Protein AF-A0ABC8AVD1-F1 (afdb_monomer_lite)

Sequence (602 aa):
MSATLRPGEYFAGYQILRKLGAGGMGAVYQARDRDLPRFVALKLLSLPDDGALDSRARFRREADTVARLQHPNIVTVYARGEEADQLWIAMTFVDGSDVARALREGAMHPARAVRIISETAAALDHAHETGILHRDVKPANILLTEGRPERALLTDFGIAKAFDESRQLTQGGEILASFQYAAPERLTRPGEVDPRADVYSLGCTLFHMLTGQPPYPGQNVGQIIYGHAYEPIPLPSHRNPALPRGFDEVITRALAKEPDHRFANCAELARSAAQVTRQGPPPPRTGPQPKPGPQPRTGPPPHPKPPPQTGPARTSDHLSGPRFATTRTAPGVPTGPPPTIPAPPQRQAAPSGPPPEPPERTGRGDTGPGIGTGPPPPPKRDTTFRIMIGLAVVTALALVSYFVFKFGDGHPSLSSATTTGVVPVTTTAVVSPTTLTTTETPYTTTTWTSPTTTTAAPPKAIVVPDVVGSPIATAKTQLEKEGFVVKEVQREDKHTKGTVVALDPAAGTSHPVGSTVTVYVSSGPATTITMPTLVGLSVADATGALQKLGWKGTITPTYVKTTDTAKSGKITDQNPAAGTTIARDAPVTVSVGQVSYSSYPS

Structure (mmCIF, N/CA/C/O backbone):
data_AF-A0ABC8AVD1-F1
#
_entry.id   AF-A0ABC8AVD1-F1
#
loop_
_atom_site.group_PDB
_atom_site.id
_atom_site.type_symbol
_atom_site.label_atom_id
_atom_site.label_alt_id
_atom_site.label_comp_id
_atom_site.label_asym_id
_atom_site.label_entity_id
_atom_site.label_seq_id
_atom_site.pdbx_PDB_ins_code
_atom_site.Cartn_x
_atom_site.Cartn_y
_atom_site.Cartn_z
_atom_site.occupancy
_atom_site.B_iso_or_equiv
_atom_site.auth_seq_id
_atom_site.auth_comp_id
_atom_site.auth_asym_id
_atom_site.auth_atom_id
_atom_site.pdbx_PDB_model_num
ATOM 1 N N . MET A 1 1 ? -23.380 -10.599 -12.511 1.00 37.72 1 MET A N 1
ATOM 2 C CA . MET A 1 1 ? -23.699 -9.652 -11.404 1.00 37.72 1 MET A CA 1
ATOM 3 C C . MET A 1 1 ? -23.540 -10.386 -10.081 1.00 37.72 1 MET A C 1
ATOM 5 O O . MET A 1 1 ? -24.115 -11.459 -9.967 1.00 37.72 1 MET A O 1
ATOM 9 N N . SER A 1 2 ? -22.803 -9.857 -9.096 1.00 52.78 2 SER A N 1
ATOM 10 C CA . SER A 1 2 ? -22.674 -10.542 -7.793 1.00 52.78 2 SER A CA 1
ATOM 11 C C . SER A 1 2 ? -23.964 -10.421 -6.972 1.00 52.78 2 SER A C 1
ATOM 13 O O . SER A 1 2 ? -24.540 -9.333 -6.856 1.00 52.78 2 SER A O 1
ATOM 15 N N . ALA A 1 3 ? -24.432 -11.543 -6.425 1.00 61.84 3 ALA A N 1
ATOM 16 C CA . ALA A 1 3 ? -25.674 -11.606 -5.664 1.00 61.84 3 ALA A CA 1
ATOM 17 C C . ALA A 1 3 ? -25.545 -10.850 -4.330 1.00 61.84 3 ALA A C 1
ATOM 19 O O . ALA A 1 3 ? -24.653 -11.112 -3.526 1.00 61.84 3 ALA A O 1
ATOM 20 N N . THR A 1 4 ? -26.456 -9.905 -4.071 1.00 82.81 4 THR A N 1
ATOM 21 C CA . THR A 1 4 ? -26.500 -9.206 -2.778 1.00 82.81 4 THR A CA 1
ATOM 22 C C . THR A 1 4 ? -27.373 -9.981 -1.798 1.00 82.81 4 THR A C 1
ATOM 24 O O . THR A 1 4 ? -28.598 -9.881 -1.855 1.00 82.81 4 THR A O 1
ATOM 27 N N . LEU A 1 5 ? -26.728 -10.711 -0.886 1.00 89.56 5 LEU A N 1
ATOM 28 C CA . LEU A 1 5 ? -27.405 -11.454 0.181 1.00 89.56 5 LEU A CA 1
ATOM 29 C C . LEU A 1 5 ? -28.059 -10.524 1.216 1.00 89.56 5 LEU A C 1
ATOM 31 O O . LEU A 1 5 ? -27.557 -9.425 1.493 1.00 89.56 5 LEU A O 1
ATOM 35 N N . ARG A 1 6 ? -29.163 -10.980 1.809 1.00 92.44 6 ARG A N 1
ATOM 36 C CA . ARG A 1 6 ? -29.986 -10.249 2.785 1.00 92.44 6 ARG A CA 1
ATOM 37 C C . ARG A 1 6 ? -29.749 -10.746 4.221 1.00 92.44 6 ARG A C 1
ATOM 39 O O . ARG A 1 6 ? -29.444 -11.918 4.419 1.00 92.44 6 ARG A O 1
ATOM 46 N N . PRO A 1 7 ? -29.933 -9.900 5.252 1.00 94.62 7 PRO A N 1
ATOM 47 C CA . PRO A 1 7 ? -29.984 -10.358 6.641 1.00 94.62 7 PRO A CA 1
ATOM 48 C C . PRO A 1 7 ? -30.999 -11.495 6.844 1.00 94.62 7 PRO A C 1
ATOM 50 O O . PRO A 1 7 ? -32.124 -11.418 6.353 1.00 94.62 7 PRO A O 1
ATOM 53 N N . GLY A 1 8 ? -30.599 -12.536 7.572 1.00 92.94 8 GLY A N 1
ATOM 54 C CA . GLY A 1 8 ? -31.379 -13.750 7.829 1.00 92.94 8 GLY A CA 1
ATOM 55 C C . GLY A 1 8 ? -31.236 -14.851 6.770 1.00 92.94 8 GLY A C 1
ATOM 56 O O . GLY A 1 8 ? -31.558 -15.999 7.070 1.00 92.94 8 GLY A O 1
ATOM 57 N N . GLU A 1 9 ? -30.730 -14.533 5.575 1.00 94.94 9 GLU A N 1
ATOM 58 C CA . GLU A 1 9 ? -30.462 -15.498 4.501 1.00 94.94 9 GLU A CA 1
ATOM 59 C C . GLU A 1 9 ? -29.327 -16.461 4.884 1.00 94.94 9 GLU A C 1
ATOM 61 O O . GLU A 1 9 ? -28.423 -16.097 5.640 1.00 94.94 9 GLU A O 1
ATOM 66 N N . TYR A 1 10 ? -29.359 -17.688 4.360 1.00 94.06 10 TYR A N 1
ATOM 67 C CA . TYR A 1 10 ? -28.285 -18.668 4.528 1.00 94.06 10 TYR A CA 1
ATOM 68 C C . TYR A 1 10 ? -27.520 -18.848 3.220 1.00 94.06 10 TYR A C 1
ATOM 70 O O . TYR A 1 10 ? -28.124 -19.077 2.177 1.00 94.06 10 TYR A O 1
ATOM 78 N N . PHE A 1 11 ? -26.192 -18.796 3.298 1.00 94.69 11 PHE A N 1
ATOM 79 C CA . PHE A 1 11 ? -25.283 -19.061 2.186 1.00 94.69 11 PHE A CA 1
ATOM 80 C C . PHE A 1 11 ? -24.032 -19.765 2.721 1.00 94.69 11 PHE A C 1
ATOM 82 O O . PHE A 1 11 ? -23.483 -19.356 3.743 1.00 94.69 11 PHE A O 1
ATOM 89 N N . ALA A 1 12 ? -23.583 -20.834 2.068 1.00 92.94 12 ALA A N 1
ATOM 90 C CA . ALA A 1 12 ? -22.421 -21.647 2.431 1.00 92.94 12 ALA A CA 1
ATOM 91 C C . ALA A 1 12 ? -22.440 -22.215 3.865 1.00 92.94 12 ALA A C 1
ATOM 93 O O . ALA A 1 12 ? -21.395 -22.443 4.470 1.00 92.94 12 ALA A O 1
ATOM 94 N N . GLY A 1 13 ? -23.632 -22.434 4.432 1.00 93.06 13 GLY A N 1
ATOM 95 C CA . GLY A 1 13 ? -23.792 -22.831 5.836 1.00 93.06 13 GLY A CA 1
ATOM 96 C C . GLY A 1 13 ? -23.632 -21.682 6.843 1.00 93.06 13 GLY A C 1
ATOM 97 O O . GLY A 1 13 ? -23.613 -21.931 8.045 1.00 93.06 13 GLY A O 1
ATOM 98 N N . TYR A 1 14 ? -23.569 -20.430 6.385 1.00 96.44 14 TYR A N 1
ATOM 99 C CA . TYR A 1 14 ? -23.501 -19.237 7.226 1.00 96.44 14 TYR A CA 1
ATOM 100 C C . TYR A 1 14 ? -24.800 -18.431 7.142 1.00 96.44 14 TYR A C 1
ATOM 102 O O . TYR A 1 14 ? -25.308 -18.170 6.053 1.00 96.44 14 TYR A O 1
ATOM 110 N N . GLN A 1 15 ? -25.324 -17.998 8.289 1.00 96.69 15 GLN A N 1
ATOM 111 C CA . GLN A 1 15 ? -26.466 -17.085 8.347 1.00 96.69 15 GLN A CA 1
ATOM 112 C C . GLN A 1 15 ? -25.978 -15.640 8.231 1.00 96.69 15 GLN A C 1
ATOM 114 O O . GLN A 1 15 ? -25.244 -15.159 9.096 1.00 96.69 15 GLN A O 1
ATOM 119 N N . ILE A 1 16 ? -26.392 -14.923 7.193 1.00 96.94 16 ILE A N 1
ATOM 120 C CA . ILE A 1 16 ? -26.011 -13.529 6.967 1.00 96.94 16 ILE A CA 1
ATOM 121 C C . ILE A 1 16 ? -26.666 -12.634 8.022 1.00 96.94 16 ILE A C 1
ATOM 123 O O . ILE A 1 16 ? -27.878 -12.669 8.214 1.00 96.94 16 ILE A O 1
ATOM 127 N N . LEU A 1 17 ? -25.876 -11.796 8.696 1.00 96.12 17 LEU A N 1
ATOM 128 C CA . LEU A 1 17 ? -26.377 -10.844 9.695 1.00 96.12 17 LEU A CA 1
ATOM 129 C C . LEU A 1 17 ? -26.445 -9.430 9.123 1.00 96.12 17 LEU A C 1
ATOM 131 O O . LEU A 1 17 ? -27.470 -8.762 9.220 1.00 96.12 17 LEU A O 1
ATOM 135 N N . ARG A 1 18 ? -25.354 -8.970 8.501 1.00 95.12 18 ARG A N 1
ATOM 136 C CA . ARG A 1 18 ? -25.275 -7.661 7.836 1.00 95.12 18 ARG A CA 1
ATOM 137 C C . ARG A 1 18 ? -24.144 -7.623 6.819 1.00 95.12 18 ARG A C 1
ATOM 139 O O . ARG A 1 18 ? -23.156 -8.342 6.947 1.00 95.12 18 ARG A O 1
ATOM 146 N N . LYS A 1 19 ? -24.248 -6.721 5.847 1.00 94.06 19 LYS A N 1
ATOM 147 C CA . LYS A 1 19 ? -23.129 -6.357 4.970 1.00 94.06 19 LYS A CA 1
ATOM 148 C C . LYS A 1 19 ? -22.134 -5.485 5.748 1.00 94.06 19 LYS A C 1
ATOM 150 O O . LYS A 1 19 ? -22.547 -4.554 6.435 1.00 94.06 19 LYS A O 1
ATOM 155 N N . LEU A 1 20 ? -20.845 -5.798 5.648 1.00 89.25 20 LEU A N 1
ATOM 156 C CA . LEU A 1 20 ? -19.738 -5.012 6.210 1.00 89.25 20 LEU A CA 1
ATOM 157 C C . LEU A 1 20 ? -19.189 -4.019 5.181 1.00 89.25 20 LEU A C 1
ATOM 159 O O . LEU A 1 20 ? -18.884 -2.882 5.522 1.00 89.25 20 LEU A O 1
ATOM 163 N N . G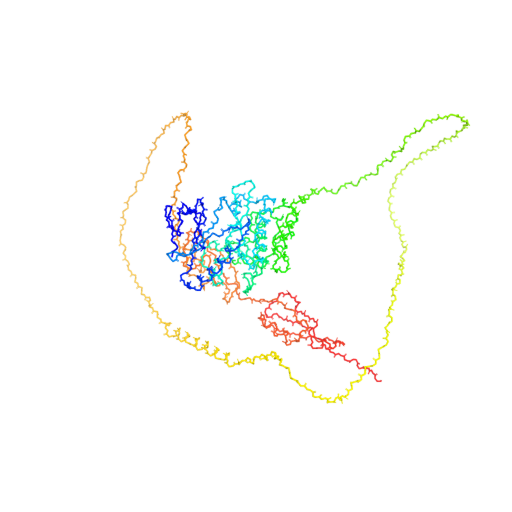LY A 1 21 ? -19.119 -4.432 3.914 1.00 84.38 21 GLY A N 1
ATOM 164 C CA . GLY A 1 21 ? -18.660 -3.587 2.817 1.00 84.38 21 GLY A CA 1
ATOM 165 C C . GLY A 1 21 ? -18.835 -4.248 1.453 1.00 84.38 21 GLY A C 1
ATOM 166 O O . GLY A 1 21 ? -19.281 -5.392 1.341 1.00 84.38 21 GLY A O 1
ATOM 167 N N . ALA A 1 22 ? -18.500 -3.511 0.401 1.00 79.50 22 ALA A N 1
ATOM 168 C CA . ALA A 1 22 ? -18.272 -4.049 -0.934 1.00 79.50 22 ALA A CA 1
ATOM 169 C C . ALA A 1 22 ? -17.277 -3.168 -1.684 1.00 79.50 22 ALA A C 1
ATOM 171 O O . ALA A 1 22 ? -17.160 -1.981 -1.384 1.00 79.50 22 ALA A O 1
ATOM 172 N N . GLY A 1 23 ? -16.614 -3.773 -2.660 1.00 68.00 23 GLY A N 1
ATOM 173 C CA . GLY A 1 23 ? -15.669 -3.130 -3.555 1.00 68.00 23 GLY A CA 1
ATOM 174 C C . GLY A 1 23 ? -15.460 -3.949 -4.828 1.00 68.00 23 GLY A C 1
ATOM 175 O O . GLY A 1 23 ? -16.163 -4.936 -5.059 1.00 68.00 23 GLY A O 1
ATOM 176 N N . GLY A 1 24 ? -14.481 -3.573 -5.646 1.00 61.06 24 GLY A N 1
ATOM 177 C CA . GLY A 1 24 ? -14.205 -4.191 -6.950 1.00 61.06 24 GLY A CA 1
ATOM 178 C C . GLY A 1 24 ? -13.937 -5.701 -6.892 1.00 61.06 24 GLY A C 1
ATOM 179 O O . GLY A 1 24 ? -14.263 -6.423 -7.827 1.00 61.06 24 GLY A O 1
ATOM 180 N N . MET A 1 25 ? -13.423 -6.202 -5.763 1.00 67.81 25 MET A N 1
ATOM 181 C CA . MET A 1 25 ? -13.168 -7.634 -5.535 1.00 67.81 25 MET A CA 1
ATOM 182 C C . MET A 1 25 ? -14.375 -8.404 -4.957 1.00 67.81 25 MET A C 1
ATOM 184 O O . MET A 1 25 ? -14.261 -9.601 -4.704 1.00 67.81 25 MET A O 1
ATOM 188 N N . GLY A 1 26 ? -15.523 -7.752 -4.732 1.00 77.94 26 GLY A N 1
ATOM 189 C CA . GLY A 1 26 ? -16.753 -8.373 -4.229 1.00 77.94 26 GLY A CA 1
ATOM 190 C C . GLY A 1 26 ? -17.283 -7.773 -2.921 1.00 77.94 26 GLY A C 1
ATOM 191 O O . GLY A 1 26 ? -17.014 -6.619 -2.589 1.00 77.94 26 GLY A O 1
ATOM 192 N N . ALA A 1 27 ? -18.082 -8.540 -2.178 1.00 88.00 27 ALA A N 1
ATOM 193 C CA . ALA A 1 27 ? -18.815 -8.073 -0.998 1.00 88.00 27 ALA A CA 1
ATOM 194 C C . ALA A 1 27 ? -18.451 -8.867 0.262 1.00 88.00 27 ALA A C 1
ATOM 196 O O . ALA A 1 27 ? -18.307 -10.085 0.214 1.00 88.00 27 ALA A O 1
ATOM 197 N N . VAL A 1 28 ? -18.341 -8.181 1.403 1.00 91.56 28 VAL A N 1
ATOM 198 C CA . VAL A 1 28 ? -18.031 -8.798 2.702 1.00 91.56 28 VAL A CA 1
ATOM 199 C C . VAL A 1 28 ? -19.222 -8.642 3.639 1.00 91.56 28 VAL A C 1
ATOM 201 O O . VAL A 1 28 ? -19.788 -7.553 3.764 1.00 91.56 28 VAL A O 1
ATOM 204 N N . TYR A 1 29 ? -19.582 -9.722 4.322 1.00 95.06 29 TYR A N 1
ATOM 205 C CA . TYR A 1 29 ? -20.705 -9.813 5.248 1.00 95.06 29 TYR A CA 1
ATOM 206 C C . TYR A 1 29 ? -20.230 -10.294 6.618 1.00 95.06 29 TYR A C 1
ATOM 208 O O . TYR A 1 29 ? -19.341 -11.135 6.709 1.00 95.06 29 TYR A O 1
ATOM 216 N N . GLN A 1 30 ? -20.852 -9.801 7.687 1.00 96.56 30 GLN A N 1
ATOM 217 C CA . GLN A 1 30 ? -20.809 -10.473 8.979 1.00 96.56 30 GLN A CA 1
ATOM 218 C C . GLN A 1 30 ? -21.865 -11.571 8.931 1.00 96.56 30 GLN A C 1
ATOM 220 O O . GLN A 1 30 ? -23.038 -11.293 8.658 1.00 96.56 30 GLN A O 1
ATOM 225 N N . ALA A 1 31 ? -21.451 -12.800 9.202 1.00 97.25 31 ALA A N 1
ATOM 226 C CA . ALA A 1 31 ? -22.333 -13.951 9.229 1.00 97.25 31 ALA A CA 1
ATOM 227 C C . ALA A 1 31 ? -22.114 -14.771 10.506 1.00 97.25 31 ALA A C 1
ATOM 229 O O . ALA A 1 31 ? -21.061 -14.692 11.142 1.00 97.25 31 ALA A O 1
ATOM 230 N N . ARG A 1 32 ? -23.120 -15.547 10.898 1.00 97.00 32 ARG A N 1
ATOM 231 C CA . ARG A 1 32 ? -23.038 -16.528 11.979 1.00 97.00 32 ARG A CA 1
ATOM 232 C C . ARG A 1 32 ? -22.770 -17.902 11.378 1.00 97.00 32 ARG A C 1
ATOM 234 O O . ARG A 1 32 ? -23.456 -18.306 10.442 1.00 97.00 32 ARG A O 1
ATOM 241 N N . ASP A 1 33 ? -21.786 -18.606 11.917 1.00 95.62 33 ASP A N 1
ATOM 242 C CA . ASP A 1 33 ? -21.544 -20.014 11.602 1.00 95.62 33 ASP A CA 1
ATOM 243 C C . ASP A 1 33 ? -22.727 -20.858 12.123 1.00 95.62 33 ASP A C 1
ATOM 245 O O . ASP A 1 33 ? -23.182 -20.655 13.252 1.00 95.62 33 ASP A O 1
ATOM 249 N N . ARG A 1 34 ? -23.301 -21.731 11.282 1.00 92.12 34 ARG A N 1
ATOM 250 C CA . ARG A 1 34 ? -24.455 -22.565 11.670 1.00 92.12 34 ARG A CA 1
ATOM 251 C C . ARG A 1 34 ? -24.067 -23.597 12.724 1.00 92.12 34 ARG A C 1
ATOM 253 O O . ARG A 1 34 ? -24.859 -23.858 13.626 1.00 92.12 34 ARG A O 1
ATOM 260 N N . ASP A 1 35 ? -22.873 -24.167 12.596 1.00 91.06 35 ASP A N 1
ATOM 261 C CA . ASP A 1 35 ? -22.458 -25.355 13.343 1.00 91.06 35 ASP A CA 1
ATOM 262 C C . ASP A 1 35 ? -21.583 -24.992 14.557 1.00 91.06 35 ASP A C 1
ATOM 264 O O . ASP A 1 35 ? -21.444 -25.787 15.487 1.00 91.06 35 ASP A O 1
ATOM 268 N N . LEU A 1 36 ? -21.025 -23.774 14.586 1.00 91.69 36 LEU A N 1
ATOM 269 C CA . LEU A 1 36 ? -20.176 -23.270 15.669 1.00 91.69 36 LEU A CA 1
ATOM 270 C C . LEU A 1 36 ? -20.693 -21.936 16.241 1.00 91.69 36 LEU A C 1
ATOM 272 O O . LEU A 1 36 ? -21.152 -21.075 15.494 1.00 91.69 36 LEU A O 1
ATOM 276 N N . PRO A 1 37 ? -20.568 -21.682 17.559 1.00 92.38 37 PRO A N 1
ATOM 277 C CA . PRO A 1 37 ? -21.044 -20.453 18.200 1.00 92.38 37 PRO A CA 1
ATOM 278 C C . PRO A 1 37 ? -20.090 -19.263 17.960 1.00 92.38 37 PRO A C 1
ATOM 280 O O . PRO A 1 37 ? -19.559 -18.677 18.900 1.00 92.38 37 PRO A O 1
ATOM 283 N N . ARG A 1 38 ? -19.849 -18.908 16.691 1.00 93.00 38 ARG A N 1
ATOM 284 C CA . ARG A 1 38 ? -18.936 -17.831 16.276 1.00 93.00 38 ARG A CA 1
ATOM 285 C C . ARG A 1 38 ? -19.507 -16.971 15.150 1.00 93.00 38 ARG A C 1
ATOM 287 O O . ARG A 1 38 ? -20.325 -17.421 14.346 1.00 93.00 38 ARG A O 1
ATOM 294 N N . PHE A 1 39 ? -19.010 -15.741 15.065 1.00 96.00 39 PHE A N 1
ATOM 295 C CA . PHE A 1 39 ? -19.182 -14.885 13.895 1.00 96.00 39 PHE A CA 1
ATOM 296 C C . PHE A 1 39 ? -18.001 -15.051 12.937 1.00 96.00 39 PHE A C 1
ATOM 298 O O . PHE A 1 39 ? -16.865 -15.264 13.363 1.00 96.00 39 PHE A O 1
ATOM 305 N N . VAL A 1 40 ? -18.271 -14.926 11.642 1.00 96.50 40 VAL A N 1
ATOM 306 C CA . VAL A 1 40 ? -17.273 -14.942 10.569 1.00 96.50 40 VAL A CA 1
ATOM 307 C C . VAL A 1 40 ? -17.438 -13.709 9.685 1.00 96.50 40 VAL A C 1
ATOM 309 O O . VAL A 1 40 ? -18.542 -13.175 9.537 1.00 96.50 40 VAL A O 1
ATOM 312 N N . ALA A 1 41 ? -16.339 -13.268 9.081 1.00 95.56 41 ALA A N 1
ATOM 313 C CA . ALA A 1 41 ? -16.396 -12.416 7.907 1.00 95.56 41 ALA A CA 1
ATOM 314 C C . ALA A 1 41 ? -16.506 -13.332 6.679 1.00 95.56 41 ALA A C 1
ATOM 316 O O . ALA A 1 41 ? -15.614 -14.136 6.411 1.00 95.56 41 ALA A O 1
ATOM 317 N N . LEU A 1 42 ? -17.620 -13.246 5.956 1.00 94.69 42 LEU A N 1
ATOM 318 C CA . LEU A 1 42 ? -17.869 -14.000 4.731 1.00 94.69 42 LEU A CA 1
ATOM 319 C C . LEU A 1 42 ? -17.677 -13.067 3.533 1.00 94.69 42 LEU A C 1
ATOM 321 O O . LEU A 1 42 ? -18.460 -12.137 3.335 1.00 94.69 42 LEU A O 1
ATOM 325 N N . LYS A 1 43 ? -16.629 -13.303 2.746 1.00 91.25 43 LYS A N 1
ATOM 326 C CA . LYS A 1 43 ? -16.315 -12.549 1.531 1.00 91.25 43 LYS A CA 1
ATOM 327 C C . LYS A 1 43 ? -16.780 -13.328 0.305 1.00 91.25 43 LYS A C 1
ATOM 329 O O . LYS A 1 43 ? -16.268 -14.411 0.039 1.00 91.25 43 LYS A O 1
ATOM 334 N N . LEU A 1 44 ? -17.734 -12.765 -0.429 1.00 89.81 44 LEU A N 1
ATOM 335 C CA . LEU A 1 44 ? -18.153 -13.216 -1.755 1.00 89.81 44 LEU A CA 1
ATOM 336 C C . LEU A 1 44 ? -17.315 -12.487 -2.802 1.00 89.81 44 LEU A C 1
ATOM 338 O O . LEU A 1 44 ? -17.114 -11.277 -2.684 1.00 89.81 44 LEU A O 1
ATOM 342 N N . LEU A 1 45 ? -16.829 -13.205 -3.810 1.00 82.62 45 LEU A N 1
ATOM 343 C CA . LEU A 1 45 ? -15.860 -12.685 -4.775 1.00 82.62 45 LEU A CA 1
ATOM 344 C C . LEU A 1 45 ? -16.482 -12.474 -6.154 1.00 82.62 45 LEU A C 1
ATOM 346 O O . LEU A 1 45 ? -17.036 -13.403 -6.741 1.00 82.62 45 LEU A O 1
ATOM 350 N N . SER A 1 46 ? -16.354 -11.267 -6.694 1.00 73.69 46 SER A N 1
ATOM 351 C CA . SER A 1 46 ? -16.768 -10.972 -8.068 1.00 73.69 46 SER A CA 1
ATOM 352 C C . SER A 1 46 ? -15.671 -11.414 -9.039 1.00 73.69 46 SER A C 1
ATOM 354 O O . SER A 1 46 ? -14.609 -10.798 -9.067 1.00 73.69 46 SER A O 1
ATOM 356 N N . LEU A 1 47 ? -15.917 -12.455 -9.839 1.00 65.38 47 LEU A N 1
ATOM 357 C CA . LEU A 1 47 ? -15.082 -12.767 -11.005 1.00 65.38 47 LEU A CA 1
ATOM 358 C C . LEU A 1 47 ? -15.675 -12.137 -12.281 1.00 65.38 47 LEU A C 1
ATOM 360 O O . LEU A 1 47 ? -16.899 -12.032 -12.375 1.00 65.38 47 LEU A O 1
ATOM 364 N N . PRO A 1 48 ? -14.843 -11.750 -13.267 1.00 56.03 48 PRO A N 1
ATOM 365 C CA . PRO A 1 48 ? -15.301 -11.460 -14.625 1.00 56.03 48 PRO A CA 1
ATOM 366 C C . PRO A 1 48 ? -15.870 -12.713 -15.306 1.00 56.03 48 PRO A C 1
ATOM 368 O O . PRO A 1 48 ? -15.359 -13.818 -15.104 1.00 56.03 48 PRO A O 1
ATOM 371 N N . ASP A 1 49 ? -16.895 -12.533 -16.142 1.00 55.12 49 ASP A N 1
ATOM 372 C CA . ASP A 1 49 ? -17.598 -13.633 -16.818 1.00 55.12 49 ASP A CA 1
ATOM 373 C C . ASP A 1 49 ? -16.736 -14.309 -17.917 1.00 55.12 49 ASP A C 1
ATOM 375 O O . ASP A 1 49 ? -16.938 -15.475 -18.265 1.00 55.12 49 ASP A O 1
ATOM 379 N N . ASP A 1 50 ? -15.737 -13.607 -18.464 1.00 47.69 50 ASP A N 1
ATOM 380 C CA . ASP A 1 50 ? -14.978 -14.002 -19.652 1.00 47.69 50 ASP A CA 1
ATOM 381 C C . ASP A 1 50 ? -13.585 -14.596 -19.343 1.00 47.69 50 ASP A C 1
ATOM 383 O O . ASP A 1 50 ? -12.549 -13.937 -19.420 1.00 47.69 50 ASP A O 1
ATOM 387 N N . GLY A 1 51 ? -13.569 -15.901 -19.036 1.00 51.34 51 GLY A N 1
ATOM 388 C CA . GLY A 1 51 ? -12.343 -16.703 -18.831 1.00 51.34 51 GLY A CA 1
ATOM 389 C C . GLY A 1 51 ? -12.416 -17.756 -17.713 1.00 51.34 51 GLY A C 1
ATOM 390 O O . GLY A 1 51 ? -11.391 -18.284 -17.285 1.00 51.34 51 GLY A O 1
ATOM 391 N N . ALA A 1 52 ? -13.620 -18.048 -17.214 1.00 55.88 52 ALA A N 1
ATOM 392 C CA . ALA A 1 52 ? -13.882 -18.556 -15.866 1.00 55.88 52 ALA A CA 1
ATOM 393 C C . ALA A 1 52 ? -13.081 -19.784 -15.364 1.00 55.88 52 ALA A C 1
ATOM 395 O O . ALA A 1 52 ? -12.840 -19.873 -14.161 1.00 55.88 52 ALA A O 1
ATOM 396 N N . LEU A 1 53 ? -12.674 -20.739 -16.211 1.00 54.50 53 LEU A N 1
ATOM 397 C CA . LEU A 1 53 ? -12.111 -22.016 -15.733 1.00 54.50 53 LEU A CA 1
ATOM 398 C C . LEU A 1 53 ? -10.684 -21.907 -15.165 1.00 54.50 53 LEU A C 1
ATOM 400 O O . LEU A 1 53 ? -10.456 -22.361 -14.041 1.00 54.50 53 LEU A O 1
ATOM 404 N N . ASP A 1 54 ? -9.736 -21.296 -15.886 1.00 65.06 54 ASP A N 1
ATOM 405 C CA . ASP A 1 54 ? -8.359 -21.144 -15.372 1.00 65.06 54 ASP A CA 1
ATOM 406 C C . ASP A 1 54 ? -8.319 -20.176 -14.180 1.00 65.06 54 ASP A C 1
ATOM 408 O O . ASP A 1 54 ? -7.669 -20.448 -13.168 1.00 65.06 54 ASP A O 1
ATOM 412 N N . SER A 1 55 ? -9.116 -19.103 -14.243 1.00 62.88 55 SER A N 1
ATOM 413 C CA . SER A 1 55 ? -9.244 -18.138 -13.151 1.00 62.88 55 SER A CA 1
ATOM 414 C C . SER A 1 55 ? -9.740 -18.800 -11.858 1.00 62.88 55 SER A C 1
ATOM 416 O O . SER A 1 55 ? -9.116 -18.658 -10.806 1.00 62.88 55 SER A O 1
ATOM 418 N N . ARG A 1 56 ? -10.802 -19.618 -11.918 1.00 71.38 56 ARG A N 1
ATOM 419 C CA . ARG A 1 56 ? -11.307 -20.359 -10.744 1.00 71.38 56 ARG A CA 1
ATOM 420 C C . ARG A 1 56 ? -10.303 -21.392 -10.233 1.00 71.38 56 ARG A C 1
ATOM 422 O O . ARG A 1 56 ? -10.152 -21.544 -9.020 1.00 71.38 56 ARG A O 1
ATOM 429 N N . ALA A 1 57 ? -9.596 -22.093 -11.121 1.00 71.56 57 ALA A N 1
ATOM 430 C CA . ALA A 1 57 ? -8.593 -23.083 -10.728 1.00 71.56 57 ALA A CA 1
ATOM 431 C C . ALA A 1 57 ? -7.405 -22.440 -9.989 1.00 71.56 57 ALA A C 1
ATOM 433 O O . ALA A 1 57 ? -7.003 -22.920 -8.927 1.00 71.56 57 ALA A O 1
ATOM 434 N N . ARG A 1 58 ? -6.885 -21.325 -10.512 1.00 68.00 58 ARG A N 1
ATOM 435 C CA . ARG A 1 58 ? -5.818 -20.530 -9.891 1.00 68.00 58 ARG A CA 1
ATOM 436 C C . ARG A 1 58 ? -6.279 -19.895 -8.575 1.00 68.00 58 ARG A C 1
ATOM 438 O O . ARG A 1 58 ? -5.555 -19.995 -7.590 1.00 68.00 58 ARG A O 1
ATOM 445 N N . PHE A 1 59 ? -7.509 -19.374 -8.510 1.00 71.44 59 PHE A N 1
ATOM 446 C CA . PHE A 1 59 ? -8.094 -18.831 -7.275 1.00 71.44 59 PHE A CA 1
ATOM 447 C C . PHE A 1 59 ? -8.090 -19.865 -6.147 1.00 71.44 59 PHE A C 1
ATOM 449 O O . PHE A 1 59 ? -7.624 -19.587 -5.044 1.00 71.44 59 PHE A O 1
ATOM 456 N N . ARG A 1 60 ? -8.579 -21.082 -6.430 1.00 74.19 60 ARG A N 1
ATOM 457 C CA . ARG A 1 60 ? -8.627 -22.168 -5.441 1.00 74.19 60 ARG A CA 1
ATOM 458 C C . ARG A 1 60 ? -7.226 -22.487 -4.905 1.00 74.19 60 ARG A C 1
ATOM 460 O O . ARG A 1 60 ? -7.080 -22.622 -3.695 1.00 74.19 60 ARG A O 1
ATOM 467 N N . ARG A 1 61 ? -6.205 -22.521 -5.776 1.00 73.00 61 ARG A N 1
ATOM 468 C CA . ARG A 1 61 ? -4.797 -22.747 -5.394 1.00 73.00 61 ARG A CA 1
ATOM 469 C C . ARG A 1 61 ? -4.227 -21.629 -4.519 1.00 73.00 61 ARG A C 1
ATOM 471 O O . ARG A 1 61 ? -3.603 -21.924 -3.508 1.00 73.00 61 ARG A O 1
ATOM 478 N N . GLU A 1 62 ? -4.436 -20.362 -4.870 1.00 72.44 62 GLU A N 1
ATOM 479 C CA . GLU A 1 62 ? -3.920 -19.244 -4.062 1.00 72.44 62 GLU A CA 1
ATOM 480 C C . GLU A 1 62 ? -4.625 -19.144 -2.706 1.00 72.44 62 GLU A C 1
ATOM 482 O O . GLU A 1 62 ? -3.973 -18.951 -1.679 1.00 72.44 62 GLU A O 1
ATOM 487 N N . ALA A 1 63 ? -5.939 -19.372 -2.677 1.00 74.44 63 ALA A N 1
ATOM 488 C CA . ALA A 1 63 ? -6.706 -19.425 -1.441 1.00 74.44 63 ALA A CA 1
ATOM 489 C C . ALA A 1 63 ? -6.301 -20.618 -0.546 1.00 74.44 63 ALA A C 1
ATOM 491 O O . ALA A 1 63 ? -6.244 -20.454 0.670 1.00 74.44 63 ALA A O 1
ATOM 492 N N . ASP A 1 64 ? -5.965 -21.787 -1.112 1.00 79.75 64 ASP A N 1
ATOM 493 C CA . ASP A 1 64 ? -5.403 -22.931 -0.364 1.00 79.75 64 ASP A CA 1
ATOM 494 C C . ASP A 1 64 ? -4.034 -22.634 0.247 1.00 79.75 64 ASP A C 1
ATOM 496 O O . ASP A 1 64 ? -3.711 -23.124 1.330 1.00 79.75 64 ASP A O 1
ATOM 500 N N . THR A 1 65 ? -3.216 -21.860 -0.459 1.00 79.31 65 THR A N 1
ATOM 501 C CA . THR A 1 65 ? -1.886 -21.456 -0.005 1.00 79.31 65 THR A CA 1
ATOM 502 C C . THR A 1 65 ? -1.995 -20.450 1.144 1.00 79.31 65 THR A C 1
ATOM 504 O O . THR A 1 65 ? -1.395 -20.665 2.196 1.00 79.31 65 THR A O 1
ATOM 507 N N . VAL A 1 66 ? -2.845 -19.422 1.023 1.00 80.56 66 VAL A N 1
ATOM 508 C CA . VAL A 1 66 ? -3.088 -18.449 2.108 1.00 80.56 66 VAL A CA 1
ATOM 509 C C . VAL A 1 66 ? -3.798 -19.080 3.311 1.00 80.56 66 VAL A C 1
ATOM 511 O O . VAL A 1 66 ? -3.473 -18.740 4.445 1.00 80.56 66 VAL A O 1
ATOM 514 N N . ALA A 1 67 ? -4.706 -20.042 3.117 1.00 83.94 67 ALA A N 1
ATOM 515 C CA . ALA A 1 67 ? -5.406 -20.713 4.221 1.00 83.94 67 ALA A CA 1
ATOM 516 C C . ALA A 1 67 ? -4.490 -21.538 5.151 1.00 83.94 67 ALA A C 1
ATOM 518 O O . ALA A 1 67 ? -4.921 -21.958 6.224 1.00 83.94 67 ALA A O 1
ATOM 519 N N . ARG A 1 68 ? -3.226 -21.762 4.767 1.00 86.06 68 ARG A N 1
ATOM 520 C CA . ARG A 1 68 ? -2.208 -22.410 5.612 1.00 86.06 68 ARG A CA 1
ATOM 521 C C . ARG A 1 68 ? -1.493 -21.436 6.550 1.00 86.06 68 ARG A C 1
ATOM 523 O O . ARG A 1 68 ? -0.857 -21.896 7.493 1.00 86.06 68 ARG A O 1
ATOM 530 N N . LEU A 1 69 ? -1.596 -20.124 6.320 1.00 89.19 69 LEU A N 1
ATOM 531 C CA . LEU A 1 69 ? -0.965 -19.112 7.166 1.00 89.19 69 LEU A CA 1
ATOM 532 C C . LEU A 1 69 ? -1.653 -19.036 8.533 1.00 89.19 69 LEU A C 1
ATOM 534 O O . LEU A 1 69 ? -2.856 -18.788 8.635 1.00 89.19 69 LEU A O 1
ATOM 538 N N . GLN A 1 70 ? -0.868 -19.211 9.595 1.00 91.62 70 GLN A N 1
ATOM 539 C CA . GLN A 1 70 ? -1.325 -19.117 10.980 1.00 91.62 70 GLN A CA 1
ATOM 540 C C . GLN A 1 70 ? -0.391 -18.199 11.766 1.00 91.62 70 GLN A C 1
ATOM 542 O O . GLN A 1 70 ? 0.668 -18.609 12.229 1.00 91.62 70 GLN A O 1
ATOM 547 N N . HIS A 1 71 ? -0.802 -16.944 11.935 1.00 95.94 71 HIS A N 1
ATOM 548 C CA . HIS A 1 71 ? -0.020 -15.930 12.636 1.00 95.94 71 HIS A CA 1
ATOM 549 C C . HIS A 1 71 ? -0.950 -15.006 13.442 1.00 95.94 71 HIS A C 1
ATOM 551 O O . HIS A 1 71 ? -2.016 -14.648 12.937 1.00 95.94 71 HIS A O 1
ATOM 557 N N . PRO A 1 72 ? -0.581 -14.556 14.660 1.00 95.69 72 PRO A N 1
ATOM 558 C CA . PRO A 1 72 ? -1.413 -13.669 15.485 1.00 95.69 72 PRO A CA 1
ATOM 559 C C . PRO A 1 72 ? -1.787 -12.330 14.828 1.00 95.69 72 PRO A C 1
ATOM 561 O O . PRO A 1 72 ? -2.714 -11.672 15.299 1.00 95.69 72 PRO A O 1
ATOM 564 N N . ASN A 1 73 ? -1.088 -11.917 13.771 1.00 97.19 73 ASN A N 1
ATOM 565 C CA . ASN A 1 73 ? -1.367 -10.693 13.016 1.00 97.19 73 ASN A CA 1
ATOM 566 C C . ASN A 1 73 ? -1.830 -10.962 11.568 1.00 97.19 73 ASN A C 1
ATOM 568 O O . ASN A 1 73 ? -1.778 -10.058 10.743 1.00 97.19 73 ASN A O 1
ATOM 572 N N . ILE A 1 74 ? -2.284 -12.180 11.247 1.00 95.81 74 ILE A N 1
ATOM 573 C CA . ILE A 1 74 ? -2.936 -12.522 9.970 1.00 95.81 74 ILE A CA 1
ATOM 574 C C . ILE A 1 74 ? -4.389 -12.921 10.247 1.00 95.81 74 ILE A C 1
ATOM 576 O O . ILE A 1 74 ? -4.668 -13.680 11.175 1.00 95.81 74 ILE A O 1
ATOM 580 N N . VAL A 1 75 ? -5.326 -12.431 9.434 1.00 94.44 75 VAL A N 1
ATOM 581 C CA . VAL A 1 75 ? -6.721 -12.888 9.466 1.00 94.44 75 VAL A CA 1
ATOM 582 C C . VAL A 1 75 ? -6.796 -14.337 8.978 1.00 94.44 75 VAL A C 1
ATOM 584 O O . VAL A 1 75 ? -6.558 -14.632 7.810 1.00 94.44 75 VAL A O 1
ATOM 587 N N . THR A 1 76 ? -7.134 -15.254 9.885 1.00 92.88 76 THR A N 1
ATOM 588 C CA . THR A 1 76 ? -7.252 -16.686 9.583 1.00 92.88 76 THR A CA 1
ATOM 589 C C . THR A 1 76 ? -8.418 -16.960 8.635 1.00 92.88 76 THR A C 1
ATOM 591 O O . THR A 1 76 ? -9.552 -16.564 8.906 1.00 92.88 76 THR A O 1
ATOM 594 N N . VAL A 1 77 ? -8.162 -17.701 7.557 1.00 91.75 77 VAL A N 1
ATOM 595 C CA . VAL A 1 77 ? -9.209 -18.282 6.708 1.00 91.75 77 VAL A CA 1
ATOM 596 C C . VAL A 1 77 ? -9.681 -19.590 7.343 1.00 91.75 77 VAL A C 1
ATOM 598 O O . VAL A 1 77 ? -8.878 -20.485 7.585 1.00 91.75 77 VAL A O 1
ATOM 601 N N . TYR A 1 78 ? -10.979 -19.709 7.623 1.00 90.88 78 TYR A N 1
ATOM 602 C CA . TYR A 1 78 ? -11.572 -20.926 8.186 1.00 90.88 78 TYR A CA 1
ATOM 603 C C . TYR A 1 78 ? -12.032 -21.902 7.107 1.00 90.88 78 TYR A C 1
ATOM 605 O O . TYR A 1 78 ? -11.901 -23.111 7.274 1.00 90.88 78 TYR A O 1
ATOM 613 N N . ALA A 1 79 ? -12.608 -21.378 6.026 1.00 89.50 79 ALA A N 1
ATOM 614 C CA . ALA A 1 79 ? -13.119 -22.167 4.919 1.00 89.50 79 ALA A CA 1
ATOM 615 C C . ALA A 1 79 ? -13.167 -21.326 3.640 1.00 89.50 79 ALA A C 1
ATOM 617 O O . ALA A 1 79 ? -13.212 -20.096 3.673 1.00 89.50 79 ALA A O 1
ATOM 618 N N . ARG A 1 80 ? -13.197 -22.008 2.500 1.00 88.88 80 ARG A N 1
ATOM 619 C CA . ARG A 1 80 ? -13.441 -21.419 1.183 1.00 88.88 80 ARG A CA 1
ATOM 620 C C . ARG A 1 80 ? -14.275 -22.385 0.360 1.00 88.88 80 ARG A C 1
ATOM 622 O O . ARG A 1 80 ? -14.194 -23.596 0.566 1.00 88.88 80 ARG A O 1
ATOM 629 N N . GLY A 1 81 ? -14.991 -21.876 -0.628 1.00 88.62 81 GLY A N 1
ATOM 630 C CA . GLY A 1 81 ? -15.779 -22.730 -1.499 1.00 88.62 81 GLY A CA 1
ATOM 631 C C . GLY A 1 81 ? -16.415 -21.989 -2.656 1.00 88.62 81 GLY A C 1
ATOM 632 O O . GLY A 1 81 ? -16.014 -20.886 -3.030 1.00 88.62 81 GLY A O 1
ATOM 633 N N . GLU A 1 82 ? -17.399 -22.658 -3.234 1.00 87.81 82 GLU A N 1
ATOM 634 C CA . GLU A 1 82 ? -18.185 -22.194 -4.360 1.00 87.81 82 GLU A CA 1
ATOM 635 C C . GLU A 1 82 ? -19.606 -22.713 -4.160 1.00 87.81 82 GLU A C 1
ATOM 637 O O . GLU A 1 82 ? -19.791 -23.906 -3.928 1.00 87.81 82 GLU A O 1
ATOM 642 N N . GLU A 1 83 ? -20.597 -21.831 -4.206 1.00 88.25 83 GLU A N 1
ATOM 643 C CA . GLU A 1 83 ? -22.011 -22.199 -4.130 1.00 88.25 83 GLU A CA 1
ATOM 644 C C . GLU A 1 83 ? -22.810 -21.273 -5.045 1.00 88.25 83 GLU A C 1
ATOM 646 O O . GLU A 1 83 ? -22.517 -20.083 -5.112 1.00 88.25 83 GLU A O 1
ATOM 651 N N . ALA A 1 84 ? -23.786 -21.817 -5.780 1.00 84.38 84 ALA A N 1
ATOM 652 C CA . ALA A 1 84 ? -24.583 -21.070 -6.760 1.00 84.38 84 ALA A CA 1
ATOM 653 C C . ALA A 1 84 ? -23.727 -20.212 -7.725 1.00 84.38 84 ALA A C 1
ATOM 655 O O . ALA A 1 84 ? -24.018 -19.042 -7.956 1.00 84.38 84 ALA A O 1
ATOM 656 N N . ASP A 1 85 ? -22.641 -20.796 -8.252 1.00 80.06 85 ASP A N 1
ATOM 657 C CA . ASP A 1 85 ? -21.640 -20.148 -9.126 1.00 80.06 85 ASP A CA 1
ATOM 658 C C . ASP A 1 85 ? -20.822 -19.006 -8.468 1.00 80.06 85 ASP A C 1
ATOM 660 O O . ASP A 1 85 ? -19.908 -18.451 -9.074 1.00 80.06 85 ASP A O 1
ATOM 664 N N . GLN A 1 86 ? -21.081 -18.698 -7.193 1.00 85.25 86 GLN A N 1
ATOM 665 C CA . GLN A 1 86 ? -20.455 -17.626 -6.424 1.00 85.25 86 GLN A CA 1
ATOM 666 C C . GLN A 1 86 ? -19.328 -18.185 -5.534 1.00 85.25 86 GLN A C 1
ATOM 668 O O . GLN A 1 86 ? -19.554 -18.945 -4.589 1.00 85.25 86 GLN A O 1
ATOM 673 N N . LEU A 1 87 ? -18.085 -17.777 -5.816 1.00 86.06 87 LEU A N 1
ATOM 674 C CA . LEU A 1 87 ? -16.927 -18.070 -4.963 1.00 86.06 87 LEU A CA 1
ATOM 675 C C . LEU A 1 87 ? -17.014 -17.322 -3.631 1.00 86.06 87 LEU A C 1
ATOM 677 O O . LEU A 1 87 ? -17.411 -16.151 -3.598 1.00 86.06 87 LEU A O 1
ATOM 681 N N . TRP A 1 88 ? -16.579 -17.975 -2.552 1.00 90.00 88 TRP A N 1
ATOM 682 C CA . TRP A 1 88 ? -16.608 -17.408 -1.206 1.00 90.00 88 TRP A CA 1
ATOM 683 C C . TRP A 1 88 ? -15.422 -17.836 -0.331 1.00 90.00 88 TRP A C 1
ATOM 685 O O . TRP A 1 88 ? -14.839 -18.909 -0.506 1.00 90.00 88 TRP A O 1
ATOM 695 N N . ILE A 1 89 ? -15.092 -16.987 0.646 1.00 90.62 89 ILE A N 1
ATOM 696 C CA . ILE A 1 89 ? -14.117 -17.242 1.714 1.00 90.62 89 ILE A CA 1
ATOM 697 C C . ILE A 1 89 ? -14.744 -16.841 3.054 1.00 90.62 89 ILE A C 1
ATOM 699 O O . ILE A 1 89 ? -15.194 -15.706 3.211 1.00 90.62 89 ILE A O 1
ATOM 703 N N . ALA A 1 90 ? -14.747 -17.752 4.025 1.00 92.94 90 ALA A N 1
ATOM 704 C CA . ALA A 1 90 ? -15.109 -17.485 5.413 1.00 92.94 90 ALA A CA 1
ATOM 705 C C . ALA A 1 90 ? -13.834 -17.354 6.257 1.00 92.94 90 ALA A C 1
ATOM 707 O O . ALA A 1 90 ? -12.993 -18.256 6.280 1.00 92.94 90 ALA A O 1
ATOM 708 N N . MET A 1 91 ? -13.687 -16.232 6.954 1.00 93.88 91 MET A N 1
ATOM 709 C CA . MET A 1 91 ? -12.487 -15.875 7.716 1.00 93.88 91 MET A CA 1
ATOM 710 C C . MET A 1 91 ? -12.842 -15.306 9.097 1.00 93.88 91 MET A C 1
ATOM 712 O O . MET A 1 91 ? -14.011 -15.016 9.375 1.00 93.88 91 MET A O 1
ATOM 716 N N . THR A 1 92 ? -11.842 -15.141 9.966 1.00 94.56 92 THR A N 1
ATOM 717 C CA . THR A 1 92 ? -12.003 -14.521 11.290 1.00 94.56 92 THR A CA 1
ATOM 718 C C . THR A 1 92 ? -12.737 -13.184 11.177 1.00 94.56 92 THR A C 1
ATOM 720 O O . THR A 1 92 ? -12.269 -12.267 10.503 1.00 94.56 92 THR A O 1
ATOM 723 N N . PHE A 1 93 ? -13.878 -13.051 11.862 1.00 94.94 93 PHE A N 1
ATOM 724 C CA . PHE A 1 93 ? -14.500 -11.745 12.059 1.00 94.94 93 PHE A CA 1
ATOM 725 C C . PHE A 1 93 ? -13.653 -10.942 13.052 1.00 94.94 93 PHE A C 1
ATOM 727 O O . PHE A 1 93 ? -13.528 -11.326 14.214 1.00 94.94 93 PHE A O 1
ATOM 734 N N . VAL A 1 94 ? -13.055 -9.846 12.586 1.00 93.94 94 VAL A N 1
ATOM 735 C CA . VAL A 1 94 ? -12.346 -8.890 13.443 1.00 93.94 94 VAL A CA 1
ATOM 736 C C . VAL A 1 94 ? -13.338 -7.810 13.850 1.00 93.94 94 VAL A C 1
ATOM 738 O O . VAL A 1 94 ? -13.777 -7.032 13.006 1.00 93.94 94 VAL A O 1
ATOM 741 N N . ASP A 1 95 ? -13.698 -7.782 15.131 1.00 89.44 95 ASP A N 1
ATOM 742 C CA . ASP A 1 95 ? -14.563 -6.736 15.672 1.00 89.44 95 ASP A CA 1
ATOM 743 C C . ASP A 1 95 ? -13.745 -5.451 15.859 1.00 89.44 95 ASP A C 1
ATOM 745 O O . ASP A 1 95 ? -12.721 -5.453 16.553 1.00 89.44 95 ASP A O 1
ATOM 749 N N . GLY A 1 96 ? -14.147 -4.384 15.169 1.00 90.19 96 GLY A N 1
ATOM 750 C CA . GLY A 1 96 ? -13.435 -3.110 15.135 1.00 90.19 96 GLY A CA 1
ATOM 751 C C . GLY A 1 96 ? -13.416 -2.432 13.766 1.00 90.19 96 GLY A C 1
ATOM 752 O O . GLY A 1 96 ? -14.421 -2.386 13.054 1.00 90.19 96 GLY A O 1
ATOM 753 N N . SER A 1 97 ? -12.270 -1.844 13.413 1.00 92.06 97 SER A N 1
ATOM 754 C CA . SER A 1 97 ? -12.119 -0.971 12.239 1.00 92.06 97 SER A CA 1
ATOM 755 C C . SER A 1 97 ? -10.881 -1.320 11.405 1.00 92.06 97 SER A C 1
ATOM 757 O O . SER A 1 97 ? -10.326 -2.408 11.529 1.00 92.06 97 SER A O 1
ATOM 759 N N . ASP A 1 98 ? -10.449 -0.412 10.536 1.00 94.81 98 ASP A N 1
ATOM 760 C CA . ASP A 1 98 ? -9.264 -0.543 9.693 1.00 94.81 98 ASP A CA 1
ATOM 761 C C . ASP A 1 98 ? -8.416 0.742 9.748 1.00 94.81 98 ASP A C 1
ATOM 763 O O . ASP A 1 98 ? -8.893 1.816 10.144 1.00 94.81 98 ASP A O 1
ATOM 767 N N . VAL A 1 99 ? -7.142 0.653 9.355 1.00 96.75 99 VAL A N 1
ATOM 768 C CA . VAL A 1 99 ? -6.225 1.805 9.383 1.00 96.75 99 VAL A CA 1
ATOM 769 C C . VAL A 1 99 ? -6.706 2.920 8.441 1.00 96.75 99 VAL A C 1
ATOM 771 O O . VAL A 1 99 ? -6.555 4.088 8.790 1.00 96.75 99 VAL A O 1
ATOM 774 N N . ALA A 1 100 ? -7.351 2.625 7.303 1.00 94.75 100 ALA A N 1
ATOM 775 C CA . ALA A 1 100 ? -7.902 3.667 6.423 1.00 94.75 100 ALA A CA 1
ATOM 776 C C . ALA A 1 100 ? -9.068 4.434 7.072 1.00 94.75 100 ALA A C 1
ATOM 778 O O . ALA A 1 100 ? -9.229 5.633 6.827 1.00 94.75 100 ALA A O 1
ATOM 779 N N . ARG A 1 101 ? -9.872 3.788 7.924 1.00 93.94 101 ARG A N 1
ATOM 780 C CA . ARG A 1 101 ? -10.892 4.463 8.730 1.00 93.94 101 ARG A CA 1
ATOM 781 C C . ARG A 1 101 ? -10.277 5.325 9.818 1.00 93.94 101 ARG A C 1
ATOM 783 O O . ARG A 1 101 ? -10.723 6.461 9.967 1.00 93.94 101 ARG A O 1
ATOM 790 N N . ALA A 1 102 ? -9.272 4.823 10.526 1.00 94.12 102 ALA A N 1
ATOM 791 C CA . ALA A 1 102 ? -8.574 5.594 11.550 1.00 94.12 102 ALA A CA 1
ATOM 792 C C . ALA A 1 102 ? -7.853 6.828 10.962 1.00 94.12 102 ALA A C 1
ATOM 794 O O . ALA A 1 102 ? -7.815 7.875 11.598 1.00 94.12 102 ALA A O 1
ATOM 795 N N . LEU A 1 103 ? -7.368 6.765 9.714 1.00 95.38 103 LEU A N 1
ATOM 796 C CA . LEU A 1 103 ? -6.764 7.918 9.023 1.00 95.38 103 LEU A CA 1
ATOM 797 C C . LEU A 1 103 ? -7.758 9.022 8.632 1.00 95.38 103 LEU A C 1
ATOM 799 O O . LEU A 1 103 ? -7.330 10.127 8.303 1.00 95.38 103 LEU A O 1
ATOM 803 N N . ARG A 1 104 ? -9.077 8.790 8.719 1.00 93.81 104 ARG A N 1
ATOM 804 C CA . ARG A 1 104 ? -10.074 9.864 8.534 1.00 93.81 104 ARG A CA 1
ATOM 805 C C . ARG A 1 104 ? -10.077 10.884 9.677 1.00 93.81 104 ARG A C 1
ATOM 807 O O . ARG A 1 104 ? -10.627 11.965 9.509 1.00 93.81 104 ARG A O 1
ATOM 814 N N . GLU A 1 105 ? -9.444 10.557 10.803 1.00 90.56 105 GLU A N 1
ATOM 815 C CA . GLU A 1 105 ? -9.189 11.474 11.923 1.00 90.56 105 GLU A CA 1
ATOM 816 C C . GLU A 1 105 ? -7.884 12.279 11.732 1.00 90.56 105 GLU A C 1
ATOM 818 O O . GLU A 1 105 ? -7.592 13.180 12.515 1.00 90.56 105 GLU A O 1
ATOM 823 N N . GLY A 1 106 ? -7.114 11.990 10.673 1.00 92.12 106 GLY A N 1
ATOM 824 C CA . GLY A 1 106 ? -5.844 12.634 10.345 1.00 92.12 106 GLY A CA 1
ATOM 825 C C . GLY A 1 106 ? -4.625 11.737 10.586 1.00 92.12 106 GLY A C 1
ATOM 826 O O . GLY A 1 106 ? -4.712 10.509 10.608 1.00 92.12 106 GLY A O 1
ATOM 827 N N . ALA A 1 107 ? -3.456 12.364 10.736 1.00 95.00 107 ALA A N 1
ATOM 828 C CA . ALA A 1 107 ? -2.203 11.663 11.006 1.00 95.00 107 ALA A CA 1
ATOM 829 C C . ALA A 1 107 ? -2.212 10.994 12.394 1.00 95.00 107 ALA A C 1
ATOM 831 O O . ALA A 1 107 ? -2.653 11.574 13.386 1.00 95.00 107 ALA A O 1
ATOM 832 N N . MET A 1 108 ? -1.667 9.782 12.480 1.00 95.69 108 MET A N 1
ATOM 833 C CA . MET A 1 108 ? -1.564 9.032 13.729 1.00 95.69 108 MET A CA 1
ATOM 834 C C . MET A 1 108 ? -0.345 9.450 14.552 1.00 95.69 108 MET A C 1
ATOM 836 O O . MET A 1 108 ? 0.723 9.755 14.022 1.00 95.69 108 MET A O 1
ATOM 840 N N . HIS A 1 109 ? -0.466 9.349 15.878 1.00 95.44 109 HIS A N 1
ATOM 841 C CA . HIS A 1 109 ? 0.679 9.499 16.773 1.00 95.44 109 HIS A CA 1
ATOM 842 C C . HIS A 1 109 ? 1.780 8.467 16.428 1.00 95.44 109 HIS A C 1
ATOM 844 O O . HIS A 1 109 ? 1.462 7.271 16.351 1.00 95.44 109 HIS A O 1
ATOM 850 N N . PRO A 1 110 ? 3.065 8.861 16.284 1.00 96.62 110 PRO A N 1
ATOM 851 C CA . PRO A 1 110 ? 4.117 7.979 15.769 1.00 96.62 110 PRO A CA 1
ATOM 852 C C . PRO A 1 110 ? 4.243 6.640 16.501 1.00 96.62 110 PRO A C 1
ATOM 854 O O . PRO A 1 110 ? 4.384 5.604 15.860 1.00 96.62 110 PRO A O 1
ATOM 857 N N . ALA A 1 111 ? 4.102 6.625 17.831 1.00 95.38 111 ALA A N 1
ATOM 858 C CA . ALA A 1 111 ? 4.155 5.385 18.610 1.00 95.38 111 ALA A CA 1
ATOM 859 C C . ALA A 1 111 ? 3.028 4.385 18.263 1.00 95.38 111 ALA A C 1
ATOM 861 O O . ALA A 1 111 ? 3.268 3.180 18.264 1.00 95.38 111 ALA A O 1
ATOM 862 N N . ARG A 1 112 ? 1.814 4.857 17.924 1.00 96.06 112 ARG A N 1
ATOM 863 C CA . ARG A 1 112 ? 0.711 3.983 17.477 1.00 96.06 112 ARG A CA 1
ATOM 864 C C . ARG A 1 112 ? 0.977 3.474 16.062 1.00 96.06 112 ARG A C 1
ATOM 866 O O . ARG A 1 112 ? 0.841 2.277 15.823 1.00 96.06 112 ARG A O 1
ATOM 873 N N . ALA A 1 113 ? 1.417 4.357 15.163 1.00 97.69 113 ALA A N 1
ATOM 874 C CA . ALA A 1 113 ? 1.732 4.000 13.781 1.00 97.69 113 ALA A CA 1
ATOM 875 C C . ALA A 1 113 ? 2.832 2.932 13.694 1.00 97.69 113 ALA A C 1
ATOM 877 O O . ALA A 1 113 ? 2.646 1.895 13.065 1.00 97.69 113 ALA A O 1
ATOM 878 N N . VAL A 1 114 ? 3.948 3.138 14.397 1.00 98.12 114 VAL A N 1
ATOM 879 C CA . VAL A 1 114 ? 5.075 2.197 14.428 1.00 98.12 114 VAL A CA 1
ATOM 880 C C . VAL A 1 114 ? 4.685 0.837 15.010 1.00 98.12 114 VAL A C 1
ATOM 882 O O . VAL A 1 114 ? 5.153 -0.190 14.523 1.00 98.12 114 VAL A O 1
ATOM 885 N N . ARG A 1 115 ? 3.808 0.802 16.020 1.00 97.56 115 ARG A N 1
ATOM 886 C CA . ARG A 1 115 ? 3.313 -0.446 16.620 1.00 97.56 115 ARG A CA 1
ATOM 887 C C . ARG A 1 115 ? 2.489 -1.272 15.630 1.00 97.56 115 ARG A C 1
ATOM 889 O O . ARG A 1 115 ? 2.797 -2.439 15.418 1.00 97.56 115 ARG A O 1
ATOM 896 N N . ILE A 1 116 ? 1.520 -0.640 14.967 1.00 98.19 116 ILE A N 1
ATOM 897 C CA . ILE A 1 116 ? 0.709 -1.256 13.904 1.00 98.19 116 ILE A CA 1
ATOM 898 C C . ILE A 1 116 ? 1.608 -1.762 12.763 1.00 98.19 116 ILE A C 1
ATOM 900 O O . ILE A 1 116 ? 1.442 -2.886 12.296 1.00 98.19 116 ILE A O 1
ATOM 904 N N . ILE A 1 117 ? 2.603 -0.969 12.351 1.00 98.44 117 ILE A N 1
ATOM 905 C CA . ILE A 1 117 ? 3.575 -1.356 11.317 1.00 98.44 117 ILE A CA 1
ATOM 906 C C . ILE A 1 117 ? 4.469 -2.519 11.771 1.00 98.44 117 ILE A C 1
ATOM 908 O O . ILE A 1 117 ? 4.780 -3.375 10.953 1.00 98.44 117 ILE A O 1
ATOM 912 N N . SER A 1 118 ? 4.829 -2.615 13.055 1.00 98.50 118 SER A N 1
ATOM 913 C CA . SER A 1 118 ? 5.595 -3.750 13.600 1.00 98.50 118 SER A CA 1
ATOM 914 C C . SER A 1 118 ? 4.782 -5.046 13.613 1.00 98.50 118 SER A C 1
ATOM 916 O O . SER A 1 118 ? 5.283 -6.094 13.216 1.00 98.50 118 SER A O 1
ATOM 918 N N . GLU A 1 119 ? 3.514 -4.972 14.018 1.00 98.25 119 GLU A N 1
ATOM 919 C CA . GLU A 1 119 ? 2.579 -6.102 13.994 1.00 98.25 119 GLU A CA 1
ATOM 920 C C . GLU A 1 119 ? 2.276 -6.559 12.550 1.00 98.25 119 GLU A C 1
ATOM 922 O O . GLU A 1 119 ? 2.252 -7.756 12.263 1.00 98.25 119 GLU A O 1
ATOM 927 N N . THR A 1 120 ? 2.140 -5.612 11.616 1.00 98.50 120 THR A N 1
ATOM 928 C CA . THR A 1 120 ? 1.962 -5.894 10.178 1.00 98.50 120 THR A CA 1
ATOM 929 C C . THR A 1 120 ? 3.237 -6.465 9.546 1.00 98.50 120 THR A C 1
ATOM 931 O O . THR A 1 120 ? 3.161 -7.366 8.717 1.00 98.50 120 THR A O 1
ATOM 934 N N . ALA A 1 121 ? 4.417 -5.987 9.950 1.00 98.56 121 ALA A N 1
ATOM 935 C CA . ALA A 1 121 ? 5.699 -6.499 9.474 1.00 98.56 121 ALA A CA 1
ATOM 936 C C . ALA A 1 121 ? 5.913 -7.971 9.847 1.00 98.56 121 ALA A C 1
ATOM 938 O O . ALA A 1 121 ? 6.322 -8.750 8.995 1.00 98.56 121 ALA A O 1
ATOM 939 N N . ALA A 1 122 ? 5.578 -8.361 11.082 1.00 98.25 122 ALA A N 1
ATOM 940 C CA . ALA A 1 122 ? 5.646 -9.757 11.513 1.00 98.25 122 ALA A CA 1
ATOM 941 C C . ALA A 1 122 ? 4.719 -10.669 10.685 1.00 98.25 122 ALA A C 1
ATOM 943 O O . ALA A 1 122 ? 5.102 -11.778 10.326 1.00 98.25 122 ALA A O 1
ATOM 944 N N . ALA A 1 123 ? 3.522 -10.185 10.326 1.00 97.44 123 ALA A N 1
ATOM 945 C CA . ALA A 1 123 ? 2.611 -10.901 9.432 1.00 97.44 123 ALA A CA 1
ATOM 946 C C . ALA A 1 123 ? 3.164 -11.065 8.005 1.00 97.44 123 ALA A C 1
ATOM 948 O O . ALA A 1 123 ? 3.002 -12.127 7.409 1.00 97.44 123 ALA A O 1
ATOM 949 N N . LEU A 1 124 ? 3.800 -10.024 7.458 1.00 97.56 124 LEU A N 1
ATOM 950 C CA . LEU A 1 124 ? 4.379 -10.055 6.114 1.00 97.56 124 LEU A CA 1
ATOM 951 C C . LEU A 1 124 ? 5.587 -10.986 6.038 1.00 97.56 124 LEU A C 1
ATOM 953 O O . LEU A 1 124 ? 5.594 -11.876 5.194 1.00 97.56 124 LEU A O 1
ATOM 957 N N . ASP A 1 125 ? 6.544 -10.847 6.955 1.00 97.75 125 ASP A N 1
ATOM 958 C CA . ASP A 1 125 ? 7.753 -11.674 6.957 1.00 97.75 125 ASP A CA 1
ATOM 959 C C . ASP A 1 125 ? 7.408 -13.164 7.139 1.00 97.75 125 ASP A C 1
ATOM 961 O O . ASP A 1 125 ? 7.933 -14.004 6.412 1.00 97.75 125 ASP A O 1
ATOM 965 N N . HIS A 1 126 ? 6.444 -13.501 8.008 1.00 96.75 126 HIS A N 1
ATOM 966 C CA . HIS A 1 126 ? 5.954 -14.878 8.154 1.00 96.75 126 HIS A CA 1
ATOM 967 C C . HIS A 1 126 ? 5.323 -15.436 6.864 1.00 96.75 126 HIS A C 1
ATOM 969 O O . HIS A 1 126 ? 5.480 -16.613 6.542 1.00 96.75 126 HIS A O 1
ATOM 975 N N . ALA A 1 127 ? 4.617 -14.605 6.092 1.00 94.25 127 ALA A N 1
ATOM 976 C CA . ALA A 1 127 ? 4.108 -15.021 4.789 1.00 94.25 127 ALA A CA 1
ATOM 977 C C . ALA A 1 127 ? 5.251 -15.211 3.775 1.00 94.25 127 ALA A C 1
ATOM 979 O O . ALA A 1 127 ? 5.278 -16.220 3.064 1.00 94.25 127 ALA A O 1
ATOM 980 N N . HIS A 1 128 ? 6.235 -14.304 3.763 1.00 94.88 128 HIS A N 1
ATOM 981 C CA . HIS A 1 128 ? 7.414 -14.371 2.893 1.00 94.88 128 HIS A CA 1
ATOM 982 C C . HIS A 1 128 ? 8.264 -15.625 3.153 1.00 94.88 128 HIS A C 1
ATOM 984 O O . HIS A 1 128 ? 8.706 -16.250 2.191 1.00 94.88 128 HIS A O 1
ATOM 990 N N . GLU A 1 129 ? 8.411 -16.059 4.410 1.00 93.81 129 GLU A N 1
ATOM 991 C CA . GLU A 1 129 ? 9.059 -17.331 4.796 1.00 93.81 129 GLU A CA 1
ATOM 992 C C . GLU A 1 129 ? 8.414 -18.563 4.133 1.00 93.81 129 GLU A C 1
ATOM 994 O O . GLU A 1 129 ? 9.088 -19.560 3.875 1.00 93.81 129 GLU A O 1
ATOM 999 N N . THR A 1 130 ? 7.118 -18.491 3.811 1.00 89.44 130 THR A N 1
ATOM 1000 C CA . THR A 1 130 ? 6.368 -19.551 3.110 1.00 89.44 130 THR A CA 1
ATOM 1001 C C . THR A 1 130 ? 6.253 -19.330 1.594 1.00 89.44 130 THR A C 1
ATOM 1003 O O . THR A 1 130 ? 5.558 -20.080 0.909 1.00 89.44 130 THR A O 1
ATOM 1006 N N . GLY A 1 131 ? 6.929 -18.309 1.051 1.00 88.31 131 GLY A N 1
ATOM 1007 C CA . GLY A 1 131 ? 6.880 -17.936 -0.367 1.00 88.31 131 GLY A CA 1
ATOM 1008 C C . GLY A 1 131 ? 5.624 -17.158 -0.783 1.00 88.31 131 GLY A C 1
ATOM 1009 O O . GLY A 1 131 ? 5.354 -17.026 -1.977 1.00 88.31 131 GLY A O 1
ATOM 1010 N N . ILE A 1 132 ? 4.840 -16.647 0.172 1.00 89.06 132 ILE A N 1
ATOM 1011 C CA . ILE A 1 132 ? 3.573 -15.951 -0.083 1.00 89.06 132 ILE A CA 1
ATOM 1012 C C . ILE A 1 132 ? 3.783 -14.440 -0.020 1.00 89.06 132 ILE A C 1
ATOM 1014 O O . ILE A 1 132 ? 4.150 -13.898 1.016 1.00 89.06 132 ILE A O 1
ATOM 1018 N N . LEU A 1 133 ? 3.472 -13.748 -1.115 1.00 89.31 133 LEU A N 1
ATOM 1019 C CA . LEU A 1 133 ? 3.490 -12.286 -1.195 1.00 89.31 133 LEU A CA 1
ATOM 1020 C C . LEU A 1 133 ? 2.098 -11.708 -0.957 1.00 89.31 133 LEU A C 1
ATOM 1022 O O . LEU A 1 133 ? 1.108 -12.227 -1.475 1.00 89.31 133 LEU A O 1
ATOM 1026 N N . HIS A 1 134 ? 2.017 -10.584 -0.249 1.00 91.81 134 HIS A N 1
ATOM 1027 C CA . HIS A 1 134 ? 0.744 -9.923 0.005 1.00 91.81 134 HIS A CA 1
ATOM 1028 C C . HIS A 1 134 ? 0.236 -9.174 -1.233 1.00 91.81 134 HIS A C 1
ATOM 1030 O O . HIS A 1 134 ? -0.940 -9.281 -1.581 1.00 91.81 134 HIS A O 1
ATOM 1036 N N . ARG A 1 135 ? 1.111 -8.431 -1.929 1.00 87.94 135 ARG A N 1
ATOM 1037 C CA . ARG A 1 135 ? 0.822 -7.690 -3.179 1.00 87.94 135 ARG A CA 1
ATOM 1038 C C . ARG A 1 135 ? -0.262 -6.601 -3.072 1.00 87.94 135 ARG A C 1
ATOM 1040 O O . ARG A 1 135 ? -0.595 -5.968 -4.077 1.00 87.94 135 ARG A O 1
ATOM 1047 N N . ASP A 1 136 ? -0.808 -6.318 -1.894 1.00 87.75 136 ASP A N 1
ATOM 1048 C CA . ASP A 1 136 ? -1.741 -5.196 -1.690 1.00 87.75 136 ASP A CA 1
ATOM 1049 C C . ASP A 1 136 ? -1.681 -4.601 -0.273 1.00 87.75 136 ASP A C 1
ATOM 1051 O O . ASP A 1 136 ? -2.707 -4.378 0.364 1.00 87.75 136 ASP A O 1
ATOM 1055 N N . VAL A 1 137 ? -0.477 -4.403 0.277 1.00 94.75 137 VAL A N 1
ATOM 1056 C CA . VAL A 1 137 ? -0.329 -3.793 1.613 1.00 94.75 137 VAL A CA 1
ATOM 1057 C C . VAL A 1 137 ? -0.752 -2.323 1.548 1.00 94.75 137 VAL A C 1
ATOM 1059 O O . VAL A 1 137 ? -0.112 -1.512 0.880 1.00 94.75 137 VAL A O 1
ATOM 1062 N N . LYS A 1 138 ? -1.848 -1.986 2.229 1.00 94.38 138 LYS A N 1
ATOM 1063 C CA . LYS A 1 138 ? -2.427 -0.638 2.286 1.00 94.38 138 LYS A CA 1
ATOM 1064 C C . LYS A 1 138 ? -3.261 -0.470 3.563 1.00 94.38 138 LYS A C 1
ATOM 1066 O O . LYS A 1 138 ? -3.725 -1.479 4.098 1.00 94.38 138 LYS A O 1
ATOM 1071 N N . PRO A 1 139 ? -3.547 0.764 4.021 1.00 96.19 139 PRO A N 1
ATOM 1072 C CA . PRO A 1 139 ? -4.339 1.019 5.228 1.00 96.19 139 PRO A CA 1
ATOM 1073 C C . PRO A 1 139 ? -5.682 0.269 5.323 1.00 96.19 139 PRO A C 1
ATOM 1075 O O . PRO A 1 139 ? -6.064 -0.158 6.406 1.00 96.19 139 PRO A O 1
ATOM 1078 N N . ALA A 1 140 ? -6.392 0.071 4.209 1.00 92.19 140 ALA A N 1
ATOM 1079 C CA . ALA A 1 140 ? -7.689 -0.619 4.209 1.00 92.19 140 ALA A CA 1
ATOM 1080 C C . ALA A 1 140 ? -7.589 -2.137 4.474 1.00 92.19 140 ALA A C 1
ATOM 1082 O O . ALA A 1 140 ? -8.577 -2.756 4.852 1.00 92.19 140 ALA A O 1
ATOM 1083 N N . ASN A 1 141 ? -6.400 -2.725 4.299 1.00 94.19 141 ASN A N 1
ATOM 1084 C CA . ASN A 1 141 ? -6.149 -4.159 4.466 1.00 94.19 141 ASN A CA 1
ATOM 1085 C C . ASN A 1 141 ? -5.513 -4.484 5.836 1.00 94.19 141 ASN A C 1
ATOM 1087 O O . ASN A 1 141 ? -5.160 -5.630 6.104 1.00 94.19 141 ASN A O 1
ATOM 1091 N N . ILE A 1 142 ? -5.364 -3.484 6.715 1.00 97.19 142 ILE A N 1
ATOM 1092 C CA . ILE A 1 142 ? -4.865 -3.643 8.085 1.00 97.19 142 ILE A CA 1
ATOM 1093 C C . ILE A 1 142 ? -6.025 -3.349 9.038 1.00 97.19 142 ILE A C 1
ATOM 1095 O O . ILE A 1 142 ? -6.401 -2.192 9.238 1.00 97.19 142 ILE A O 1
ATOM 1099 N N . LEU A 1 143 ? -6.601 -4.405 9.606 1.00 96.69 143 LEU A N 1
ATOM 1100 C CA . LEU A 1 143 ? -7.721 -4.335 10.542 1.00 96.69 143 LEU A CA 1
ATOM 1101 C C . LEU A 1 143 ? -7.218 -4.051 11.961 1.00 96.69 143 LEU A C 1
ATOM 1103 O O . LEU A 1 143 ? -6.143 -4.511 12.341 1.00 96.69 143 LEU A O 1
ATOM 1107 N N . LEU A 1 144 ? -8.001 -3.315 12.746 1.00 96.38 144 LEU A N 1
ATOM 1108 C CA . LEU A 1 144 ? -7.703 -2.898 14.116 1.00 96.38 144 LEU A CA 1
ATOM 1109 C C . LEU A 1 144 ? -8.807 -3.391 15.058 1.00 96.38 144 LEU A C 1
ATOM 1111 O O . LEU A 1 144 ? -9.965 -2.998 14.908 1.00 96.38 144 LEU A O 1
ATOM 1115 N N . THR A 1 145 ? -8.454 -4.226 16.038 1.00 94.88 145 THR A N 1
ATOM 1116 C CA . THR A 1 145 ? -9.420 -4.779 17.006 1.00 94.88 145 THR A CA 1
ATOM 1117 C C . THR A 1 145 ? -9.926 -3.726 17.993 1.00 94.88 145 THR A C 1
ATOM 1119 O O . THR A 1 145 ? -9.116 -3.019 18.603 1.00 94.88 145 THR A O 1
ATOM 1122 N N . GLU A 1 146 ? -11.223 -3.728 18.292 1.00 81.94 146 GLU A N 1
ATOM 1123 C CA . GLU A 1 146 ? -11.785 -3.020 19.446 1.00 81.94 146 GLU A CA 1
ATOM 1124 C C . GLU A 1 146 ? -11.365 -3.701 20.761 1.00 81.94 146 GLU A C 1
ATOM 1126 O O . GLU A 1 146 ? -11.958 -4.668 21.228 1.00 81.94 146 GLU A O 1
ATOM 1131 N N . GLY A 1 147 ? -10.281 -3.205 21.363 1.00 74.38 147 GLY A N 1
ATOM 1132 C CA . GLY A 1 147 ? -9.742 -3.743 22.610 1.00 74.38 147 GLY A CA 1
ATOM 1133 C C . GLY A 1 147 ? -8.548 -2.953 23.143 1.00 74.38 147 GLY A C 1
ATOM 1134 O O . GLY A 1 147 ? -8.025 -2.050 22.488 1.00 74.38 147 GLY A O 1
ATOM 1135 N N . ARG A 1 148 ? -8.099 -3.294 24.356 1.00 76.12 148 ARG A N 1
ATOM 1136 C CA . ARG A 1 148 ? -6.836 -2.805 24.931 1.00 76.12 148 ARG A CA 1
ATOM 1137 C C . ARG A 1 148 ? -6.003 -4.000 25.420 1.00 76.12 148 ARG A C 1
ATOM 1139 O O . ARG A 1 148 ? -6.434 -4.651 26.368 1.00 76.12 148 ARG A O 1
ATOM 1146 N N . PRO A 1 149 ? -4.829 -4.278 24.822 1.00 82.12 149 PRO A N 1
ATOM 1147 C CA . PRO A 1 149 ? -4.233 -3.577 23.679 1.00 82.12 149 PRO A CA 1
ATOM 1148 C C . PRO A 1 149 ? -5.010 -3.801 22.366 1.00 82.12 149 PRO A C 1
ATOM 1150 O O . PRO A 1 149 ? -5.398 -4.921 22.054 1.00 82.12 149 PRO A O 1
ATOM 1153 N N . GLU A 1 150 ? -5.193 -2.734 21.582 1.00 91.75 150 GLU A N 1
ATOM 1154 C CA . GLU A 1 150 ? -5.641 -2.793 20.175 1.00 91.75 150 GLU A CA 1
ATOM 1155 C C . GLU A 1 150 ? -4.625 -3.622 19.377 1.00 91.75 150 GLU A C 1
ATOM 1157 O O . GLU A 1 150 ? -3.436 -3.380 19.541 1.00 91.75 150 GLU A O 1
ATOM 1162 N N . ARG A 1 151 ? -5.033 -4.540 18.502 1.00 94.88 151 ARG A N 1
ATOM 1163 C CA . ARG A 1 151 ? -4.126 -5.337 17.658 1.00 94.88 151 ARG A CA 1
ATOM 1164 C C . ARG A 1 151 ? -4.364 -5.057 16.182 1.00 94.88 151 ARG A C 1
ATOM 1166 O O . ARG A 1 151 ? -5.511 -4.881 15.777 1.00 94.88 151 ARG A O 1
ATOM 1173 N N . ALA A 1 152 ? -3.292 -5.074 15.396 1.00 97.31 152 ALA A N 1
ATOM 1174 C CA . ALA A 1 152 ? -3.333 -5.027 13.943 1.00 97.31 152 ALA A CA 1
ATOM 1175 C C . ALA A 1 152 ? -3.373 -6.446 13.350 1.00 97.31 152 ALA A C 1
ATOM 1177 O O . ALA A 1 152 ? -2.573 -7.306 13.730 1.00 97.31 152 ALA A O 1
ATOM 1178 N N . LEU A 1 153 ? -4.291 -6.696 12.415 1.00 97.50 153 LEU A N 1
ATOM 1179 C CA . LEU A 1 153 ? -4.375 -7.942 11.653 1.00 97.50 153 LEU A CA 1
ATOM 1180 C C . LEU A 1 153 ? -4.400 -7.636 10.154 1.00 97.50 153 LEU A C 1
ATOM 1182 O O . LEU A 1 153 ? -5.249 -6.884 9.679 1.00 97.50 153 LEU A O 1
ATOM 1186 N N . LEU A 1 154 ? -3.481 -8.242 9.410 1.00 96.19 154 LEU A N 1
ATOM 1187 C CA . LEU A 1 154 ? -3.399 -8.152 7.959 1.00 96.19 154 LEU A CA 1
ATOM 1188 C C . LEU A 1 154 ? -4.429 -9.090 7.314 1.00 96.19 154 LEU A C 1
ATOM 1190 O O . LEU A 1 154 ? -4.521 -10.268 7.673 1.00 96.19 154 LEU A O 1
ATOM 1194 N N . THR A 1 155 ? -5.199 -8.562 6.366 1.00 92.12 155 THR A N 1
ATOM 1195 C CA . THR A 1 155 ? -6.213 -9.286 5.588 1.00 92.12 155 THR A CA 1
ATOM 1196 C C . THR A 1 155 ? -6.034 -9.026 4.095 1.00 92.12 155 THR A C 1
ATOM 1198 O O . THR A 1 155 ? -5.299 -8.125 3.709 1.00 92.12 155 THR A O 1
ATOM 1201 N N . ASP A 1 156 ? -6.748 -9.772 3.250 1.00 83.88 156 ASP A N 1
ATOM 1202 C CA . ASP A 1 156 ? -6.749 -9.579 1.795 1.00 83.88 156 ASP A CA 1
ATOM 1203 C C . ASP A 1 156 ? -5.357 -9.682 1.140 1.00 83.88 156 ASP A C 1
ATOM 1205 O O . ASP A 1 156 ? -4.998 -8.914 0.240 1.00 83.88 156 ASP A O 1
ATOM 1209 N N . PHE A 1 157 ? -4.619 -10.733 1.525 1.00 80.19 157 PHE A N 1
ATOM 1210 C CA . PHE A 1 157 ? -3.554 -11.303 0.696 1.00 80.19 157 PHE A CA 1
ATOM 1211 C C . PHE A 1 157 ? -4.066 -11.477 -0.741 1.00 80.19 157 PHE A C 1
ATOM 1213 O O . PHE A 1 157 ? -5.224 -11.848 -0.944 1.00 80.19 157 PHE A O 1
ATOM 1220 N N . GLY A 1 158 ? -3.209 -11.203 -1.729 1.00 64.38 158 GLY A N 1
ATOM 1221 C CA . GLY A 1 158 ? -3.554 -10.914 -3.129 1.00 64.38 158 GLY A CA 1
ATOM 1222 C C . GLY A 1 158 ? -4.227 -12.002 -3.984 1.00 64.38 158 GLY A C 1
ATOM 1223 O O . GLY A 1 158 ? -4.144 -11.902 -5.205 1.00 64.38 158 GLY A O 1
ATOM 1224 N N . ILE A 1 159 ? -4.928 -12.964 -3.377 1.00 59.06 159 ILE A N 1
ATOM 1225 C CA . ILE A 1 159 ? -5.703 -14.075 -3.962 1.00 59.06 159 ILE A CA 1
ATOM 1226 C C . ILE A 1 159 ? -6.615 -13.627 -5.125 1.00 59.06 159 ILE A C 1
ATOM 1228 O O . ILE A 1 159 ? -6.895 -14.396 -6.038 1.00 59.06 159 ILE A O 1
ATOM 1232 N N . ALA A 1 160 ? -7.115 -12.386 -5.098 1.00 49.88 160 ALA A N 1
ATOM 1233 C CA . ALA A 1 160 ? -7.980 -11.827 -6.144 1.00 49.88 160 ALA A CA 1
ATOM 1234 C C . ALA A 1 160 ? -7.227 -11.024 -7.228 1.00 49.88 160 ALA A C 1
ATOM 1236 O O . ALA A 1 160 ? -7.816 -10.681 -8.248 1.00 49.88 160 ALA A O 1
ATOM 1237 N N . LYS A 1 161 ? -5.936 -10.713 -7.038 1.00 52.75 161 LYS A N 1
ATOM 1238 C CA . LYS A 1 161 ? -5.138 -9.891 -7.968 1.00 52.75 161 LYS A CA 1
ATOM 1239 C C . LYS A 1 161 ? -4.338 -10.693 -8.992 1.00 52.75 161 LYS A C 1
ATOM 1241 O O . LYS A 1 161 ? -3.917 -10.122 -9.991 1.00 52.75 161 LYS A O 1
ATOM 1246 N N . ALA A 1 162 ? -4.186 -12.004 -8.809 1.00 46.16 162 ALA A N 1
ATOM 1247 C CA . ALA A 1 162 ? -3.532 -12.894 -9.776 1.00 46.16 162 ALA A CA 1
ATOM 1248 C C . ALA A 1 162 ? -4.307 -13.111 -11.097 1.00 46.16 162 ALA A C 1
ATOM 1250 O O . ALA A 1 162 ? -3.873 -13.883 -11.958 1.00 46.16 162 ALA A O 1
ATOM 1251 N N . PHE A 1 163 ? -5.451 -12.436 -11.255 1.00 44.44 163 PHE A N 1
ATOM 1252 C CA . PHE A 1 163 ? -6.281 -12.414 -12.465 1.00 44.44 163 PHE A CA 1
ATOM 1253 C C . PHE A 1 163 ? -6.087 -11.160 -13.314 1.00 44.44 163 PHE A C 1
ATOM 1255 O O . PHE A 1 163 ? -6.554 -11.111 -14.448 1.00 44.44 163 PHE A O 1
ATOM 1262 N N . ASP A 1 164 ? -5.419 -10.142 -12.774 1.00 46.44 164 ASP A N 1
ATOM 1263 C CA . ASP A 1 164 ? -5.672 -8.757 -13.168 1.00 46.44 164 ASP A CA 1
ATOM 1264 C C . ASP A 1 164 ? -4.432 -8.056 -13.754 1.00 46.44 164 ASP A C 1
ATOM 1266 O O . ASP A 1 164 ? -4.304 -6.837 -13.746 1.00 46.44 164 ASP A O 1
ATOM 1270 N N . GLU A 1 165 ? -3.503 -8.835 -14.314 1.00 43.88 165 GLU A N 1
ATOM 1271 C CA . GLU A 1 165 ? -2.304 -8.323 -15.001 1.00 43.88 165 GLU A CA 1
ATOM 1272 C C . GLU A 1 165 ? -2.596 -7.765 -16.409 1.00 43.88 165 GLU A C 1
ATOM 1274 O O . GLU A 1 165 ? -1.694 -7.250 -17.065 1.00 43.88 165 GLU A O 1
ATOM 1279 N N . SER A 1 166 ? -3.839 -7.864 -16.903 1.00 38.44 166 SER A N 1
ATOM 1280 C CA . SER A 1 166 ? -4.170 -7.563 -18.308 1.00 38.44 166 SER A CA 1
ATOM 1281 C C . SER A 1 166 ? -5.254 -6.504 -18.556 1.00 38.44 166 SER A C 1
ATOM 1283 O O . SER A 1 166 ? -5.372 -6.060 -19.700 1.00 38.44 166 SER A O 1
ATOM 1285 N N . ARG A 1 167 ? -6.063 -6.086 -17.560 1.00 43.91 167 ARG A N 1
ATOM 1286 C CA . ARG A 1 167 ? -7.287 -5.280 -17.819 1.00 43.91 167 ARG A CA 1
ATOM 1287 C C . ARG A 1 167 ? -7.656 -4.170 -16.805 1.00 43.91 167 ARG A C 1
ATOM 1289 O O . ARG A 1 167 ? -8.746 -3.611 -16.915 1.00 43.91 167 ARG A O 1
ATOM 1296 N N . GLN A 1 168 ? -6.754 -3.750 -15.911 1.00 42.34 168 GLN A N 1
ATOM 1297 C CA . GLN A 1 168 ? -6.979 -2.765 -14.816 1.00 42.34 168 GLN A CA 1
ATOM 1298 C C . GLN A 1 168 ? -7.328 -1.298 -15.193 1.00 42.34 168 GLN A C 1
ATOM 1300 O O . GLN A 1 168 ? -7.052 -0.375 -14.429 1.00 42.34 168 GLN A O 1
ATOM 1305 N N . LEU A 1 169 ? -7.926 -1.027 -16.356 1.00 42.88 169 LEU A N 1
ATOM 1306 C CA . LEU A 1 169 ? -8.022 0.327 -16.929 1.00 42.88 169 LEU A CA 1
ATOM 1307 C C . LEU A 1 169 ? -9.442 0.909 -17.081 1.00 42.88 169 LEU A C 1
ATOM 1309 O O . LEU A 1 169 ? -9.565 1.999 -17.632 1.00 42.88 169 LEU A O 1
ATOM 1313 N N . THR A 1 170 ? -10.511 0.240 -16.619 1.00 39.62 170 THR A N 1
ATOM 1314 C CA . THR A 1 170 ? -11.896 0.626 -17.004 1.00 39.62 170 THR A CA 1
ATOM 1315 C C . THR A 1 170 ? -12.958 0.775 -15.897 1.00 39.62 170 THR A C 1
ATOM 1317 O O . THR A 1 170 ? -14.088 1.125 -16.235 1.00 39.62 170 THR A O 1
ATOM 1320 N N . GLN A 1 171 ? -12.668 0.604 -14.594 1.00 35.12 171 GLN A N 1
ATOM 1321 C CA . GLN A 1 171 ? -13.689 0.795 -13.535 1.00 35.12 171 GLN A CA 1
ATOM 1322 C C . GLN A 1 171 ? -13.214 1.498 -12.245 1.00 35.12 171 GLN A C 1
ATOM 1324 O O . GLN A 1 171 ? -12.635 0.880 -11.361 1.00 35.12 171 GLN A O 1
ATOM 1329 N N . GLY A 1 172 ? -13.627 2.760 -12.067 1.00 46.38 172 GLY A N 1
ATOM 1330 C CA . GLY A 1 172 ? -13.888 3.364 -10.749 1.00 46.38 172 GLY A CA 1
ATOM 1331 C C . GLY A 1 172 ? -12.694 3.748 -9.853 1.00 46.38 172 GLY A C 1
ATOM 1332 O O . GLY A 1 172 ? -11.595 3.203 -9.918 1.00 46.38 172 GLY A O 1
ATOM 1333 N N . GLY A 1 173 ? -12.936 4.698 -8.942 1.00 44.44 173 GLY A N 1
ATOM 1334 C CA . GLY A 1 173 ? -11.918 5.262 -8.037 1.00 44.44 173 GLY A CA 1
ATOM 1335 C C . GLY A 1 173 ? -11.340 4.301 -6.985 1.00 44.44 173 GLY A C 1
ATOM 1336 O O . GLY A 1 173 ? -10.394 4.656 -6.288 1.00 44.44 173 GLY A O 1
ATOM 1337 N N . GLU A 1 174 ? -11.861 3.080 -6.867 1.00 46.78 174 GLU A N 1
ATOM 1338 C CA . GLU A 1 174 ? -11.299 2.059 -5.975 1.00 46.78 174 GLU A CA 1
ATOM 1339 C C . GLU A 1 174 ? -10.020 1.427 -6.552 1.00 46.78 174 GLU A C 1
ATOM 1341 O O . GLU A 1 174 ? -9.065 1.179 -5.813 1.00 46.78 174 GLU A O 1
ATOM 1346 N N . ILE A 1 175 ? -9.946 1.266 -7.882 1.00 55.44 175 ILE A N 1
ATOM 1347 C CA . ILE A 1 175 ? -8.718 0.846 -8.576 1.00 55.44 175 ILE A CA 1
ATOM 1348 C C . ILE A 1 175 ? -7.603 1.875 -8.321 1.00 55.44 175 ILE A C 1
ATOM 1350 O O . ILE A 1 175 ? -6.485 1.508 -7.955 1.00 55.44 175 ILE A O 1
ATOM 1354 N N . LEU A 1 176 ? -7.932 3.172 -8.404 1.00 54.88 176 LEU A N 1
ATOM 1355 C CA . LEU A 1 176 ? -7.016 4.283 -8.117 1.00 54.88 176 LEU A CA 1
ATOM 1356 C C . LEU A 1 176 ? -6.397 4.184 -6.709 1.00 54.88 176 LEU A C 1
ATOM 1358 O O . LEU A 1 176 ? -5.195 4.392 -6.544 1.00 54.88 176 LEU A O 1
ATOM 1362 N N . ALA A 1 177 ? -7.198 3.829 -5.699 1.00 58.53 177 ALA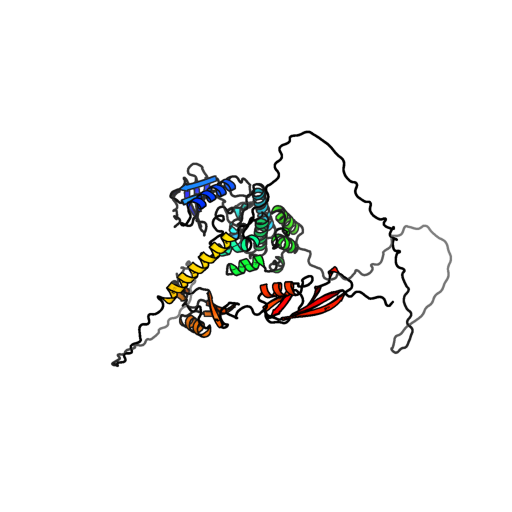 A N 1
ATOM 1363 C CA . ALA A 1 177 ? -6.750 3.725 -4.310 1.00 58.53 177 ALA A CA 1
ATOM 1364 C C . ALA A 1 177 ? -5.727 2.597 -4.080 1.00 58.53 177 ALA A C 1
ATOM 1366 O O . ALA A 1 177 ? -4.874 2.715 -3.201 1.00 58.53 177 ALA A O 1
ATOM 1367 N N . SER A 1 178 ? -5.767 1.517 -4.869 1.00 68.81 178 SER A N 1
ATOM 1368 C CA . SER A 1 178 ? -4.801 0.417 -4.734 1.00 68.81 178 SER A CA 1
ATOM 1369 C C . SER A 1 178 ? -3.421 0.742 -5.310 1.00 68.81 178 SER A C 1
ATOM 1371 O O . SER A 1 178 ? -2.431 0.171 -4.857 1.00 68.81 178 SER A O 1
ATOM 1373 N N . PHE A 1 179 ? -3.332 1.664 -6.273 1.00 84.06 179 PHE A N 1
ATOM 1374 C CA . PHE A 1 179 ? -2.056 2.064 -6.869 1.00 84.06 179 PHE A CA 1
ATOM 1375 C C . PHE A 1 179 ? -1.219 2.988 -5.968 1.00 84.06 179 PHE A C 1
ATOM 1377 O O . PHE A 1 179 ? 0.000 2.972 -6.086 1.00 84.06 179 PHE A O 1
ATOM 1384 N N . GLN A 1 180 ? -1.835 3.704 -5.016 1.00 90.94 180 GLN A N 1
ATOM 1385 C CA . GLN A 1 180 ? -1.189 4.665 -4.088 1.00 90.94 180 GLN A CA 1
ATOM 1386 C C . GLN A 1 180 ? -0.117 4.072 -3.144 1.00 90.94 180 GLN A C 1
ATOM 1388 O O . GLN A 1 180 ? 0.532 4.804 -2.391 1.00 90.94 180 GLN A O 1
ATOM 1393 N N . TYR A 1 181 ? 0.027 2.746 -3.131 1.00 94.31 181 TYR A N 1
ATOM 1394 C CA . TYR A 1 181 ? 0.965 2.001 -2.284 1.00 94.31 181 TYR A CA 1
ATOM 1395 C C . TYR A 1 181 ? 1.795 1.001 -3.100 1.00 94.31 181 TYR A C 1
ATOM 1397 O O . TYR A 1 181 ? 2.603 0.265 -2.535 1.00 94.31 181 TYR A O 1
ATOM 1405 N N . ALA A 1 182 ? 1.589 0.917 -4.417 1.00 91.06 182 ALA A N 1
ATOM 1406 C CA . ALA A 1 182 ? 2.188 -0.120 -5.244 1.00 91.06 182 ALA A CA 1
ATOM 1407 C C . ALA A 1 182 ? 3.673 0.165 -5.522 1.00 91.06 182 ALA A C 1
ATOM 1409 O O . ALA A 1 182 ? 4.060 1.286 -5.850 1.00 91.06 182 ALA A O 1
ATOM 1410 N N . ALA A 1 183 ? 4.509 -0.869 -5.401 1.00 92.94 183 ALA A N 1
ATOM 1411 C CA . ALA A 1 183 ? 5.936 -0.765 -5.685 1.00 92.94 183 ALA A CA 1
ATOM 1412 C C . ALA A 1 183 ? 6.203 -0.510 -7.187 1.00 92.94 183 ALA A C 1
ATOM 1414 O O . ALA A 1 183 ? 5.507 -1.103 -8.017 1.00 92.94 183 ALA A O 1
ATOM 1415 N N . PRO A 1 184 ? 7.190 0.328 -7.568 1.00 90.75 184 PRO A N 1
ATOM 1416 C CA . PRO A 1 184 ? 7.367 0.793 -8.949 1.00 90.75 184 PRO A CA 1
ATOM 1417 C C . PRO A 1 184 ? 7.577 -0.323 -9.973 1.00 90.75 184 PRO A C 1
ATOM 1419 O O . PRO A 1 184 ? 7.071 -0.247 -11.093 1.00 90.75 184 PRO A O 1
ATOM 1422 N N . GLU A 1 185 ? 8.284 -1.384 -9.587 1.00 87.81 185 GLU A N 1
ATOM 1423 C CA . GLU A 1 185 ? 8.524 -2.566 -10.411 1.00 87.81 185 GLU A CA 1
ATOM 1424 C C . GLU A 1 185 ? 7.212 -3.228 -10.850 1.00 87.81 185 GLU A C 1
ATOM 1426 O O . GLU A 1 185 ? 7.083 -3.594 -12.011 1.00 87.81 185 GLU A O 1
ATOM 1431 N N . ARG A 1 186 ? 6.182 -3.242 -9.995 1.00 83.12 186 ARG A N 1
ATOM 1432 C CA . ARG A 1 186 ? 4.859 -3.806 -10.314 1.00 83.12 186 ARG A CA 1
ATOM 1433 C C . ARG A 1 186 ? 4.064 -2.985 -11.328 1.00 83.12 186 ARG A C 1
ATOM 1435 O O . ARG A 1 186 ? 3.065 -3.466 -11.847 1.00 83.12 186 ARG A O 1
ATOM 1442 N N . LEU A 1 187 ? 4.468 -1.737 -11.551 1.00 75.88 187 LEU A N 1
ATOM 1443 C CA . LEU A 1 187 ? 3.802 -0.780 -12.437 1.00 75.88 187 LEU A CA 1
ATOM 1444 C C . LEU A 1 187 ? 4.525 -0.647 -13.783 1.00 75.88 187 LEU A C 1
ATOM 1446 O O . LEU A 1 187 ? 3.962 -0.111 -14.733 1.00 75.88 187 LEU A O 1
ATOM 1450 N N . THR A 1 188 ? 5.785 -1.089 -13.851 1.00 68.31 188 THR A N 1
ATOM 1451 C CA . THR A 1 188 ? 6.707 -0.787 -14.959 1.00 68.31 188 THR A CA 1
ATOM 1452 C C . THR A 1 188 ? 7.431 -2.008 -15.529 1.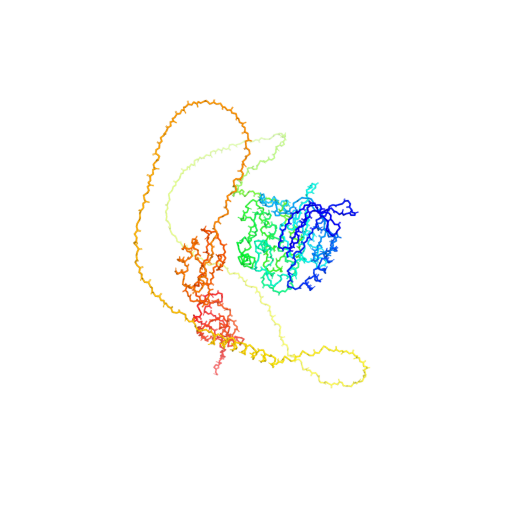00 68.31 188 THR A C 1
ATOM 1454 O O . THR A 1 188 ? 7.924 -1.934 -16.653 1.00 68.31 188 THR A O 1
ATOM 1457 N N . ARG A 1 189 ? 7.509 -3.127 -14.795 1.00 68.81 189 ARG A N 1
ATOM 1458 C CA . ARG A 1 189 ? 8.241 -4.340 -15.187 1.00 68.81 189 ARG A CA 1
ATOM 1459 C C . ARG A 1 189 ? 7.306 -5.562 -15.112 1.00 68.81 189 ARG A C 1
ATOM 1461 O O . ARG A 1 189 ? 6.947 -5.965 -14.009 1.00 68.81 189 ARG A O 1
ATOM 1468 N N . PRO A 1 190 ? 6.920 -6.188 -16.240 1.00 54.16 190 PRO A N 1
ATOM 1469 C CA . PRO A 1 190 ? 6.290 -7.505 -16.199 1.00 54.16 190 PRO A CA 1
ATOM 1470 C C . PRO A 1 190 ? 7.341 -8.553 -15.800 1.00 54.16 190 PRO A C 1
ATOM 1472 O O . PRO A 1 190 ? 8.366 -8.687 -16.471 1.00 54.16 190 PRO A O 1
ATOM 1475 N N . GLY A 1 191 ? 7.111 -9.279 -14.705 1.00 61.69 191 GLY A N 1
ATOM 1476 C CA . GLY A 1 191 ? 8.050 -10.274 -14.183 1.00 61.69 191 GLY A CA 1
ATOM 1477 C C . GLY A 1 191 ? 7.762 -10.674 -12.737 1.00 61.69 191 GLY A C 1
ATOM 1478 O O . GLY A 1 191 ? 6.784 -10.226 -12.138 1.00 61.69 191 GLY A O 1
ATOM 1479 N N . GLU A 1 192 ? 8.621 -11.524 -12.173 1.00 66.75 192 GLU A N 1
ATOM 1480 C CA . GLU A 1 192 ? 8.512 -11.936 -10.773 1.00 66.75 192 GLU A CA 1
ATOM 1481 C C . GLU A 1 192 ? 8.759 -10.754 -9.826 1.00 66.75 192 GLU A C 1
ATOM 1483 O O . GLU A 1 192 ? 9.717 -9.992 -9.964 1.00 66.75 192 GLU A O 1
ATOM 1488 N N . VAL A 1 193 ? 7.856 -10.606 -8.860 1.00 79.06 193 VAL A N 1
ATOM 1489 C CA . VAL A 1 193 ? 7.897 -9.568 -7.831 1.00 79.06 193 VAL A CA 1
ATOM 1490 C C . VAL A 1 193 ? 8.536 -10.167 -6.582 1.00 79.06 193 VAL A C 1
ATOM 1492 O O . VAL A 1 193 ? 8.107 -11.220 -6.126 1.00 79.06 193 VAL A O 1
ATOM 1495 N N . ASP A 1 194 ? 9.534 -9.493 -6.022 1.00 87.88 194 ASP A N 1
ATOM 1496 C CA . ASP A 1 194 ? 10.251 -9.896 -4.805 1.00 87.88 194 ASP A CA 1
ATOM 1497 C C . ASP A 1 194 ? 9.529 -9.400 -3.520 1.00 87.88 194 ASP A C 1
ATOM 1499 O O . ASP A 1 194 ? 8.853 -8.363 -3.571 1.00 87.88 194 ASP A O 1
ATOM 1503 N N . PRO A 1 195 ? 9.668 -10.076 -2.355 1.00 93.31 195 PRO A N 1
ATOM 1504 C CA . PRO A 1 195 ? 9.193 -9.609 -1.043 1.00 93.31 195 PRO A CA 1
ATOM 1505 C C . PRO A 1 195 ? 9.395 -8.120 -0.720 1.00 93.31 195 PRO A C 1
ATOM 1507 O O . PRO A 1 195 ? 8.553 -7.504 -0.059 1.00 93.31 195 PRO A O 1
ATOM 1510 N N . ARG A 1 196 ? 10.454 -7.479 -1.229 1.00 96.62 196 ARG A N 1
ATOM 1511 C CA . ARG A 1 196 ? 10.712 -6.046 -1.019 1.00 96.62 196 ARG A CA 1
ATOM 1512 C C . ARG A 1 196 ? 9.694 -5.124 -1.702 1.00 96.62 196 ARG A C 1
ATOM 1514 O O . ARG A 1 196 ? 9.699 -3.917 -1.437 1.00 96.62 196 ARG A O 1
ATOM 1521 N N . ALA A 1 197 ? 8.795 -5.644 -2.536 1.00 94.81 197 ALA A N 1
ATOM 1522 C CA . ALA A 1 197 ? 7.616 -4.912 -2.991 1.00 94.81 197 ALA A CA 1
ATOM 1523 C C . ALA A 1 197 ? 6.611 -4.675 -1.849 1.00 94.81 197 ALA A C 1
ATOM 1525 O O . ALA A 1 197 ? 6.069 -3.576 -1.735 1.00 94.81 197 ALA A O 1
ATOM 1526 N N . ASP A 1 198 ? 6.414 -5.651 -0.955 1.00 96.56 198 ASP A N 1
ATOM 1527 C CA . ASP A 1 198 ? 5.576 -5.470 0.236 1.00 96.56 198 ASP A CA 1
ATOM 1528 C C . ASP A 1 198 ? 6.267 -4.548 1.261 1.00 96.56 198 ASP A C 1
ATOM 1530 O O . ASP A 1 198 ? 5.594 -3.739 1.898 1.00 96.56 198 ASP A O 1
ATOM 1534 N N . VAL A 1 199 ? 7.608 -4.567 1.352 1.00 98.50 199 VAL A N 1
ATOM 1535 C CA . VAL A 1 199 ? 8.399 -3.584 2.131 1.00 98.50 199 VAL A CA 1
ATOM 1536 C C . VAL A 1 199 ? 8.123 -2.150 1.661 1.00 98.50 199 VAL A C 1
ATOM 1538 O O . VAL A 1 199 ? 7.883 -1.265 2.486 1.00 98.50 199 VAL A O 1
ATOM 1541 N N . TYR A 1 200 ? 8.106 -1.913 0.346 1.00 98.44 200 TYR A N 1
ATOM 1542 C CA . TYR A 1 200 ? 7.777 -0.606 -0.231 1.00 98.44 200 TYR A CA 1
ATOM 1543 C C . TYR A 1 200 ? 6.340 -0.182 0.107 1.00 98.44 200 TYR A C 1
ATOM 1545 O O . TYR A 1 200 ? 6.103 0.946 0.550 1.00 98.44 200 TYR A O 1
ATOM 1553 N N . SER A 1 201 ? 5.376 -1.091 -0.057 1.00 97.81 201 SER A N 1
ATOM 1554 C CA . SER A 1 201 ? 3.960 -0.843 0.234 1.00 97.81 201 SER A CA 1
ATOM 1555 C C . SER A 1 201 ? 3.693 -0.589 1.729 1.00 97.81 201 SER A C 1
ATOM 1557 O O . SER A 1 201 ? 2.926 0.314 2.087 1.00 97.81 201 SER A O 1
ATOM 1559 N N . LEU A 1 202 ? 4.399 -1.293 2.619 1.00 98.62 202 LEU A N 1
ATOM 1560 C CA . LEU A 1 202 ? 4.407 -1.039 4.062 1.00 98.62 202 LEU A CA 1
ATOM 1561 C C . LEU A 1 202 ? 5.038 0.325 4.393 1.00 98.62 202 LEU A C 1
ATOM 1563 O O . LEU A 1 202 ? 4.516 1.054 5.233 1.00 98.62 202 LEU A O 1
ATOM 1567 N N . GLY A 1 203 ? 6.105 0.718 3.691 1.00 98.75 203 GLY A N 1
ATOM 1568 C CA . GLY A 1 203 ? 6.697 2.054 3.788 1.00 98.75 203 GLY A CA 1
ATOM 1569 C C . GLY A 1 203 ? 5.728 3.167 3.379 1.00 98.75 203 GLY A C 1
ATOM 1570 O O . GLY A 1 203 ? 5.583 4.154 4.099 1.00 98.75 203 GLY A O 1
ATOM 1571 N N . CYS A 1 204 ? 5.004 2.996 2.267 1.00 98.62 204 CYS A N 1
ATOM 1572 C CA . CYS A 1 204 ? 3.962 3.933 1.830 1.00 98.62 204 CYS A CA 1
ATOM 1573 C C . CYS A 1 204 ? 2.828 4.037 2.861 1.00 98.62 204 CYS A C 1
ATOM 1575 O O . CYS A 1 204 ? 2.315 5.126 3.126 1.00 98.62 204 CYS A O 1
ATOM 1577 N N . THR A 1 205 ? 2.475 2.909 3.482 1.00 98.38 205 THR A N 1
ATOM 1578 C CA . THR A 1 205 ? 1.490 2.837 4.568 1.00 98.38 205 THR A CA 1
ATOM 1579 C C . THR A 1 205 ? 1.976 3.592 5.811 1.00 98.38 205 THR A C 1
ATOM 1581 O O . THR A 1 205 ? 1.253 4.454 6.307 1.00 98.38 205 THR A O 1
ATOM 1584 N N . LEU A 1 206 ? 3.219 3.376 6.265 1.00 98.75 206 LEU A N 1
ATOM 1585 C CA . LEU A 1 206 ? 3.827 4.125 7.376 1.00 98.75 206 LEU A CA 1
ATOM 1586 C C . LEU A 1 206 ? 3.879 5.634 7.082 1.00 98.75 206 LEU A C 1
ATOM 1588 O O . LEU A 1 206 ? 3.520 6.435 7.944 1.00 98.75 206 LEU A O 1
ATOM 1592 N N . PHE A 1 207 ? 4.271 6.033 5.868 1.00 98.69 207 PHE A N 1
ATOM 1593 C CA . PHE A 1 207 ? 4.274 7.438 5.451 1.00 98.69 207 PHE A CA 1
ATOM 1594 C C . PHE A 1 207 ? 2.881 8.068 5.580 1.00 98.69 207 PHE A C 1
ATOM 1596 O O . PHE A 1 207 ? 2.740 9.146 6.164 1.00 98.69 207 PHE A O 1
ATOM 1603 N N . HIS A 1 208 ? 1.847 7.384 5.077 1.00 98.12 208 HIS A N 1
ATOM 1604 C CA . HIS A 1 208 ? 0.465 7.845 5.188 1.00 98.12 208 HIS A CA 1
ATOM 1605 C C . HIS A 1 208 ? 0.057 7.966 6.660 1.00 98.12 208 HIS A C 1
ATOM 1607 O O . HIS A 1 208 ? -0.460 9.000 7.075 1.00 98.12 208 HIS A O 1
ATOM 1613 N N . MET A 1 209 ? 0.387 6.975 7.488 1.00 98.50 209 MET A N 1
ATOM 1614 C CA . MET A 1 209 ? 0.058 7.008 8.912 1.00 98.50 209 MET A CA 1
ATOM 1615 C C . MET A 1 209 ? 0.713 8.164 9.673 1.00 98.50 209 MET A C 1
ATOM 1617 O O . MET A 1 209 ? 0.080 8.722 10.563 1.00 98.50 209 MET A O 1
ATOM 1621 N N . LEU A 1 210 ? 1.935 8.564 9.318 1.00 98.19 210 LEU A N 1
ATOM 1622 C CA . LEU A 1 210 ? 2.654 9.662 9.978 1.00 98.19 210 LEU A CA 1
ATOM 1623 C C . LEU A 1 210 ? 2.274 11.067 9.471 1.00 98.19 210 LEU A C 1
ATOM 1625 O O . LEU A 1 210 ? 2.502 12.055 10.175 1.00 98.19 210 LEU A O 1
ATOM 1629 N N . THR A 1 211 ? 1.733 11.177 8.253 1.00 97.50 211 THR A N 1
ATOM 1630 C CA . THR A 1 211 ? 1.496 12.471 7.575 1.00 97.50 211 THR A CA 1
ATOM 1631 C C . THR A 1 211 ? 0.032 12.756 7.231 1.00 97.50 21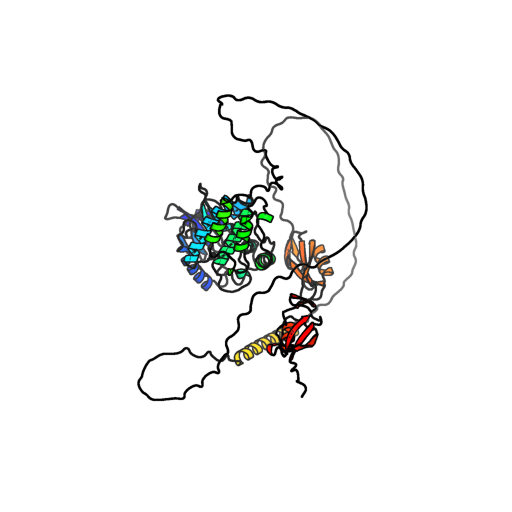1 THR A C 1
ATOM 1633 O O . THR A 1 211 ? -0.293 13.887 6.885 1.00 97.50 211 THR A O 1
ATOM 1636 N N . GLY A 1 212 ? -0.857 11.763 7.323 1.00 96.12 212 GLY A N 1
ATOM 1637 C CA . GLY A 1 212 ? -2.273 11.880 6.961 1.00 96.12 212 GLY A CA 1
ATOM 1638 C C . GLY A 1 212 ? -2.560 11.854 5.452 1.00 96.12 212 GLY A C 1
ATOM 1639 O O . GLY A 1 212 ? -3.713 12.018 5.067 1.00 96.12 212 GLY A O 1
ATOM 1640 N N . GLN A 1 213 ? -1.549 11.655 4.593 1.00 94.06 213 GLN A N 1
ATOM 1641 C CA . GLN A 1 213 ? -1.716 11.508 3.137 1.00 94.06 213 GLN A CA 1
ATOM 1642 C C . GLN A 1 213 ? -0.715 10.500 2.542 1.00 94.06 213 GLN A C 1
ATOM 1644 O O . GLN A 1 213 ? 0.410 10.414 3.035 1.00 94.06 213 GLN A O 1
ATOM 1649 N N . PRO A 1 214 ? -1.049 9.772 1.457 1.00 95.69 214 PRO A N 1
ATOM 1650 C CA . PRO A 1 214 ? -0.104 8.878 0.782 1.00 95.69 214 PRO A CA 1
ATOM 1651 C C . PRO A 1 214 ? 1.113 9.644 0.218 1.00 95.69 214 PRO A C 1
ATOM 1653 O O . PRO A 1 214 ? 1.029 10.860 -0.004 1.00 95.69 214 PRO A O 1
ATOM 1656 N N . PRO A 1 215 ? 2.252 8.966 -0.034 1.00 96.69 215 PRO A N 1
ATOM 1657 C CA . PRO A 1 215 ? 3.475 9.620 -0.504 1.00 96.69 215 PRO A CA 1
ATOM 1658 C C . PRO A 1 215 ? 3.269 10.352 -1.834 1.00 96.69 215 PRO A C 1
ATOM 1660 O O . PRO A 1 215 ? 3.591 11.536 -1.916 1.00 96.69 215 PRO A O 1
ATOM 1663 N N . TYR A 1 216 ? 2.640 9.710 -2.820 1.00 94.81 216 TYR A N 1
ATOM 1664 C CA . TYR A 1 216 ? 2.347 10.303 -4.128 1.00 94.81 216 TYR A CA 1
ATOM 1665 C C . TYR A 1 216 ? 0.822 10.402 -4.321 1.00 94.81 216 TYR A C 1
ATOM 1667 O O . TYR A 1 216 ? 0.196 9.467 -4.826 1.00 94.81 216 TYR A O 1
ATOM 1675 N N . PRO A 1 217 ? 0.175 11.490 -3.858 1.00 86.44 217 PRO A N 1
ATOM 1676 C CA . PRO A 1 217 ? -1.242 11.708 -4.113 1.00 86.44 217 PRO A CA 1
ATOM 1677 C C . PRO A 1 217 ? -1.458 12.043 -5.595 1.00 86.44 217 PRO A C 1
ATOM 1679 O O . PRO A 1 217 ? -0.762 12.886 -6.157 1.00 86.44 217 PRO A O 1
ATOM 1682 N N . GLY A 1 218 ? -2.459 11.427 -6.221 1.00 76.44 218 GLY A N 1
ATOM 1683 C CA . GLY A 1 218 ? -2.818 11.707 -7.609 1.00 76.44 218 GLY A CA 1
ATOM 1684 C C . GLY A 1 218 ? -4.306 11.509 -7.869 1.00 76.44 218 GLY A C 1
ATOM 1685 O O . GLY A 1 218 ? -4.956 10.711 -7.196 1.00 76.44 218 GLY A O 1
ATOM 1686 N N . GLN A 1 219 ? -4.840 12.257 -8.835 1.00 70.19 219 GLN A N 1
ATOM 1687 C CA . GLN A 1 219 ? -6.265 12.211 -9.205 1.00 70.19 219 GLN A CA 1
ATOM 1688 C C . GLN A 1 219 ? -6.560 11.176 -10.304 1.00 70.19 219 GLN A C 1
ATOM 1690 O O . GLN A 1 219 ? -7.712 10.822 -10.530 1.00 70.19 219 GLN A O 1
ATOM 1695 N N . ASN A 1 220 ? -5.524 10.671 -10.979 1.00 71.06 220 ASN A N 1
ATOM 1696 C CA . ASN A 1 220 ? -5.623 9.618 -11.986 1.00 71.06 220 ASN A CA 1
ATOM 1697 C C . ASN A 1 220 ? -4.463 8.616 -11.854 1.00 71.06 220 ASN A C 1
ATOM 1699 O O . ASN A 1 220 ? -3.432 8.905 -11.242 1.00 71.06 220 ASN A O 1
ATOM 1703 N N . VAL A 1 221 ? -4.646 7.424 -12.431 1.00 74.50 221 VAL A N 1
ATOM 1704 C CA . VAL A 1 221 ? -3.707 6.298 -12.296 1.00 74.50 221 VAL A CA 1
ATOM 1705 C C . VAL A 1 221 ? -2.331 6.639 -12.879 1.00 74.50 221 VAL A C 1
ATOM 1707 O O . VAL A 1 221 ? -1.317 6.309 -12.270 1.00 74.50 221 VAL A O 1
ATOM 1710 N N . GLY A 1 222 ? -2.277 7.360 -14.004 1.00 73.38 222 GLY A N 1
ATOM 1711 C CA . GLY A 1 222 ? -1.021 7.760 -14.646 1.00 73.38 222 GLY A CA 1
ATOM 1712 C C . GLY A 1 222 ? -0.152 8.659 -13.762 1.00 73.38 222 GLY A C 1
ATOM 1713 O O . GLY A 1 222 ? 1.049 8.428 -13.655 1.00 73.38 222 GLY A O 1
ATOM 1714 N N . GLN A 1 223 ? -0.757 9.629 -13.068 1.00 78.12 223 GLN A N 1
ATOM 1715 C CA . GLN A 1 223 ? -0.059 10.489 -12.108 1.00 78.12 223 GLN A CA 1
ATOM 1716 C C . GLN A 1 223 ? 0.507 9.680 -10.932 1.00 78.12 223 GLN A C 1
ATOM 1718 O O . GLN A 1 223 ? 1.649 9.892 -10.535 1.00 78.12 223 GLN A O 1
ATOM 1723 N N . ILE A 1 224 ? -0.267 8.730 -10.397 1.00 83.12 224 ILE A N 1
ATOM 1724 C CA . ILE A 1 224 ? 0.173 7.870 -9.289 1.00 83.12 224 ILE A CA 1
ATOM 1725 C C . ILE A 1 224 ? 1.344 6.982 -9.734 1.00 83.12 224 ILE A C 1
ATOM 1727 O O . ILE A 1 224 ? 2.375 6.956 -9.063 1.00 83.12 224 ILE A O 1
ATOM 1731 N N . ILE A 1 225 ? 1.234 6.318 -10.892 1.00 80.31 225 ILE A N 1
ATOM 1732 C CA . ILE A 1 225 ? 2.323 5.512 -11.470 1.00 80.31 225 ILE A CA 1
ATOM 1733 C C . ILE A 1 225 ? 3.581 6.367 -11.672 1.00 80.31 225 ILE A C 1
ATOM 1735 O O . ILE A 1 225 ? 4.669 5.945 -11.279 1.00 80.31 225 ILE A O 1
ATOM 1739 N N . TYR A 1 226 ? 3.443 7.576 -12.226 1.00 80.69 226 TYR A N 1
ATOM 1740 C CA . TYR A 1 226 ? 4.564 8.494 -12.429 1.00 80.69 226 TYR A CA 1
ATOM 1741 C C . TYR A 1 226 ? 5.229 8.903 -11.106 1.00 80.69 226 TYR A C 1
ATOM 1743 O O . TYR A 1 226 ? 6.455 8.876 -11.005 1.00 80.69 226 TYR A O 1
ATOM 1751 N N . GLY A 1 227 ? 4.442 9.207 -10.069 1.00 86.38 227 GLY A N 1
ATOM 1752 C CA . GLY A 1 227 ? 4.953 9.517 -8.733 1.00 86.38 227 GLY A CA 1
ATOM 1753 C C . GLY A 1 227 ? 5.758 8.362 -8.133 1.00 86.38 227 GLY A C 1
ATOM 1754 O O . GLY A 1 227 ? 6.932 8.511 -7.774 1.00 86.38 227 GLY A O 1
ATOM 1755 N N . HIS A 1 228 ? 5.172 7.163 -8.120 1.00 90.75 228 HIS A N 1
ATOM 1756 C CA . HIS A 1 228 ? 5.854 5.966 -7.635 1.00 90.75 228 HIS A CA 1
ATOM 1757 C C . HIS A 1 228 ? 7.130 5.662 -8.432 1.00 90.75 228 HIS A C 1
ATOM 1759 O O . HIS A 1 228 ? 8.164 5.415 -7.809 1.00 90.75 228 HIS A O 1
ATOM 1765 N N . ALA A 1 229 ? 7.116 5.762 -9.763 1.00 86.44 229 ALA A N 1
ATOM 1766 C CA . ALA A 1 229 ? 8.267 5.452 -10.612 1.00 86.44 229 ALA A CA 1
ATOM 1767 C C . ALA A 1 229 ? 9.378 6.522 -10.604 1.00 86.44 229 ALA A C 1
ATOM 1769 O O . ALA A 1 229 ? 10.550 6.167 -10.478 1.00 86.44 229 ALA A O 1
ATOM 1770 N N . TYR A 1 230 ? 9.036 7.812 -10.697 1.00 84.44 230 TYR A N 1
ATOM 1771 C CA . TYR A 1 230 ? 9.988 8.866 -11.081 1.00 84.44 230 TYR A CA 1
ATOM 1772 C C . TYR A 1 230 ? 10.081 10.058 -10.122 1.00 84.44 230 TYR A C 1
ATOM 1774 O O . TYR A 1 230 ? 11.137 10.687 -10.066 1.00 84.44 230 TYR A O 1
ATOM 1782 N N . GLU A 1 231 ? 9.037 10.391 -9.353 1.00 89.62 231 GLU A N 1
ATOM 1783 C CA . GLU A 1 231 ? 9.118 11.550 -8.447 1.00 89.62 231 GLU A CA 1
ATOM 1784 C C . GLU A 1 231 ? 10.107 11.318 -7.286 1.00 89.62 231 GLU A C 1
ATOM 1786 O O . GLU A 1 231 ? 10.258 10.180 -6.823 1.00 89.62 231 GLU A O 1
ATOM 1791 N N . PRO A 1 232 ? 10.772 12.374 -6.771 1.00 92.69 232 PRO A N 1
ATOM 1792 C CA . PRO A 1 232 ? 11.615 12.282 -5.582 1.00 92.69 232 PRO A CA 1
ATOM 1793 C C . PRO A 1 232 ? 10.855 11.727 -4.373 1.00 92.69 232 PRO A C 1
ATOM 1795 O O . PRO A 1 232 ? 9.677 12.024 -4.180 1.00 92.69 232 PRO A O 1
ATOM 1798 N N . ILE A 1 233 ? 11.537 10.953 -3.525 1.00 97.31 233 ILE A N 1
ATOM 1799 C CA . ILE A 1 233 ? 10.905 10.360 -2.340 1.00 97.31 233 ILE A CA 1
ATOM 1800 C C . ILE A 1 233 ? 10.533 11.479 -1.348 1.00 97.31 233 ILE A C 1
ATOM 1802 O O . ILE A 1 233 ? 11.417 12.229 -0.926 1.00 97.31 233 ILE A O 1
ATOM 1806 N N . PRO A 1 234 ? 9.251 11.622 -0.961 1.00 95.31 234 PRO A N 1
ATOM 1807 C CA . PRO A 1 234 ? 8.828 12.678 -0.053 1.00 95.31 234 PRO A CA 1
ATOM 1808 C C . PRO A 1 234 ? 9.304 12.395 1.376 1.00 95.31 234 PRO A C 1
ATOM 1810 O O . PRO A 1 234 ? 9.143 11.290 1.893 1.00 95.31 234 PRO A O 1
ATOM 1813 N N . LEU A 1 235 ? 9.835 13.421 2.044 1.00 97.25 235 LEU A N 1
ATOM 1814 C CA . LEU A 1 235 ? 10.277 13.323 3.436 1.00 97.25 235 LEU A CA 1
ATOM 1815 C C . LEU A 1 235 ? 9.095 13.588 4.394 1.00 97.25 235 LEU A C 1
ATOM 1817 O O . LEU A 1 235 ? 8.478 14.656 4.294 1.00 97.25 235 LEU A O 1
ATOM 1821 N N . PRO A 1 236 ? 8.759 12.673 5.327 1.00 96.94 236 PRO A N 1
ATOM 1822 C CA . PRO A 1 236 ? 7.694 12.875 6.311 1.00 96.94 236 PRO A CA 1
ATOM 1823 C C . PRO A 1 236 ? 7.800 14.196 7.069 1.00 96.94 236 PRO A C 1
ATOM 1825 O O . PRO A 1 236 ? 6.793 14.886 7.235 1.00 96.94 236 PRO A O 1
ATOM 1828 N N . SER A 1 237 ? 9.009 14.590 7.481 1.00 95.75 237 SER A N 1
ATOM 1829 C CA . SER A 1 237 ? 9.228 15.811 8.262 1.00 95.75 237 SER A CA 1
ATOM 1830 C C . SER A 1 237 ? 8.966 17.109 7.489 1.00 95.75 237 SER A C 1
ATOM 1832 O O . SER A 1 237 ? 8.807 18.164 8.101 1.00 95.75 237 SER A O 1
ATOM 1834 N N . HIS A 1 238 ? 8.895 17.058 6.153 1.00 94.81 238 HIS A N 1
ATOM 1835 C CA . HIS A 1 238 ? 8.496 18.205 5.330 1.00 94.81 238 HIS A CA 1
ATOM 1836 C C . HIS A 1 238 ? 6.974 18.397 5.310 1.00 94.81 238 HIS A C 1
ATOM 1838 O O . HIS A 1 238 ? 6.515 19.527 5.175 1.00 94.81 238 HIS A O 1
ATOM 1844 N N . ARG A 1 239 ? 6.189 17.320 5.469 1.00 93.19 239 ARG A N 1
ATOM 1845 C CA . ARG A 1 239 ? 4.720 17.399 5.588 1.00 93.19 239 ARG A CA 1
ATOM 1846 C C . ARG A 1 239 ? 4.261 17.596 7.027 1.00 93.19 239 ARG A C 1
ATOM 1848 O O . ARG A 1 239 ? 3.311 18.329 7.269 1.00 93.19 239 ARG A O 1
ATOM 1855 N N . ASN A 1 240 ? 4.942 16.961 7.977 1.00 93.38 240 ASN A N 1
ATOM 1856 C CA . ASN A 1 240 ? 4.656 17.061 9.402 1.00 93.38 240 ASN A CA 1
ATOM 1857 C C . ASN A 1 240 ? 5.950 17.397 10.174 1.00 93.38 240 ASN A C 1
ATOM 1859 O O . ASN A 1 240 ? 6.658 16.487 10.615 1.00 93.38 240 ASN A O 1
ATOM 1863 N N . PRO A 1 241 ? 6.272 18.694 10.360 1.00 92.88 241 PRO A N 1
ATOM 1864 C CA . PRO A 1 241 ? 7.500 19.138 11.028 1.00 92.88 241 PRO A CA 1
ATOM 1865 C C . PRO A 1 241 ? 7.652 18.714 12.496 1.00 92.88 241 PRO A C 1
ATOM 1867 O O . PRO A 1 241 ? 8.740 18.861 13.049 1.00 92.88 241 PRO A O 1
ATOM 1870 N N . ALA A 1 242 ? 6.594 18.193 13.130 1.00 90.88 242 ALA A N 1
ATOM 1871 C CA . ALA A 1 242 ? 6.651 17.642 14.484 1.00 90.88 242 ALA A CA 1
ATOM 1872 C C . ALA A 1 242 ? 7.238 16.214 14.536 1.00 90.88 242 ALA A C 1
ATOM 1874 O O . ALA A 1 242 ? 7.534 15.711 15.621 1.00 90.88 242 ALA A O 1
ATOM 1875 N N . LEU A 1 243 ? 7.415 15.546 13.388 1.00 93.81 243 LEU A N 1
ATOM 1876 C CA . LEU A 1 243 ? 8.032 14.221 13.327 1.00 93.81 243 LEU A CA 1
ATOM 1877 C C . LEU A 1 243 ? 9.549 14.290 13.586 1.00 93.81 243 LEU A C 1
ATOM 1879 O O . LEU A 1 243 ? 10.237 15.141 13.011 1.00 93.81 243 LEU A O 1
ATOM 1883 N N . PRO A 1 244 ? 10.118 13.354 14.371 1.00 93.56 244 PRO A N 1
ATOM 1884 C CA . PRO A 1 244 ? 11.564 13.190 14.455 1.00 93.56 244 PRO A CA 1
ATOM 1885 C C . PRO A 1 244 ? 12.173 12.894 13.076 1.00 93.56 244 PRO A C 1
ATOM 1887 O O . PRO A 1 244 ? 11.705 12.009 12.357 1.00 93.56 244 PRO A O 1
ATOM 1890 N N . ARG A 1 245 ? 13.262 13.596 12.730 1.00 92.06 245 ARG A N 1
ATOM 1891 C CA . ARG A 1 245 ? 13.922 13.515 11.408 1.00 92.06 245 ARG A CA 1
ATOM 1892 C C . ARG A 1 245 ? 14.401 12.112 11.023 1.00 92.06 245 ARG A C 1
ATOM 1894 O O . ARG A 1 245 ? 14.496 11.820 9.841 1.00 92.06 245 ARG A O 1
ATOM 1901 N N . GLY A 1 246 ? 14.614 11.211 11.984 1.00 95.25 246 GLY A N 1
ATOM 1902 C CA . GLY A 1 246 ? 14.951 9.811 11.694 1.00 95.25 246 GLY A CA 1
ATOM 1903 C C . GLY A 1 246 ? 13.899 9.072 10.849 1.00 95.25 246 GLY A C 1
ATOM 1904 O O . GLY A 1 246 ? 14.239 8.116 10.159 1.00 95.25 246 GLY A O 1
ATOM 1905 N N . PHE A 1 247 ? 12.636 9.521 10.828 1.00 97.69 247 PHE A N 1
ATOM 1906 C CA . PHE A 1 247 ? 11.631 8.958 9.917 1.00 97.69 247 PHE A CA 1
ATOM 1907 C C . PHE A 1 247 ? 11.917 9.260 8.439 1.00 97.69 247 PHE A C 1
ATOM 1909 O O . PHE A 1 247 ? 11.480 8.495 7.580 1.00 97.69 247 PHE A O 1
ATOM 1916 N N . ASP A 1 248 ? 12.667 10.322 8.134 1.00 98.12 248 ASP A N 1
ATOM 1917 C CA . ASP A 1 248 ? 13.041 10.674 6.764 1.00 98.12 248 ASP A CA 1
ATOM 1918 C C . ASP A 1 248 ? 13.973 9.614 6.164 1.00 98.12 248 ASP A C 1
ATOM 1920 O O . ASP A 1 248 ? 13.749 9.168 5.040 1.00 98.12 248 ASP A O 1
ATOM 1924 N N . GLU A 1 249 ? 14.953 9.131 6.932 1.00 97.31 249 GLU A N 1
ATOM 1925 C CA . GLU A 1 249 ? 15.861 8.048 6.526 1.00 97.31 249 GLU A CA 1
ATOM 1926 C C . GLU A 1 249 ? 15.114 6.716 6.355 1.00 97.31 249 GLU A C 1
ATOM 1928 O O . GLU A 1 249 ? 15.294 6.025 5.350 1.00 97.31 249 GLU A O 1
ATOM 1933 N N . VAL A 1 250 ? 14.219 6.383 7.296 1.00 98.38 250 VAL A N 1
ATOM 1934 C CA . VAL A 1 250 ? 13.402 5.157 7.241 1.00 98.38 250 VAL A CA 1
ATOM 1935 C C . VAL A 1 250 ? 12.522 5.135 5.992 1.00 98.38 250 VAL A C 1
ATOM 1937 O O . VAL A 1 250 ? 12.509 4.141 5.270 1.00 98.38 250 VAL A O 1
ATOM 1940 N N . ILE A 1 251 ? 11.812 6.226 5.694 1.00 98.69 251 ILE A N 1
ATOM 1941 C CA . ILE A 1 251 ? 10.986 6.308 4.485 1.00 98.69 251 ILE A CA 1
ATOM 1942 C C . ILE A 1 251 ? 11.846 6.347 3.221 1.00 98.69 251 ILE A C 1
ATOM 1944 O O . ILE A 1 251 ? 11.513 5.653 2.264 1.00 98.69 251 ILE A O 1
ATOM 1948 N N . THR A 1 252 ? 12.961 7.084 3.211 1.00 98.62 252 THR A N 1
ATOM 1949 C CA . THR A 1 252 ? 13.860 7.150 2.044 1.00 98.62 252 THR A CA 1
ATOM 1950 C C . THR A 1 252 ? 14.374 5.765 1.655 1.00 98.62 252 THR A C 1
ATOM 1952 O O . THR A 1 252 ? 14.371 5.424 0.474 1.00 98.62 252 THR A O 1
ATOM 1955 N N . ARG A 1 253 ? 14.745 4.932 2.637 1.00 98.62 253 ARG A N 1
ATOM 1956 C CA . ARG A 1 253 ? 15.155 3.547 2.381 1.00 98.62 253 ARG A CA 1
ATOM 1957 C C . ARG A 1 253 ? 13.971 2.656 1.992 1.00 98.62 253 ARG A C 1
ATOM 1959 O O . ARG A 1 253 ? 14.070 1.919 1.019 1.00 98.62 253 ARG A O 1
ATOM 1966 N N . ALA A 1 254 ? 12.832 2.734 2.683 1.00 98.50 254 ALA A N 1
ATOM 1967 C CA . ALA A 1 254 ? 11.665 1.901 2.363 1.00 98.50 254 ALA A CA 1
ATOM 1968 C C . ALA A 1 254 ? 11.095 2.162 0.953 1.00 98.50 254 ALA A C 1
ATOM 1970 O O . ALA A 1 254 ? 10.716 1.220 0.261 1.00 98.50 254 ALA A O 1
ATOM 1971 N N . LEU A 1 255 ? 11.055 3.428 0.522 1.00 98.50 255 LEU A N 1
ATOM 1972 C CA . LEU A 1 255 ? 10.513 3.864 -0.772 1.00 98.50 255 LEU A CA 1
ATOM 1973 C C . LEU A 1 255 ? 11.586 3.968 -1.872 1.00 98.50 255 LEU A C 1
ATOM 1975 O O . LEU A 1 255 ? 11.331 4.569 -2.923 1.00 98.50 255 LEU A O 1
ATOM 1979 N N . ALA A 1 256 ? 12.779 3.398 -1.664 1.00 98.06 256 ALA A N 1
ATOM 1980 C CA . ALA A 1 256 ? 13.819 3.372 -2.685 1.00 98.06 256 ALA A CA 1
ATOM 1981 C C . ALA A 1 256 ? 13.289 2.717 -3.974 1.00 98.06 256 ALA A C 1
ATOM 1983 O O . ALA A 1 256 ? 12.632 1.674 -3.932 1.00 98.06 256 ALA A O 1
ATOM 1984 N N . LYS A 1 257 ? 13.529 3.358 -5.126 1.00 93.88 257 LYS A N 1
ATOM 1985 C CA . LYS A 1 257 ? 12.908 2.953 -6.398 1.00 93.88 257 LYS A CA 1
ATOM 1986 C C . LYS A 1 257 ? 13.358 1.549 -6.814 1.00 93.88 257 LYS A C 1
ATOM 1988 O O . LYS A 1 257 ? 12.506 0.702 -7.057 1.00 93.88 257 LYS A O 1
ATOM 1993 N N . GLU A 1 258 ? 14.663 1.276 -6.781 1.00 93.19 258 GLU A N 1
ATOM 1994 C CA . GLU A 1 258 ? 15.196 -0.080 -6.971 1.00 93.19 258 GLU A CA 1
ATOM 1995 C C . GLU A 1 258 ? 15.053 -0.929 -5.691 1.00 93.19 258 GLU A C 1
ATOM 1997 O O . GLU A 1 258 ? 15.417 -0.448 -4.610 1.00 93.19 258 GLU A O 1
ATOM 2002 N N . PRO A 1 259 ? 14.569 -2.186 -5.782 1.00 94.31 259 PRO A N 1
ATOM 2003 C CA . PRO A 1 259 ? 14.386 -3.064 -4.625 1.00 94.31 259 PRO A CA 1
ATOM 2004 C C . PRO A 1 259 ? 15.649 -3.295 -3.787 1.00 94.31 259 PRO A C 1
ATOM 2006 O O . PRO A 1 259 ? 15.558 -3.309 -2.563 1.00 94.31 259 PRO A O 1
ATOM 2009 N N . ASP A 1 260 ? 16.828 -3.421 -4.404 1.00 94.94 260 ASP A N 1
ATOM 2010 C CA . ASP A 1 260 ? 18.096 -3.686 -3.696 1.00 94.94 260 ASP A CA 1
ATOM 2011 C C . ASP A 1 260 ? 18.545 -2.573 -2.743 1.00 94.94 260 ASP A C 1
ATOM 2013 O O . ASP A 1 260 ? 19.359 -2.807 -1.853 1.00 94.94 260 ASP A O 1
ATOM 2017 N N . HIS A 1 261 ? 17.988 -1.368 -2.877 1.00 97.00 261 HIS A N 1
ATOM 2018 C CA . HIS A 1 261 ? 18.270 -0.251 -1.975 1.00 97.00 261 HIS A CA 1
ATOM 2019 C C . HIS A 1 261 ? 17.306 -0.181 -0.776 1.00 97.00 261 HIS A C 1
ATOM 2021 O O . HIS A 1 261 ? 17.434 0.720 0.055 1.00 97.00 261 HIS A O 1
ATOM 2027 N N . ARG A 1 262 ? 16.338 -1.104 -0.669 1.00 97.88 262 ARG A N 1
ATOM 2028 C CA . ARG A 1 262 ? 15.333 -1.124 0.406 1.00 97.88 262 ARG A CA 1
ATOM 2029 C C . ARG A 1 262 ? 15.849 -1.814 1.678 1.00 97.88 262 ARG A C 1
ATOM 2031 O O . ARG A 1 262 ? 17.034 -2.117 1.845 1.00 97.88 262 ARG A O 1
ATOM 2038 N N . PHE A 1 263 ? 14.953 -2.004 2.641 1.00 98.38 263 PHE A N 1
ATOM 2039 C CA . PHE A 1 263 ? 15.172 -2.942 3.742 1.00 98.38 263 PHE A CA 1
ATOM 2040 C C . PHE A 1 263 ? 15.112 -4.382 3.221 1.00 98.38 263 PHE A C 1
ATOM 2042 O O . PHE A 1 263 ? 14.399 -4.653 2.255 1.00 98.38 263 PHE A O 1
ATOM 2049 N N . ALA A 1 264 ? 15.844 -5.301 3.852 1.00 96.50 264 ALA A N 1
ATOM 2050 C CA . ALA A 1 264 ? 15.872 -6.700 3.429 1.00 96.50 264 ALA A CA 1
ATOM 2051 C C . ALA A 1 264 ? 14.524 -7.409 3.657 1.00 96.50 264 ALA A C 1
ATOM 2053 O O . ALA A 1 264 ? 14.171 -8.295 2.886 1.00 96.50 264 ALA A O 1
ATOM 2054 N N . ASN A 1 265 ? 13.789 -7.005 4.697 1.00 97.94 265 ASN A N 1
ATOM 2055 C CA . ASN A 1 265 ? 12.475 -7.522 5.084 1.00 97.94 265 ASN A CA 1
ATOM 2056 C C . ASN A 1 265 ? 11.660 -6.455 5.843 1.00 97.94 265 ASN A C 1
ATOM 2058 O O . ASN A 1 265 ? 12.159 -5.358 6.136 1.00 97.94 265 ASN A O 1
ATOM 2062 N N . CYS A 1 266 ? 10.396 -6.745 6.155 1.00 98.50 266 CYS A N 1
ATOM 2063 C CA . CYS A 1 266 ? 9.511 -5.798 6.826 1.00 98.50 266 CYS A CA 1
ATOM 2064 C C . CYS A 1 266 ? 9.904 -5.575 8.297 1.00 98.50 266 CYS A C 1
ATOM 2066 O O . CYS A 1 266 ? 9.763 -4.453 8.796 1.00 98.50 266 CYS A O 1
ATOM 2068 N N . ALA A 1 267 ? 10.442 -6.579 8.999 1.00 97.88 267 ALA A N 1
ATOM 2069 C CA . ALA A 1 267 ? 10.905 -6.431 10.378 1.00 97.88 267 ALA A CA 1
ATOM 2070 C C . ALA A 1 267 ? 12.101 -5.475 10.512 1.00 97.88 267 ALA A C 1
ATOM 2072 O O . ALA A 1 267 ? 12.211 -4.785 11.526 1.00 97.88 267 ALA A O 1
ATOM 2073 N N . GLU A 1 268 ? 12.997 -5.389 9.521 1.00 98.44 268 GLU A N 1
ATOM 2074 C CA . GLU A 1 268 ? 14.083 -4.400 9.516 1.00 98.44 268 GLU A CA 1
ATOM 2075 C C . GLU A 1 268 ? 13.527 -2.969 9.421 1.00 98.44 268 GLU A C 1
ATOM 2077 O O . GLU A 1 268 ? 13.879 -2.133 10.257 1.00 98.44 268 GLU A O 1
ATOM 2082 N N . LEU A 1 269 ? 12.575 -2.719 8.509 1.00 98.62 269 LEU A N 1
ATOM 2083 C CA . LEU A 1 269 ? 11.852 -1.442 8.400 1.00 98.62 269 LEU A CA 1
ATOM 2084 C C . LEU A 1 269 ? 11.189 -1.068 9.734 1.00 98.62 269 LEU A C 1
ATOM 2086 O O . LEU A 1 269 ? 11.398 0.033 10.254 1.00 98.62 269 LEU A O 1
ATOM 2090 N N . ALA A 1 270 ? 10.419 -1.991 10.317 1.00 98.44 270 ALA A N 1
ATOM 2091 C CA . ALA A 1 270 ? 9.714 -1.766 11.575 1.00 98.44 270 ALA A CA 1
ATOM 2092 C C . ALA A 1 270 ? 10.672 -1.499 12.750 1.00 98.44 270 ALA A C 1
ATOM 2094 O O . ALA A 1 270 ? 10.434 -0.597 13.556 1.00 98.44 270 ALA A O 1
ATOM 2095 N N . ARG A 1 271 ? 11.795 -2.227 12.830 1.00 98.31 271 ARG A N 1
ATOM 2096 C CA . ARG A 1 271 ? 12.824 -2.045 13.867 1.00 98.31 271 ARG A CA 1
ATOM 2097 C C . ARG A 1 271 ? 13.490 -0.674 13.774 1.00 98.31 271 ARG A C 1
ATOM 2099 O O . ARG A 1 271 ? 13.669 -0.029 14.812 1.00 98.31 271 ARG A O 1
ATOM 2106 N N . SER A 1 272 ? 13.812 -0.215 12.563 1.00 98.19 272 SER A N 1
ATOM 2107 C CA . SER A 1 272 ? 14.350 1.128 12.328 1.00 98.19 272 SER A CA 1
ATOM 2108 C C . SER A 1 272 ? 13.332 2.210 12.698 1.00 98.19 272 SER A C 1
ATOM 2110 O O . SER A 1 272 ? 13.670 3.126 13.445 1.00 98.19 272 SER A O 1
ATOM 2112 N N . ALA A 1 273 ? 12.063 2.065 12.302 1.00 97.88 273 ALA A N 1
ATOM 2113 C CA . ALA A 1 273 ? 10.993 2.980 12.708 1.00 97.88 273 ALA A CA 1
ATOM 2114 C C . ALA A 1 273 ? 10.823 3.038 14.245 1.00 97.88 273 ALA A C 1
ATOM 2116 O O . ALA A 1 273 ? 10.717 4.118 14.829 1.00 97.88 273 ALA A O 1
ATOM 2117 N N . ALA A 1 274 ? 10.891 1.886 14.922 1.00 97.38 274 ALA A N 1
ATOM 2118 C CA . ALA A 1 274 ? 10.831 1.784 16.380 1.00 97.38 274 ALA A CA 1
ATOM 2119 C C . ALA A 1 274 ? 11.997 2.477 17.093 1.00 97.38 274 ALA A C 1
ATOM 2121 O O . ALA A 1 274 ? 11.796 3.073 18.156 1.00 97.38 274 ALA A O 1
ATOM 2122 N N . GLN A 1 275 ? 13.198 2.446 16.514 1.00 96.06 275 GLN A N 1
ATOM 2123 C CA . GLN A 1 275 ? 14.354 3.166 17.043 1.00 96.06 275 GLN A CA 1
ATOM 2124 C C . GLN A 1 275 ? 14.139 4.684 17.033 1.00 96.06 275 GLN A C 1
ATOM 2126 O O . GLN A 1 275 ? 14.413 5.322 18.050 1.00 96.06 275 GLN A O 1
ATOM 2131 N N . VAL A 1 276 ? 13.570 5.239 15.958 1.00 95.06 276 VAL A N 1
ATOM 2132 C CA . VAL A 1 276 ? 13.256 6.676 15.858 1.00 95.06 276 VAL A CA 1
ATOM 2133 C C . VAL A 1 276 ? 12.307 7.113 16.981 1.00 95.06 276 VAL A C 1
ATOM 2135 O O . VAL A 1 276 ? 12.582 8.084 17.681 1.00 95.06 276 VAL A O 1
ATOM 2138 N N . THR A 1 277 ? 11.230 6.360 17.237 1.00 91.69 277 THR A N 1
ATOM 2139 C CA . THR A 1 277 ? 10.308 6.658 18.352 1.00 91.69 277 THR A CA 1
ATOM 2140 C C . THR A 1 277 ? 10.949 6.574 19.737 1.00 91.69 277 THR A C 1
ATOM 2142 O O . THR A 1 277 ? 10.539 7.321 20.620 1.00 91.69 277 THR A O 1
ATOM 2145 N N . ARG A 1 278 ? 11.947 5.703 19.950 1.00 87.88 278 ARG A N 1
ATOM 2146 C CA . ARG A 1 278 ? 12.656 5.600 21.242 1.00 87.88 278 ARG A CA 1
ATOM 2147 C C . ARG A 1 278 ? 13.629 6.753 21.491 1.00 87.88 278 ARG A C 1
ATOM 2149 O O . ARG A 1 278 ? 13.901 7.059 22.645 1.00 87.88 278 ARG A O 1
ATOM 2156 N N . GLN A 1 279 ? 14.162 7.367 20.435 1.00 77.00 279 GLN A N 1
ATOM 2157 C CA . GLN A 1 279 ? 15.112 8.481 20.539 1.00 77.00 279 GLN A CA 1
ATOM 2158 C C . GLN A 1 279 ? 14.426 9.836 20.793 1.00 77.00 279 GLN A C 1
ATOM 2160 O O . GLN A 1 279 ? 15.078 10.764 21.264 1.00 77.00 279 GLN A O 1
ATOM 2165 N N . GLY A 1 280 ? 13.114 9.932 20.544 1.00 59.97 280 GLY A N 1
ATOM 2166 C CA . GLY A 1 280 ? 12.312 11.135 20.780 1.00 59.97 280 GLY A CA 1
ATOM 2167 C C . GLY A 1 280 ? 12.564 12.264 19.767 1.00 59.97 280 GLY A C 1
ATOM 2168 O O . GLY A 1 280 ? 13.365 12.118 18.840 1.00 59.97 280 GLY A O 1
ATOM 2169 N N . PRO A 1 281 ? 11.863 13.405 19.896 1.00 57.25 281 PRO A N 1
ATOM 2170 C CA . PRO A 1 281 ? 12.194 14.605 19.137 1.00 57.25 281 PRO A CA 1
ATOM 2171 C C . PRO A 1 281 ? 13.599 15.097 19.521 1.00 57.25 281 PRO A C 1
ATOM 2173 O O . PRO A 1 281 ? 13.947 15.050 20.705 1.00 57.25 281 PRO A O 1
ATOM 2176 N N . PRO A 1 282 ? 14.405 15.617 18.576 1.00 54.00 282 PRO A N 1
ATOM 2177 C CA . PRO A 1 282 ? 15.644 16.291 18.944 1.00 54.00 282 PRO A CA 1
ATOM 2178 C C . PRO A 1 282 ? 15.323 17.476 19.873 1.00 54.00 282 PRO A C 1
ATOM 2180 O O . PRO A 1 282 ? 14.322 18.164 19.640 1.00 54.00 282 PRO A O 1
ATOM 2183 N N . PRO A 1 283 ? 16.147 17.752 20.903 1.00 51.22 283 PRO A N 1
ATOM 2184 C CA . PRO A 1 283 ? 15.934 18.917 21.750 1.00 51.22 283 PRO A CA 1
ATOM 2185 C C . PRO A 1 283 ? 15.928 20.188 20.886 1.00 51.22 283 PRO A C 1
ATOM 2187 O O . PRO A 1 283 ? 16.686 20.261 19.907 1.00 51.22 283 PRO A O 1
ATOM 2190 N N . PRO A 1 284 ? 15.092 21.194 21.211 1.00 50.78 284 PRO A N 1
ATOM 2191 C CA . PRO A 1 284 ? 15.073 22.442 20.465 1.00 50.78 284 PRO A CA 1
ATOM 2192 C C . PRO A 1 284 ? 16.486 23.022 20.442 1.00 50.78 284 PRO A C 1
ATOM 2194 O O . PRO A 1 284 ? 17.124 23.158 21.487 1.00 50.78 284 PRO A O 1
ATOM 2197 N N . ARG A 1 285 ? 16.988 23.336 19.241 1.00 49.44 285 ARG A N 1
ATOM 2198 C CA . ARG A 1 285 ? 18.313 23.936 19.074 1.00 49.44 285 ARG A CA 1
ATOM 2199 C C . ARG A 1 285 ? 18.328 25.286 19.782 1.00 49.44 285 ARG A C 1
ATOM 2201 O O . ARG A 1 285 ? 17.893 26.288 19.218 1.00 49.44 285 ARG A O 1
ATOM 2208 N N . THR A 1 286 ? 18.868 25.319 20.996 1.00 46.78 286 THR A N 1
ATOM 2209 C CA . THR A 1 286 ? 19.350 26.560 21.593 1.00 46.78 286 THR A CA 1
ATOM 2210 C C . THR A 1 286 ? 20.319 27.195 20.602 1.00 46.78 286 THR A C 1
ATOM 2212 O O . THR A 1 286 ? 21.226 26.518 20.107 1.00 46.78 286 THR A O 1
ATOM 2215 N N . GLY A 1 287 ? 20.114 28.478 20.290 1.00 54.97 287 GLY A N 1
ATOM 2216 C CA . GLY A 1 287 ? 21.074 29.248 19.499 1.00 54.97 287 GLY A CA 1
ATOM 2217 C C . GLY A 1 287 ? 22.466 29.229 20.149 1.00 54.97 287 GLY A C 1
ATOM 2218 O O . GLY A 1 287 ? 22.580 28.814 21.305 1.00 54.97 287 GLY A O 1
ATOM 2219 N N . PRO A 1 288 ? 23.526 29.656 19.434 1.00 49.12 288 PRO A N 1
ATOM 2220 C CA . PRO A 1 288 ? 24.902 29.558 19.914 1.00 49.12 288 PRO A CA 1
ATOM 2221 C C . PRO A 1 288 ? 25.042 30.086 21.344 1.00 49.12 288 PRO A C 1
ATOM 2223 O O . PRO A 1 288 ? 24.939 31.289 21.585 1.00 49.12 288 PRO A O 1
ATOM 2226 N N . GLN A 1 289 ? 25.241 29.172 22.296 1.00 49.53 289 GLN A N 1
ATOM 2227 C CA . GLN A 1 289 ? 25.394 29.526 23.700 1.00 49.53 289 GLN A CA 1
ATOM 2228 C C . GLN A 1 289 ? 26.632 30.429 23.818 1.00 49.53 289 GLN A C 1
ATOM 2230 O O . GLN A 1 289 ? 27.703 30.035 23.337 1.00 49.53 289 GLN A O 1
ATOM 2235 N N . PRO A 1 290 ? 26.530 31.628 24.425 1.00 51.31 290 PRO A N 1
ATOM 2236 C CA . PRO A 1 290 ? 27.704 32.446 24.684 1.00 51.31 290 PRO A CA 1
ATOM 2237 C C . PRO A 1 290 ? 28.700 31.622 25.498 1.00 51.31 290 PRO A C 1
ATOM 2239 O O . PRO A 1 290 ? 28.333 31.049 26.527 1.00 51.31 290 PRO A O 1
ATOM 2242 N N . LYS A 1 291 ? 29.950 31.526 25.026 1.00 50.31 291 LYS A N 1
ATOM 2243 C CA . LYS A 1 291 ? 31.001 30.790 25.741 1.00 50.31 291 LYS A CA 1
ATOM 2244 C C . LYS A 1 291 ? 31.079 31.320 27.180 1.00 50.31 291 LYS A C 1
ATOM 2246 O O . LYS A 1 291 ? 31.191 32.538 27.335 1.00 50.31 291 LYS A O 1
ATOM 2251 N N . PRO A 1 292 ? 31.051 30.459 28.215 1.00 48.81 292 PRO A N 1
ATOM 2252 C CA . PRO A 1 292 ? 31.227 30.913 29.587 1.00 48.81 292 PRO A CA 1
ATOM 2253 C C . PRO A 1 292 ? 32.545 31.679 29.725 1.00 48.81 292 PRO A C 1
ATOM 2255 O O . PRO A 1 292 ? 33.603 31.179 29.334 1.00 48.81 292 PRO A O 1
ATOM 2258 N N . GLY A 1 293 ? 32.479 32.899 30.262 1.00 58.50 293 GLY A N 1
ATOM 2259 C CA . GLY A 1 293 ? 33.677 33.656 30.619 1.00 58.50 293 GLY A CA 1
ATOM 2260 C C . GLY A 1 293 ? 34.472 32.937 31.722 1.00 58.50 293 GLY A C 1
ATOM 2261 O O . GLY A 1 293 ? 33.886 32.148 32.470 1.00 58.50 293 GLY A O 1
ATOM 2262 N N . PRO A 1 294 ? 35.789 33.182 31.856 1.00 50.81 294 PRO A N 1
ATOM 2263 C CA . PRO A 1 294 ? 36.604 32.496 32.854 1.00 50.81 294 PRO A CA 1
ATOM 2264 C C . PRO A 1 294 ? 36.107 32.790 34.276 1.00 50.81 294 PRO A C 1
ATOM 2266 O O . PRO A 1 294 ? 36.133 33.938 34.720 1.00 50.81 294 PRO A O 1
ATOM 2269 N N . GLN A 1 295 ? 35.670 31.760 35.004 1.00 50.84 295 GLN A N 1
ATOM 2270 C CA . GLN A 1 295 ? 35.318 31.904 36.418 1.00 50.84 295 GLN A CA 1
ATOM 2271 C C . GLN A 1 295 ? 36.586 32.000 37.291 1.00 50.84 295 GLN A C 1
ATOM 2273 O O . GLN A 1 295 ? 37.550 31.265 37.040 1.00 50.84 295 GLN A O 1
ATOM 2278 N N . PRO A 1 296 ? 36.613 32.858 38.331 1.00 47.53 296 PRO A N 1
ATOM 2279 C CA . PRO A 1 296 ? 37.743 32.939 39.252 1.00 47.53 296 PRO A CA 1
ATOM 2280 C C . PRO A 1 296 ? 37.887 31.650 40.068 1.00 47.53 296 PRO A C 1
ATOM 2282 O O . PRO A 1 296 ? 36.921 31.168 40.657 1.00 47.53 296 PRO A O 1
ATOM 2285 N N . ARG A 1 297 ? 39.105 31.106 40.155 1.00 45.00 297 ARG A N 1
ATOM 2286 C CA . ARG A 1 297 ? 39.398 29.959 41.026 1.00 45.00 297 ARG A CA 1
ATOM 2287 C C . ARG A 1 297 ? 39.488 30.414 42.484 1.00 45.00 297 ARG A C 1
ATOM 2289 O O . ARG A 1 297 ? 40.469 31.043 42.872 1.00 45.00 297 ARG A O 1
ATOM 2296 N N . THR A 1 298 ? 38.504 30.053 43.299 1.00 46.00 298 THR A N 1
ATOM 2297 C CA . THR A 1 298 ? 38.580 30.149 44.765 1.00 46.00 298 THR A CA 1
ATOM 2298 C C . THR A 1 298 ? 39.485 29.044 45.318 1.00 46.00 298 THR A C 1
ATOM 2300 O O . THR A 1 298 ? 39.272 27.869 45.017 1.00 46.00 298 THR A O 1
ATOM 2303 N N . GLY A 1 299 ? 40.504 29.412 46.100 1.00 49.06 299 GLY A N 1
ATOM 2304 C CA . GLY A 1 299 ? 41.439 28.462 46.719 1.00 49.06 299 GLY A CA 1
ATOM 2305 C C . GLY A 1 299 ? 40.880 27.737 47.960 1.00 49.06 299 GLY A C 1
ATOM 2306 O O . GLY A 1 299 ? 39.794 28.083 48.428 1.00 49.06 299 GLY A O 1
ATOM 2307 N N . PRO A 1 300 ? 41.608 26.741 48.507 1.00 56.84 300 PRO A N 1
ATOM 2308 C CA . PRO A 1 300 ? 41.182 25.973 49.683 1.00 56.84 300 PRO A CA 1
ATOM 2309 C C . PRO A 1 300 ? 41.235 26.788 50.996 1.00 56.84 300 PRO A C 1
ATOM 2311 O O . PRO A 1 300 ? 41.988 27.761 51.078 1.00 56.84 300 PRO A O 1
ATOM 2314 N N . PRO A 1 301 ? 40.477 26.392 52.040 1.00 51.72 301 PRO A N 1
ATOM 2315 C CA . PRO A 1 301 ? 40.437 27.097 53.324 1.00 51.72 301 PRO A CA 1
ATOM 2316 C C . PRO A 1 301 ? 41.717 26.900 54.172 1.00 51.72 301 PRO A C 1
ATOM 2318 O O . PRO A 1 301 ? 42.400 25.885 54.027 1.00 51.72 301 PRO A O 1
ATOM 2321 N N . PRO A 1 302 ? 42.052 27.844 55.078 1.00 48.81 302 PRO A N 1
ATOM 2322 C CA . PRO A 1 302 ? 43.307 27.835 55.834 1.00 48.81 302 PRO A CA 1
ATOM 2323 C C . PRO A 1 302 ? 43.260 27.015 57.138 1.00 48.81 302 PRO A C 1
ATOM 2325 O O . PRO A 1 302 ? 42.241 26.966 57.826 1.00 48.81 302 PRO A O 1
ATOM 2328 N N . HIS A 1 303 ? 44.410 26.454 57.529 1.00 54.09 303 HIS A N 1
ATOM 2329 C CA . HIS A 1 303 ? 44.627 25.819 58.839 1.00 54.09 303 HIS A CA 1
ATOM 2330 C C . HIS A 1 303 ? 45.070 26.831 59.932 1.00 54.09 303 HIS A C 1
ATOM 2332 O O . HIS A 1 303 ? 45.595 27.898 59.595 1.00 54.09 303 HIS A O 1
ATOM 2338 N N . PRO A 1 304 ? 44.900 26.524 61.240 1.00 49.78 304 PRO A N 1
ATOM 2339 C CA . PRO A 1 304 ? 45.273 27.422 62.343 1.00 49.78 304 PRO A CA 1
ATOM 2340 C C . PRO A 1 304 ? 46.791 27.487 62.615 1.00 49.78 304 PRO A C 1
ATOM 2342 O O . PRO A 1 304 ? 47.526 26.540 62.348 1.00 49.78 304 PRO A O 1
ATOM 2345 N N . LYS A 1 305 ? 47.252 28.610 63.188 1.00 44.00 305 LYS A N 1
ATOM 2346 C CA . LYS A 1 305 ? 48.672 28.943 63.445 1.00 44.00 305 LYS A CA 1
ATOM 2347 C C . LYS A 1 305 ? 49.171 28.547 64.847 1.00 44.00 305 LYS A C 1
ATOM 2349 O O . LYS A 1 305 ? 48.388 28.584 65.794 1.00 44.00 305 LYS A O 1
ATOM 2354 N N . PRO A 1 306 ? 50.498 28.377 65.002 1.00 40.75 306 PRO A N 1
ATOM 2355 C CA . PRO A 1 306 ? 51.238 28.924 66.157 1.00 40.75 306 PRO A CA 1
ATOM 2356 C C . PRO A 1 306 ? 52.203 30.095 65.792 1.00 40.75 306 PRO A C 1
ATOM 2358 O O . PRO A 1 306 ? 52.362 30.396 64.607 1.00 40.75 306 PRO A O 1
ATOM 2361 N N . PRO A 1 307 ? 52.804 30.804 66.778 1.00 48.22 307 PRO A N 1
ATOM 2362 C CA . PRO A 1 307 ? 53.425 32.137 66.609 1.00 48.22 307 PRO A CA 1
ATOM 2363 C C . PRO A 1 307 ? 54.975 32.140 66.807 1.00 48.22 307 PRO A C 1
ATOM 2365 O O . PRO A 1 307 ? 55.576 31.070 66.808 1.00 48.22 307 PRO A O 1
ATOM 2368 N N . PRO A 1 308 ? 55.657 33.288 67.040 1.00 51.75 308 PRO A N 1
ATOM 2369 C CA . PRO A 1 308 ? 55.895 34.400 66.105 1.00 51.75 308 PRO A CA 1
ATOM 2370 C C . PRO A 1 308 ? 57.401 34.764 65.975 1.00 51.75 308 PRO A C 1
ATOM 2372 O O . PRO A 1 308 ? 58.165 34.541 66.910 1.00 51.75 308 PRO A O 1
ATOM 2375 N N . GLN A 1 309 ? 57.833 35.434 64.894 1.00 39.12 309 GLN A N 1
ATOM 2376 C CA . GLN A 1 309 ? 59.139 36.133 64.850 1.00 39.12 309 GLN A CA 1
ATOM 2377 C C . GLN A 1 309 ? 59.067 37.489 64.113 1.00 39.12 309 GLN A C 1
ATOM 2379 O O . GLN A 1 309 ? 58.108 37.781 63.400 1.00 39.12 309 GLN A O 1
ATOM 2384 N N . THR A 1 310 ? 60.054 38.345 64.389 1.00 35.91 310 THR A N 1
ATOM 2385 C CA . THR A 1 310 ? 60.039 39.822 64.306 1.00 35.91 310 THR A CA 1
ATOM 2386 C C . THR A 1 310 ? 60.793 40.420 63.106 1.00 35.91 310 THR A C 1
ATOM 2388 O O . THR A 1 310 ? 61.812 39.864 62.712 1.00 35.91 310 THR A O 1
ATOM 2391 N N . GLY A 1 311 ? 60.418 41.626 62.638 1.00 33.66 311 GLY A N 1
ATOM 2392 C CA . GLY A 1 311 ? 61.296 42.492 61.812 1.00 33.66 311 GLY A CA 1
ATOM 2393 C C . GLY A 1 311 ? 60.576 43.413 60.794 1.00 33.66 311 GLY A C 1
ATOM 2394 O O . GLY A 1 311 ? 59.812 42.885 59.991 1.00 33.66 311 GLY A O 1
ATOM 2395 N N . PRO A 1 312 ? 60.786 44.755 60.785 1.00 47.81 312 PRO A N 1
ATOM 2396 C CA . PRO A 1 312 ? 60.049 45.691 59.908 1.00 47.81 312 PRO A CA 1
ATOM 2397 C C . PRO A 1 312 ? 60.894 46.516 58.896 1.00 47.81 312 PRO A C 1
ATOM 2399 O O . PRO A 1 312 ? 62.022 46.890 59.199 1.00 47.81 312 PRO A O 1
ATOM 2402 N N . ALA A 1 313 ? 60.285 46.914 57.762 1.00 34.16 313 ALA A N 1
ATOM 2403 C CA . ALA A 1 313 ? 60.539 48.129 56.936 1.00 34.16 313 ALA A CA 1
ATOM 2404 C C . ALA A 1 313 ? 59.485 48.173 55.786 1.00 34.16 313 ALA A C 1
ATOM 2406 O O . ALA A 1 313 ? 59.181 47.120 55.238 1.00 34.16 313 ALA A O 1
ATOM 2407 N N . ARG A 1 314 ? 58.712 49.251 55.524 1.00 34.88 314 ARG A N 1
ATOM 2408 C CA . ARG A 1 314 ? 59.032 50.508 54.775 1.00 34.88 314 ARG A CA 1
ATOM 2409 C C . ARG A 1 314 ? 59.541 50.249 53.336 1.00 34.88 314 ARG A C 1
ATOM 2411 O O . ARG A 1 314 ? 60.392 49.387 53.185 1.00 34.88 314 ARG A O 1
ATOM 2418 N N . THR A 1 315 ? 59.137 50.924 52.247 1.00 35.19 315 THR A N 1
ATOM 2419 C CA . THR A 1 315 ? 58.271 52.109 51.939 1.00 35.19 315 THR A CA 1
ATOM 2420 C C . THR A 1 315 ? 58.039 52.090 50.402 1.00 35.19 315 THR A C 1
ATOM 2422 O O . THR A 1 315 ? 58.980 51.748 49.698 1.00 35.19 315 THR A O 1
ATOM 2425 N N . SER A 1 316 ? 56.813 52.135 49.856 1.00 38.34 316 SER A N 1
ATOM 2426 C CA . SER A 1 316 ? 55.965 53.295 49.462 1.00 38.34 316 SER A CA 1
ATOM 2427 C C . SER A 1 316 ? 56.107 53.771 47.993 1.00 38.34 316 SER A C 1
ATOM 2429 O O . SER A 1 316 ? 57.147 53.590 47.374 1.00 38.34 316 SER A O 1
ATOM 2431 N N . ASP A 1 317 ? 55.013 54.376 47.497 1.00 37.97 317 ASP A N 1
ATOM 2432 C CA . ASP A 1 317 ? 54.848 55.230 46.295 1.00 37.97 317 ASP A CA 1
ATOM 2433 C C . ASP A 1 317 ? 54.790 54.547 44.901 1.00 37.97 317 ASP A C 1
ATOM 2435 O O . ASP A 1 317 ? 55.616 53.709 44.563 1.00 37.97 317 ASP A O 1
ATOM 2439 N N . HIS A 1 318 ? 53.716 54.684 44.095 1.00 36.56 318 HIS A N 1
ATOM 2440 C CA . HIS A 1 318 ? 53.072 55.877 43.474 1.00 36.56 318 HIS A CA 1
ATOM 2441 C C . HIS A 1 318 ? 53.915 56.467 42.311 1.00 36.56 318 HIS A C 1
ATOM 2443 O O . HIS A 1 318 ? 55.134 56.451 42.376 1.00 36.56 318 HIS A O 1
ATOM 2449 N N . LEU A 1 319 ? 53.371 56.982 41.192 1.00 36.09 319 LEU A N 1
ATOM 2450 C CA . LEU A 1 319 ? 52.031 57.522 40.878 1.00 36.09 319 LEU A CA 1
ATOM 2451 C C . LEU A 1 319 ? 51.768 57.511 39.339 1.00 36.09 319 LEU A C 1
ATOM 2453 O O . LEU A 1 319 ? 52.728 57.473 38.583 1.00 36.09 319 LEU A O 1
ATOM 2457 N N . SER A 1 320 ? 50.505 57.708 38.909 1.00 33.88 320 SER A N 1
ATOM 2458 C CA . SER A 1 320 ? 50.063 58.311 37.614 1.00 33.88 320 SER A CA 1
ATOM 2459 C C . SER A 1 320 ? 50.475 57.654 36.276 1.00 33.88 320 SER A C 1
ATOM 2461 O O . SER A 1 320 ? 51.613 57.294 36.049 1.00 33.88 320 SER A O 1
ATOM 2463 N N . GLY A 1 321 ? 49.632 57.538 35.250 1.00 30.48 321 GLY A N 1
ATOM 2464 C CA . GLY A 1 321 ? 48.533 58.404 34.814 1.00 30.48 321 GLY A CA 1
ATOM 2465 C C . GLY A 1 321 ? 48.526 58.467 33.262 1.00 30.48 321 GLY A C 1
ATOM 2466 O O . GLY A 1 321 ? 49.484 58.000 32.648 1.00 30.48 321 GLY A O 1
ATOM 2467 N N . PRO A 1 322 ? 47.459 58.950 32.592 1.00 62.31 322 PRO A N 1
ATOM 2468 C CA . PRO A 1 322 ? 47.105 58.452 31.249 1.00 62.31 322 PRO A CA 1
ATOM 2469 C C . PRO A 1 322 ? 46.981 59.527 30.141 1.00 62.31 322 PRO A C 1
ATOM 2471 O O . PRO A 1 322 ? 46.851 60.706 30.461 1.00 62.31 322 PRO A O 1
ATOM 2474 N N . ARG A 1 323 ? 46.869 59.112 28.856 1.00 34.25 323 ARG A N 1
ATOM 2475 C CA . ARG A 1 323 ? 45.740 59.417 27.917 1.00 34.25 323 ARG A CA 1
ATOM 2476 C C . ARG A 1 323 ? 46.037 59.197 26.407 1.00 34.25 323 ARG A C 1
ATOM 2478 O O . ARG A 1 323 ? 47.121 59.462 25.916 1.00 34.25 323 ARG A O 1
ATOM 2485 N N . PHE A 1 324 ? 44.980 58.741 25.723 1.00 34.44 324 PHE A N 1
ATOM 2486 C CA . PHE A 1 324 ? 44.588 58.728 24.294 1.00 34.44 324 PHE A CA 1
ATOM 2487 C C . PHE A 1 324 ? 45.372 59.501 23.196 1.00 34.44 324 PHE A C 1
ATOM 2489 O O . PHE A 1 324 ? 45.653 60.681 23.369 1.00 34.44 324 PHE A O 1
ATOM 2496 N N . ALA A 1 325 ? 45.453 58.893 21.988 1.00 30.97 325 ALA A N 1
ATOM 2497 C CA . ALA A 1 325 ? 44.804 59.335 20.717 1.00 30.97 325 ALA A CA 1
ATOM 2498 C C . ALA A 1 325 ? 45.646 59.258 19.401 1.00 30.97 325 ALA A C 1
ATOM 2500 O O . ALA A 1 325 ? 46.852 59.465 19.387 1.00 30.97 325 ALA A O 1
ATOM 2501 N N . THR A 1 326 ? 44.916 59.107 18.276 1.00 30.61 326 THR A N 1
ATOM 2502 C CA . THR A 1 326 ? 45.199 59.563 16.877 1.00 30.61 326 THR A CA 1
ATOM 2503 C C . THR A 1 326 ? 46.217 58.867 15.928 1.00 30.61 326 THR A C 1
ATOM 2505 O O . THR A 1 326 ? 47.411 59.117 15.952 1.00 30.61 326 THR A O 1
ATOM 2508 N N . THR A 1 327 ? 45.657 58.120 14.957 1.00 34.12 327 THR A N 1
ATOM 2509 C CA . THR A 1 327 ? 45.816 58.212 13.470 1.00 34.12 327 THR A CA 1
ATOM 2510 C C . THR A 1 327 ? 47.179 58.328 12.728 1.00 34.12 327 THR A C 1
ATOM 2512 O O . THR A 1 327 ? 47.862 59.340 12.841 1.00 34.12 327 THR A O 1
ATOM 2515 N N . ARG A 1 328 ? 47.313 57.464 11.688 1.00 31.41 328 ARG A N 1
ATOM 2516 C CA . ARG A 1 328 ? 47.721 57.734 10.266 1.00 31.41 328 ARG A CA 1
ATOM 2517 C C . ARG A 1 328 ? 49.116 57.260 9.751 1.00 31.41 328 ARG A C 1
ATOM 2519 O O . ARG A 1 328 ? 50.148 57.695 10.236 1.00 31.41 328 ARG A O 1
ATOM 2526 N N . THR A 1 329 ? 49.077 56.532 8.613 1.00 33.16 329 THR A N 1
ATOM 2527 C CA . THR A 1 329 ? 50.092 56.346 7.518 1.00 33.16 329 THR A CA 1
ATOM 2528 C C . THR A 1 329 ? 51.416 55.558 7.715 1.00 33.16 329 THR A C 1
ATOM 2530 O O . THR A 1 329 ? 52.302 56.042 8.396 1.00 33.16 329 THR A O 1
ATOM 2533 N N . ALA A 1 330 ? 51.512 54.403 7.008 1.00 37.41 330 ALA A N 1
ATOM 2534 C CA . ALA A 1 330 ? 52.550 53.817 6.091 1.00 37.41 330 ALA A CA 1
ATOM 2535 C C . ALA A 1 330 ? 54.068 54.210 6.163 1.00 37.41 330 ALA A C 1
ATOM 2537 O O . ALA A 1 330 ? 54.355 55.261 6.722 1.00 37.41 330 ALA A O 1
ATOM 2538 N N . PRO A 1 331 ? 55.045 53.491 5.514 1.00 48.09 331 PRO A N 1
ATOM 2539 C CA . PRO A 1 331 ? 54.958 52.325 4.587 1.00 48.09 331 PRO A CA 1
ATOM 2540 C C . PRO A 1 331 ? 56.009 51.164 4.751 1.00 48.09 331 PRO A C 1
ATOM 2542 O O . PRO A 1 331 ? 57.049 51.339 5.369 1.00 48.09 331 PRO A O 1
ATOM 2545 N N . GLY A 1 332 ? 55.807 50.032 4.039 1.00 33.44 332 GLY A N 1
ATOM 2546 C CA . GLY A 1 332 ? 56.858 49.382 3.204 1.00 33.44 332 GLY A CA 1
ATOM 2547 C C . GLY A 1 332 ? 57.670 48.131 3.656 1.00 33.44 332 GLY A C 1
ATOM 2548 O O . GLY A 1 332 ? 58.579 48.270 4.458 1.00 33.44 332 GLY A O 1
ATOM 2549 N N . VAL A 1 333 ? 57.485 47.003 2.920 1.00 38.72 333 VAL A N 1
ATOM 2550 C CA . VAL A 1 333 ? 58.526 46.030 2.420 1.00 38.72 333 VAL A CA 1
ATOM 2551 C C . VAL A 1 333 ? 59.267 45.122 3.458 1.00 38.72 333 VAL A C 1
ATOM 2553 O O . VAL A 1 333 ? 59.422 45.551 4.595 1.00 38.72 333 VAL A O 1
ATOM 2556 N N . PRO A 1 334 ? 59.784 43.893 3.141 1.00 49.47 334 PRO A N 1
ATOM 2557 C CA . PRO A 1 334 ? 59.664 43.016 1.953 1.00 49.47 334 PRO A CA 1
ATOM 2558 C C . PRO A 1 334 ? 59.021 41.622 2.202 1.00 49.47 334 PRO A C 1
ATOM 2560 O O . PRO A 1 334 ? 58.824 41.170 3.326 1.00 49.47 334 PRO A O 1
ATOM 2563 N N . THR A 1 335 ? 58.776 40.894 1.108 1.00 44.66 335 THR A N 1
ATOM 2564 C CA . THR A 1 335 ? 58.377 39.473 1.054 1.00 44.66 335 THR A CA 1
ATOM 2565 C C . THR A 1 335 ? 59.571 38.505 1.041 1.00 44.66 335 THR A C 1
ATOM 2567 O O . THR A 1 335 ? 60.527 38.738 0.304 1.00 44.66 335 THR A O 1
ATOM 2570 N N . GLY A 1 336 ? 59.460 37.360 1.727 1.00 45.47 336 GLY A N 1
ATOM 2571 C CA . GLY A 1 336 ? 60.344 36.191 1.567 1.00 45.47 336 GLY A CA 1
ATOM 2572 C C . GLY A 1 336 ? 59.535 34.891 1.381 1.00 45.47 336 GLY A C 1
ATOM 2573 O O . GLY A 1 336 ? 58.434 34.803 1.931 1.00 45.47 336 GLY A O 1
ATOM 2574 N N . PRO A 1 337 ? 60.012 33.903 0.596 1.00 61.06 337 PRO A N 1
ATOM 2575 C CA . PRO A 1 337 ? 59.254 32.685 0.289 1.00 61.06 337 PRO A CA 1
ATOM 2576 C C . PRO A 1 337 ? 59.309 31.629 1.418 1.00 61.06 337 PRO A C 1
ATOM 2578 O O . PRO A 1 337 ? 60.309 31.553 2.134 1.00 61.06 337 PRO A O 1
ATOM 2581 N N . PRO A 1 338 ? 58.267 30.786 1.575 1.00 57.97 338 PRO A N 1
ATOM 2582 C CA . PRO A 1 338 ? 58.231 29.714 2.574 1.00 57.97 338 PRO A CA 1
ATOM 2583 C C . PRO A 1 338 ? 59.061 28.473 2.163 1.00 57.97 338 PRO A C 1
ATOM 2585 O O . PRO A 1 338 ? 59.325 28.277 0.975 1.00 57.97 338 PRO A O 1
ATOM 2588 N N . PRO A 1 339 ? 59.469 27.620 3.126 1.00 50.75 339 PRO A N 1
ATOM 2589 C CA . PRO A 1 339 ? 60.428 26.537 2.897 1.00 50.75 339 PRO A CA 1
ATOM 2590 C C . PRO A 1 339 ? 59.832 25.259 2.282 1.00 50.75 339 PRO A C 1
ATOM 2592 O O . PRO A 1 339 ? 58.677 24.898 2.503 1.00 50.75 339 PRO A O 1
ATOM 2595 N N . THR A 1 340 ? 60.686 24.537 1.554 1.00 40.41 340 THR A N 1
ATOM 2596 C CA . THR A 1 340 ? 60.402 23.271 0.860 1.00 40.41 340 THR A CA 1
ATOM 2597 C C . THR A 1 340 ? 60.277 22.079 1.820 1.00 40.41 340 THR A C 1
ATOM 2599 O O . THR A 1 340 ? 61.124 21.895 2.692 1.00 40.41 340 THR A O 1
ATOM 2602 N N . ILE A 1 341 ? 59.284 21.209 1.602 1.00 47.78 341 ILE A N 1
ATOM 2603 C CA . ILE A 1 341 ? 59.144 19.900 2.272 1.00 47.78 341 ILE A CA 1
ATOM 2604 C C . ILE A 1 341 ? 59.503 18.786 1.262 1.00 47.78 341 ILE A C 1
ATOM 2606 O O . ILE A 1 341 ? 59.036 18.856 0.123 1.00 47.78 341 ILE A O 1
ATOM 2610 N N . PRO A 1 342 ? 60.323 17.775 1.620 1.00 51.03 342 PRO A N 1
ATOM 2611 C CA . PRO A 1 342 ? 60.776 16.751 0.676 1.00 51.03 342 PRO A CA 1
ATOM 2612 C C . PRO A 1 342 ? 59.754 15.621 0.454 1.00 51.03 342 PRO A C 1
ATOM 2614 O O . PRO A 1 342 ? 58.998 15.248 1.351 1.00 51.03 342 PRO A O 1
ATOM 2617 N N . ALA A 1 343 ? 59.764 15.052 -0.755 1.00 51.62 343 ALA A N 1
ATOM 2618 C CA . ALA A 1 343 ? 58.898 13.947 -1.173 1.00 51.62 343 ALA A CA 1
ATOM 2619 C C . ALA A 1 343 ? 59.439 12.557 -0.745 1.00 51.62 343 ALA A C 1
ATOM 2621 O O . ALA A 1 343 ? 60.654 12.394 -0.606 1.00 51.62 343 ALA A O 1
ATOM 2622 N N . PRO A 1 344 ? 58.571 11.539 -0.564 1.00 50.00 344 PRO A N 1
ATOM 2623 C CA . PRO A 1 344 ? 58.983 10.184 -0.182 1.00 50.00 344 PRO A CA 1
ATOM 2624 C C . PRO A 1 344 ? 59.591 9.380 -1.356 1.00 50.00 344 PRO A C 1
ATOM 2626 O O . PRO A 1 344 ? 59.273 9.645 -2.518 1.00 50.00 344 PRO A O 1
ATOM 2629 N N . PRO A 1 345 ? 60.445 8.372 -1.079 1.00 52.97 345 PRO A N 1
ATOM 2630 C CA . PRO A 1 345 ? 61.213 7.661 -2.103 1.00 52.97 345 PRO A CA 1
ATOM 2631 C C . PRO A 1 345 ? 60.402 6.614 -2.887 1.00 52.97 345 PRO A C 1
ATOM 2633 O O . PRO A 1 345 ? 59.561 5.899 -2.341 1.00 52.97 345 PRO A O 1
ATOM 2636 N N . GLN A 1 346 ? 60.723 6.473 -4.176 1.00 41.69 346 GLN A N 1
ATOM 2637 C CA . GLN A 1 346 ? 60.155 5.458 -5.067 1.00 41.69 346 GLN A CA 1
ATOM 2638 C C . GLN A 1 346 ? 60.749 4.063 -4.800 1.00 41.69 346 GLN A C 1
ATOM 2640 O O . GLN A 1 346 ? 61.962 3.910 -4.652 1.00 41.69 346 GLN A O 1
ATOM 2645 N N . ARG A 1 347 ? 59.905 3.020 -4.810 1.00 40.06 347 ARG A N 1
ATOM 2646 C CA . ARG A 1 347 ? 60.365 1.620 -4.864 1.00 40.06 347 ARG A CA 1
ATOM 2647 C C . ARG A 1 347 ? 60.864 1.286 -6.269 1.00 40.06 347 ARG A C 1
ATOM 2649 O O . ARG A 1 347 ? 60.147 1.493 -7.243 1.00 40.06 347 ARG A O 1
ATOM 2656 N N . GLN A 1 348 ? 62.061 0.713 -6.352 1.00 42.09 348 GLN A N 1
ATOM 2657 C CA . GLN A 1 348 ? 62.617 0.165 -7.589 1.00 42.09 348 GLN A CA 1
ATOM 2658 C C . GLN A 1 348 ? 61.915 -1.152 -7.962 1.00 42.09 348 GLN A C 1
ATOM 2660 O O . GLN A 1 348 ? 61.596 -1.961 -7.088 1.00 42.09 348 GLN A O 1
ATOM 2665 N N . ALA A 1 349 ? 61.679 -1.358 -9.258 1.00 39.22 349 ALA A N 1
ATOM 2666 C CA . ALA A 1 349 ? 61.135 -2.598 -9.807 1.00 39.22 349 ALA A CA 1
ATOM 2667 C C . ALA A 1 349 ? 62.261 -3.588 -10.153 1.00 39.22 349 ALA A C 1
ATOM 2669 O O . ALA A 1 349 ? 63.329 -3.183 -10.610 1.00 39.22 349 ALA A O 1
ATOM 2670 N N . ALA A 1 350 ? 62.012 -4.884 -9.952 1.00 41.06 350 ALA A N 1
ATOM 2671 C CA . ALA A 1 350 ? 62.937 -5.954 -10.324 1.00 41.06 350 ALA A CA 1
ATOM 2672 C C . ALA A 1 350 ? 62.805 -6.324 -11.821 1.00 41.06 350 ALA A C 1
ATOM 2674 O O . ALA A 1 350 ? 61.705 -6.220 -12.374 1.00 41.06 350 ALA A O 1
ATOM 2675 N N . PRO A 1 351 ? 63.887 -6.770 -12.489 1.00 49.38 351 PRO A N 1
ATOM 2676 C CA . PRO A 1 351 ? 63.856 -7.121 -13.908 1.00 49.38 351 PRO A CA 1
ATOM 2677 C C . PRO A 1 351 ? 63.104 -8.434 -14.170 1.00 49.38 351 PRO A C 1
ATOM 2679 O O . PRO A 1 351 ? 63.203 -9.395 -13.410 1.00 49.38 351 PRO A O 1
ATOM 2682 N N . SER A 1 352 ? 62.363 -8.474 -15.279 1.00 44.62 352 SER A N 1
ATOM 2683 C CA . SER A 1 352 ? 61.598 -9.642 -15.735 1.00 44.62 352 SER A CA 1
ATOM 2684 C C . SER A 1 352 ? 62.429 -10.501 -16.696 1.00 44.62 352 SER A C 1
ATOM 2686 O O . SER A 1 352 ? 62.980 -9.973 -17.660 1.00 44.62 352 SER A O 1
ATOM 2688 N N . GLY A 1 353 ? 62.504 -11.813 -16.456 1.00 44.41 353 GLY A N 1
ATOM 2689 C CA . GLY A 1 353 ? 63.095 -12.775 -17.398 1.00 44.41 353 GLY A CA 1
ATOM 2690 C C . GLY A 1 353 ? 62.107 -13.229 -18.490 1.00 44.41 353 GLY A C 1
ATOM 2691 O O . GLY A 1 353 ? 60.897 -13.074 -18.309 1.00 44.41 353 GLY A O 1
ATOM 2692 N N . PRO A 1 354 ? 62.593 -13.787 -19.616 1.00 59.62 354 PRO A N 1
ATOM 2693 C CA . PRO A 1 354 ? 61.746 -14.301 -20.695 1.00 59.62 354 PRO A CA 1
ATOM 2694 C C . PRO A 1 354 ? 61.051 -15.634 -20.326 1.00 59.62 354 PRO A C 1
ATOM 2696 O O . PRO A 1 354 ? 61.544 -16.360 -19.459 1.00 59.62 354 PRO A O 1
ATOM 2699 N N . PRO A 1 355 ? 59.916 -15.975 -20.969 1.00 56.81 355 PRO A N 1
ATOM 2700 C CA . PRO A 1 355 ? 59.144 -17.186 -20.674 1.00 56.81 355 PRO A CA 1
ATOM 2701 C C . PRO A 1 355 ? 59.711 -18.453 -21.357 1.00 56.81 355 PRO A C 1
ATOM 2703 O O . PRO A 1 355 ? 60.348 -18.338 -22.405 1.00 56.81 355 PRO A O 1
ATOM 2706 N N . PRO A 1 356 ? 59.455 -19.661 -20.812 1.00 47.94 356 PRO A N 1
ATOM 2707 C CA . PRO A 1 356 ? 59.881 -20.933 -21.404 1.00 47.94 356 PRO A CA 1
ATOM 2708 C C . PRO A 1 356 ? 58.892 -21.499 -22.446 1.00 47.94 356 PRO A C 1
ATOM 2710 O O . PRO A 1 356 ? 57.692 -21.228 -22.402 1.00 47.94 356 PRO A O 1
ATOM 2713 N N . GLU A 1 357 ? 59.410 -22.336 -23.351 1.00 46.62 357 GLU A N 1
ATOM 2714 C CA . GLU A 1 357 ? 58.655 -23.094 -24.366 1.00 46.62 357 GLU A CA 1
ATOM 2715 C C . GLU A 1 357 ? 57.868 -24.301 -23.797 1.00 46.62 357 GLU A C 1
ATOM 2717 O O . GLU A 1 357 ? 58.202 -24.816 -22.725 1.00 46.62 357 GLU A O 1
ATOM 2722 N N . PRO A 1 358 ? 56.836 -24.797 -24.516 1.00 49.31 358 PRO A N 1
ATOM 2723 C CA . PRO A 1 358 ? 56.081 -25.996 -24.147 1.00 49.31 358 PRO A CA 1
ATOM 2724 C C . PRO A 1 358 ? 56.720 -27.300 -24.686 1.00 49.31 358 PRO A C 1
ATOM 2726 O O . PRO A 1 358 ? 57.211 -27.315 -25.814 1.00 49.31 358 PRO A O 1
ATOM 2729 N N . PRO A 1 359 ? 56.660 -28.430 -23.951 1.00 51.22 359 PRO A N 1
ATOM 2730 C CA . PRO A 1 359 ? 57.174 -29.718 -24.427 1.00 51.22 359 PRO A CA 1
ATOM 2731 C C . PRO A 1 359 ? 56.142 -30.540 -25.225 1.00 51.22 359 PRO A C 1
ATOM 2733 O O . PRO A 1 359 ? 54.975 -30.655 -24.840 1.00 51.22 359 PRO A O 1
ATOM 2736 N N . GLU A 1 360 ? 56.593 -31.211 -26.291 1.00 36.25 360 GLU A N 1
ATOM 2737 C CA . GLU A 1 360 ? 55.785 -32.174 -27.052 1.00 36.25 360 GLU A CA 1
ATOM 2738 C C . GLU A 1 360 ? 55.822 -33.611 -26.479 1.00 36.25 360 GLU A C 1
ATOM 2740 O O . GLU A 1 360 ? 56.848 -34.281 -26.436 1.00 36.25 360 GLU A O 1
ATOM 2745 N N . ARG A 1 361 ? 54.626 -34.104 -26.137 1.00 40.06 361 ARG A N 1
ATOM 2746 C CA . ARG A 1 361 ? 54.030 -35.395 -26.553 1.00 40.06 361 ARG A CA 1
ATOM 2747 C C . ARG A 1 361 ? 54.786 -36.737 -26.371 1.00 40.06 361 ARG A C 1
ATOM 2749 O O . ARG A 1 361 ? 55.457 -37.218 -27.277 1.00 40.06 361 ARG A O 1
ATOM 2756 N N . THR A 1 362 ? 54.374 -37.480 -25.331 1.00 34.44 362 THR A N 1
ATOM 2757 C CA . THR A 1 362 ? 54.171 -38.960 -25.293 1.00 34.44 362 THR A CA 1
ATOM 2758 C C . THR A 1 362 ? 53.039 -39.306 -24.288 1.00 34.44 362 THR A C 1
ATOM 2760 O O . THR A 1 362 ? 52.697 -38.458 -23.471 1.00 34.44 362 THR A O 1
ATOM 2763 N N . GLY A 1 363 ? 52.367 -40.473 -24.281 1.00 33.41 363 GLY A N 1
ATOM 2764 C CA . GLY A 1 363 ? 52.228 -41.503 -25.327 1.00 33.41 363 GLY A CA 1
ATOM 2765 C C . GLY A 1 363 ? 51.764 -42.898 -24.828 1.00 33.41 363 GLY A C 1
ATOM 2766 O O . GLY A 1 363 ? 52.604 -43.632 -24.323 1.00 33.41 363 GLY A O 1
ATOM 2767 N N . ARG A 1 364 ? 50.503 -43.314 -25.119 1.00 30.78 364 ARG A N 1
ATOM 2768 C CA . ARG A 1 364 ? 49.897 -44.673 -24.882 1.00 30.78 364 ARG A CA 1
ATOM 2769 C C . ARG A 1 364 ? 49.593 -45.002 -23.389 1.00 30.78 364 ARG A C 1
ATOM 2771 O O . ARG A 1 364 ? 50.358 -44.591 -22.534 1.00 30.78 364 ARG A O 1
ATOM 2778 N N . GLY A 1 365 ? 48.530 -45.716 -22.976 1.00 32.06 365 GLY A N 1
ATOM 2779 C CA . GLY A 1 365 ? 47.352 -46.301 -23.652 1.00 32.06 365 GLY A CA 1
ATOM 2780 C C . GLY A 1 365 ? 46.342 -46.944 -22.653 1.00 32.06 365 GLY A C 1
ATOM 2781 O O . GLY A 1 365 ? 46.650 -47.059 -21.475 1.00 32.06 365 GLY A O 1
ATOM 2782 N N . ASP A 1 366 ? 45.161 -47.333 -23.159 1.00 35.34 366 ASP A N 1
ATOM 2783 C CA . ASP A 1 366 ? 44.121 -48.274 -22.657 1.00 35.34 366 ASP A CA 1
ATOM 2784 C C . ASP A 1 366 ? 43.580 -48.262 -21.199 1.00 35.34 366 ASP A C 1
ATOM 2786 O O . ASP A 1 366 ? 44.211 -48.753 -20.268 1.00 35.34 366 ASP A O 1
ATOM 2790 N N . THR A 1 367 ? 42.300 -47.880 -21.028 1.00 37.91 367 THR A N 1
ATOM 2791 C CA . THR A 1 367 ? 41.127 -48.754 -20.692 1.00 37.91 367 THR A CA 1
ATOM 2792 C C . THR A 1 367 ? 39.895 -47.905 -20.282 1.00 37.91 367 THR A C 1
ATOM 2794 O O . THR A 1 367 ? 40.043 -46.846 -19.681 1.00 37.91 367 THR A O 1
ATOM 2797 N N . GLY A 1 368 ? 38.669 -48.313 -20.653 1.00 32.47 368 GLY A N 1
ATOM 2798 C CA . GLY A 1 368 ? 37.403 -47.593 -20.348 1.00 32.47 368 GLY A CA 1
ATOM 2799 C C . GLY A 1 368 ? 36.492 -48.364 -19.371 1.00 32.47 368 GLY A C 1
ATOM 2800 O O . GLY A 1 368 ? 37.008 -49.207 -18.643 1.00 32.47 368 GLY A O 1
ATOM 2801 N N . PRO A 1 369 ? 35.147 -48.197 -19.385 1.00 42.94 369 PRO A N 1
ATOM 2802 C CA . PRO A 1 369 ? 34.324 -47.131 -19.973 1.00 42.94 369 PRO A CA 1
ATOM 2803 C C . PRO A 1 369 ? 33.462 -46.383 -18.917 1.00 42.94 369 PRO A C 1
ATOM 2805 O O . PRO A 1 369 ? 32.976 -46.982 -17.961 1.00 42.94 369 PRO A O 1
ATOM 2808 N N . GLY A 1 370 ? 33.194 -45.085 -19.111 1.00 35.53 370 GLY A N 1
ATOM 2809 C CA . GLY A 1 370 ? 32.370 -44.281 -18.191 1.00 35.53 370 GLY A CA 1
ATOM 2810 C C . GLY A 1 370 ? 31.352 -43.403 -18.920 1.00 35.53 370 GLY A C 1
ATOM 2811 O O . GLY A 1 370 ? 31.725 -42.587 -19.759 1.00 35.53 370 GLY A O 1
ATOM 2812 N N . ILE A 1 371 ? 30.064 -43.570 -18.607 1.00 43.62 371 ILE A N 1
ATOM 2813 C CA . ILE A 1 371 ? 28.963 -42.801 -19.208 1.00 43.62 371 ILE A CA 1
ATOM 2814 C C . ILE A 1 371 ? 28.902 -41.410 -18.562 1.00 43.62 371 ILE A C 1
ATOM 2816 O O . ILE A 1 371 ? 28.694 -41.295 -17.357 1.00 43.62 371 ILE A O 1
ATOM 2820 N N . GLY A 1 372 ? 29.035 -40.355 -19.369 1.00 34.53 372 GLY A N 1
ATOM 2821 C CA . GLY A 1 372 ? 28.917 -38.964 -18.926 1.00 34.53 372 GLY A CA 1
ATOM 2822 C C . GLY A 1 372 ? 28.429 -38.059 -20.054 1.00 34.53 372 GLY A C 1
ATOM 2823 O O . GLY A 1 372 ? 29.203 -37.658 -20.919 1.00 34.53 372 GLY A O 1
ATOM 2824 N N . THR A 1 373 ? 27.134 -37.749 -20.067 1.00 39.91 373 THR A N 1
ATOM 2825 C CA . THR A 1 373 ? 26.515 -36.881 -21.078 1.00 39.91 373 THR A CA 1
ATOM 2826 C C . THR A 1 373 ? 26.768 -35.405 -20.774 1.00 39.91 373 THR A C 1
ATOM 2828 O O . THR A 1 373 ? 26.216 -34.868 -19.813 1.00 39.91 373 THR A O 1
ATOM 2831 N N . GLY A 1 374 ? 27.557 -34.730 -21.613 1.00 44.78 374 GLY A N 1
ATOM 2832 C CA . GLY A 1 374 ? 27.612 -33.264 -21.635 1.00 44.78 374 GLY A CA 1
ATOM 2833 C C . GLY A 1 374 ? 26.313 -32.645 -22.186 1.00 44.78 374 GLY A C 1
ATOM 2834 O O . GLY A 1 374 ? 25.571 -33.324 -22.902 1.00 44.78 374 GLY A O 1
ATOM 2835 N N . PRO A 1 375 ? 26.013 -31.371 -21.872 1.00 44.91 375 PRO A N 1
ATOM 2836 C CA . PRO A 1 375 ? 24.803 -30.704 -22.349 1.00 44.91 375 PRO A CA 1
ATOM 2837 C C . PRO A 1 375 ? 24.838 -30.484 -23.876 1.00 44.91 375 PRO A C 1
ATOM 2839 O O . PRO A 1 375 ? 25.909 -30.231 -24.435 1.00 44.91 375 PRO A O 1
ATOM 2842 N N . PRO A 1 376 ? 23.685 -30.549 -24.570 1.00 50.94 376 PRO A N 1
ATOM 2843 C CA . PRO A 1 376 ? 23.627 -30.370 -26.018 1.00 50.94 376 PRO A CA 1
ATOM 2844 C C . PRO A 1 376 ? 23.887 -28.908 -26.433 1.00 50.94 376 PRO A C 1
ATOM 2846 O O . PRO A 1 376 ? 23.567 -27.983 -25.680 1.00 50.94 376 PRO A O 1
ATOM 2849 N N . PRO A 1 377 ? 24.419 -28.665 -27.647 1.00 53.31 377 PRO A N 1
ATOM 2850 C CA . PRO A 1 377 ? 24.591 -27.315 -28.174 1.00 53.31 377 PRO A CA 1
ATOM 2851 C C . PRO A 1 377 ? 23.232 -26.636 -28.447 1.00 53.31 377 PRO A C 1
ATOM 2853 O O . PRO A 1 377 ? 22.263 -27.316 -28.798 1.00 53.31 377 PRO A O 1
ATOM 2856 N N . PRO A 1 378 ? 23.139 -25.297 -28.335 1.00 46.50 378 PRO A N 1
ATOM 2857 C CA . PRO A 1 378 ? 21.886 -24.576 -28.544 1.00 46.50 378 PRO A CA 1
ATOM 2858 C C . PRO A 1 378 ? 21.412 -24.660 -30.009 1.00 46.50 378 PRO A C 1
ATOM 2860 O O . PRO A 1 378 ? 22.234 -24.615 -30.930 1.00 46.50 378 PRO A O 1
ATOM 2863 N N . PRO A 1 379 ? 20.090 -24.738 -30.260 1.00 45.72 379 PRO A N 1
ATOM 2864 C CA . PRO A 1 379 ? 19.555 -24.876 -31.609 1.00 45.72 379 PRO A CA 1
ATOM 2865 C C . PRO A 1 379 ? 19.782 -23.608 -32.444 1.00 45.72 379 PRO A C 1
ATOM 2867 O O . PRO A 1 379 ? 19.578 -22.481 -31.982 1.00 45.72 379 PRO A O 1
ATOM 2870 N N . LYS A 1 380 ? 20.156 -23.794 -33.716 1.00 45.47 380 LYS A N 1
ATOM 2871 C CA . LYS A 1 380 ? 20.241 -22.701 -34.695 1.00 45.47 380 LYS A CA 1
ATOM 2872 C C . LYS A 1 380 ? 18.845 -22.104 -34.900 1.00 45.47 380 LYS A C 1
ATOM 2874 O O . LYS A 1 380 ? 17.917 -22.813 -35.275 1.00 45.47 380 LYS A O 1
ATOM 2879 N N . ARG A 1 381 ? 18.700 -20.798 -34.650 1.00 44.88 381 ARG A N 1
ATOM 2880 C CA . ARG A 1 381 ? 17.434 -20.069 -34.830 1.00 44.88 381 ARG A CA 1
ATOM 2881 C C . ARG A 1 381 ? 17.071 -19.992 -36.312 1.00 44.88 381 ARG A C 1
ATOM 2883 O O . ARG A 1 381 ? 17.826 -19.430 -37.102 1.00 44.88 381 ARG A O 1
ATOM 2890 N N . ASP A 1 382 ? 15.909 -20.533 -36.660 1.00 48.81 382 ASP A N 1
ATOM 2891 C CA . ASP A 1 382 ? 15.447 -20.608 -38.042 1.00 48.81 382 ASP A CA 1
ATOM 2892 C C . ASP A 1 382 ? 14.921 -19.248 -38.536 1.00 48.81 382 ASP A C 1
ATOM 2894 O O . ASP A 1 382 ? 14.069 -18.608 -37.914 1.00 48.81 382 ASP A O 1
ATOM 2898 N N . THR A 1 383 ? 15.473 -18.776 -39.653 1.00 50.00 383 THR A N 1
ATOM 2899 C CA . THR A 1 383 ? 15.191 -17.438 -40.203 1.00 50.00 383 THR A CA 1
ATOM 2900 C C . THR A 1 383 ? 13.878 -17.414 -40.993 1.00 50.00 383 THR A C 1
ATOM 2902 O O . THR A 1 383 ? 13.229 -16.369 -41.086 1.00 50.00 383 THR A O 1
ATOM 2905 N N . THR A 1 384 ? 13.436 -18.572 -41.491 1.00 46.62 384 THR A N 1
ATOM 2906 C CA . THR A 1 384 ? 12.196 -18.743 -42.267 1.00 46.62 384 THR A CA 1
ATOM 2907 C C . THR A 1 384 ? 10.941 -18.330 -41.489 1.00 46.62 384 THR A C 1
ATOM 2909 O O . THR A 1 384 ? 10.057 -17.674 -42.043 1.00 46.62 384 THR A O 1
ATOM 2912 N N . PHE A 1 385 ? 10.886 -18.607 -40.181 1.00 45.34 385 PHE A N 1
ATOM 2913 C CA . PHE A 1 385 ? 9.722 -18.300 -39.339 1.00 45.34 385 PHE A CA 1
ATOM 2914 C C . PHE A 1 385 ? 9.412 -16.793 -39.259 1.00 45.34 385 PHE A C 1
ATOM 2916 O O . PHE A 1 385 ? 8.250 -16.390 -39.208 1.00 45.34 385 PHE A O 1
ATOM 2923 N N . ARG A 1 386 ? 10.439 -15.930 -39.320 1.00 49.25 386 ARG A N 1
ATOM 2924 C CA . ARG A 1 386 ? 10.260 -14.464 -39.289 1.00 49.25 386 ARG A CA 1
ATOM 2925 C C . ARG A 1 386 ? 9.712 -13.915 -40.609 1.00 49.25 386 ARG A C 1
ATOM 2927 O O . ARG A 1 386 ? 8.981 -12.928 -40.591 1.00 49.25 386 ARG A O 1
ATOM 2934 N N . ILE A 1 387 ? 10.028 -14.565 -41.731 1.00 58.53 387 ILE A N 1
ATOM 2935 C CA . ILE A 1 387 ? 9.543 -14.185 -43.065 1.00 58.53 387 ILE A CA 1
ATOM 2936 C C . ILE A 1 387 ? 8.044 -14.500 -43.187 1.00 58.53 387 ILE A C 1
ATOM 2938 O O . ILE A 1 387 ? 7.279 -13.654 -43.648 1.00 58.53 387 ILE A O 1
ATOM 2942 N N . MET A 1 388 ? 7.603 -15.659 -42.682 1.00 49.97 388 MET A N 1
ATOM 2943 C CA . MET A 1 388 ? 6.184 -16.050 -42.680 1.00 49.97 388 MET A CA 1
ATOM 2944 C C . MET A 1 388 ? 5.304 -15.090 -41.862 1.00 49.97 388 MET A C 1
ATOM 2946 O O . MET A 1 388 ? 4.237 -14.691 -42.327 1.00 49.97 388 MET A O 1
ATOM 2950 N N . ILE A 1 389 ? 5.766 -14.653 -40.682 1.00 56.47 389 ILE A N 1
ATOM 2951 C CA . ILE A 1 389 ? 5.047 -13.656 -39.866 1.00 56.47 389 ILE A CA 1
ATOM 2952 C C . ILE A 1 389 ? 4.974 -12.301 -40.588 1.00 56.47 389 ILE A C 1
ATOM 2954 O O . ILE A 1 389 ? 3.918 -11.669 -40.597 1.00 56.47 389 ILE A O 1
ATOM 2958 N N . GLY A 1 390 ? 6.059 -11.869 -41.241 1.00 57.50 390 GLY A N 1
ATOM 2959 C CA . GLY A 1 390 ? 6.059 -10.641 -42.044 1.00 57.50 390 GLY A CA 1
ATOM 2960 C C . GLY A 1 390 ? 5.026 -10.672 -43.177 1.00 57.50 390 GLY A C 1
ATOM 2961 O O . GLY A 1 390 ? 4.280 -9.710 -43.358 1.00 57.50 390 GLY A O 1
ATOM 2962 N N . LEU A 1 391 ? 4.925 -11.795 -43.895 1.00 62.03 391 LEU A N 1
ATOM 2963 C CA . LEU A 1 391 ? 3.989 -11.957 -45.011 1.00 62.03 391 LEU A CA 1
ATOM 2964 C C . LEU A 1 391 ? 2.514 -11.939 -44.559 1.00 62.03 391 LEU A C 1
ATOM 2966 O O . LEU A 1 391 ? 1.666 -11.348 -45.233 1.00 62.03 391 LEU A O 1
ATOM 2970 N N . ALA A 1 392 ? 2.213 -12.529 -43.397 1.00 58.41 392 ALA A N 1
ATOM 2971 C CA . ALA A 1 392 ? 0.873 -12.527 -42.803 1.00 58.41 392 ALA A CA 1
ATOM 2972 C C . ALA A 1 392 ? 0.413 -11.117 -42.373 1.00 58.41 392 ALA A C 1
ATOM 2974 O O . ALA A 1 392 ? -0.741 -10.744 -42.578 1.00 58.41 392 ALA A O 1
ATOM 2975 N N . VAL A 1 393 ? 1.319 -10.297 -41.828 1.00 65.81 393 VAL A N 1
ATOM 2976 C CA . VAL A 1 393 ? 1.001 -8.909 -41.438 1.00 65.81 393 VAL A CA 1
ATOM 2977 C C . VAL A 1 393 ? 0.756 -8.024 -42.667 1.00 65.81 393 VAL A C 1
ATOM 2979 O O . VAL A 1 393 ? -0.189 -7.236 -42.675 1.00 65.81 393 VAL A O 1
ATOM 2982 N N . VAL A 1 394 ? 1.551 -8.177 -43.732 1.00 72.00 394 VAL A N 1
ATOM 2983 C CA . VAL A 1 394 ? 1.371 -7.405 -44.978 1.00 72.00 394 VAL A CA 1
ATOM 2984 C C . VAL A 1 394 ? 0.050 -7.753 -45.675 1.00 72.00 394 VAL A C 1
ATOM 2986 O O . VAL A 1 394 ? -0.655 -6.854 -46.131 1.00 72.00 394 VAL A O 1
ATOM 2989 N N . THR A 1 395 ? -0.333 -9.033 -45.714 1.00 65.50 395 THR A N 1
ATOM 2990 C CA . THR A 1 395 ? -1.618 -9.458 -46.302 1.00 65.50 395 THR A CA 1
ATOM 2991 C C . THR A 1 395 ? -2.825 -8.985 -45.487 1.00 65.50 395 THR A C 1
ATOM 2993 O O . THR A 1 395 ? -3.802 -8.522 -46.077 1.00 65.50 395 THR A O 1
ATOM 2996 N N . ALA A 1 396 ? -2.750 -8.990 -44.151 1.00 60.88 396 ALA A N 1
ATOM 2997 C CA . ALA A 1 396 ? -3.795 -8.415 -43.301 1.00 60.88 396 ALA A CA 1
ATOM 2998 C C . ALA A 1 396 ? -3.975 -6.899 -43.531 1.00 60.88 396 ALA A C 1
ATOM 3000 O O . ALA A 1 396 ? -5.101 -6.424 -43.685 1.00 60.88 396 ALA A O 1
ATOM 3001 N N . LEU A 1 397 ? -2.877 -6.139 -43.622 1.00 65.69 397 LEU A N 1
ATOM 3002 C CA . LEU A 1 397 ? -2.921 -4.693 -43.886 1.00 65.69 397 LEU A CA 1
ATOM 3003 C C . LEU A 1 397 ? -3.463 -4.361 -45.287 1.00 65.69 397 LEU A C 1
ATOM 3005 O O . LEU A 1 397 ? -4.209 -3.390 -45.442 1.00 65.69 397 LEU A O 1
ATOM 3009 N N . ALA A 1 398 ? -3.148 -5.175 -46.297 1.00 68.81 398 ALA A N 1
ATOM 3010 C CA . ALA A 1 398 ? -3.713 -5.035 -47.639 1.00 68.81 398 ALA A CA 1
ATOM 3011 C C . ALA A 1 398 ? -5.239 -5.261 -47.661 1.00 68.81 398 ALA A C 1
ATOM 3013 O O . ALA A 1 398 ? -5.958 -4.490 -48.295 1.00 68.81 398 ALA A O 1
ATOM 3014 N N . LEU A 1 399 ? -5.748 -6.258 -46.926 1.00 64.25 399 LEU A N 1
ATOM 3015 C CA . LEU A 1 399 ? -7.189 -6.534 -46.821 1.00 64.25 399 LEU A CA 1
ATOM 3016 C C . LEU A 1 399 ? -7.956 -5.411 -46.106 1.00 64.25 399 LEU A C 1
ATOM 3018 O O . LEU A 1 399 ? -9.015 -5.003 -46.580 1.00 64.25 399 LEU A O 1
ATOM 3022 N N . VAL A 1 400 ? -7.407 -4.863 -45.016 1.00 61.94 400 VAL A N 1
ATOM 3023 C CA . VAL A 1 400 ? -7.995 -3.697 -44.327 1.00 61.94 400 VAL A CA 1
ATOM 3024 C C . VAL A 1 400 ? -8.024 -2.478 -45.255 1.00 61.94 400 VAL A C 1
ATOM 3026 O O . VAL A 1 400 ? -9.044 -1.797 -45.347 1.00 61.94 400 VAL A O 1
ATOM 3029 N N . SER A 1 401 ? -6.943 -2.240 -46.004 1.00 52.88 401 SER A N 1
ATOM 3030 C CA . SER A 1 401 ? -6.857 -1.120 -46.954 1.00 52.88 401 SER A CA 1
ATOM 3031 C C . SER A 1 401 ? -7.863 -1.262 -48.106 1.00 52.88 401 SER A C 1
ATOM 3033 O O . SER A 1 401 ? -8.500 -0.285 -48.495 1.00 52.88 401 SER A O 1
ATOM 3035 N N . TYR A 1 402 ? -8.061 -2.484 -48.615 1.00 67.00 402 TYR A N 1
ATOM 3036 C CA . TYR A 1 402 ? -9.057 -2.787 -49.647 1.00 67.00 402 TYR A CA 1
ATOM 3037 C C . TYR A 1 402 ? -10.495 -2.536 -49.166 1.00 67.00 402 TYR A C 1
ATOM 3039 O O . TYR A 1 402 ? -11.287 -1.944 -49.899 1.00 67.00 402 TYR A O 1
ATOM 3047 N N . PHE A 1 403 ? -10.832 -2.924 -47.930 1.00 53.00 403 PHE A N 1
ATOM 3048 C CA . PHE A 1 403 ? -12.165 -2.685 -47.363 1.00 53.00 403 PHE A CA 1
ATOM 3049 C C . PHE A 1 403 ? -12.469 -1.197 -47.154 1.00 53.00 403 PHE A C 1
ATOM 3051 O O . PHE A 1 403 ? -13.562 -0.753 -47.503 1.00 53.00 403 PHE A O 1
ATOM 3058 N N . VAL A 1 404 ? -11.502 -0.416 -46.658 1.00 57.53 404 VAL A N 1
ATOM 3059 C CA . VAL A 1 404 ? -11.655 1.042 -46.495 1.00 57.53 404 VAL A CA 1
ATOM 3060 C C . VAL A 1 404 ? -11.856 1.734 -47.849 1.00 57.53 404 VAL A C 1
ATOM 3062 O O . VAL A 1 404 ? -12.717 2.599 -47.970 1.00 57.53 404 VAL A O 1
ATOM 3065 N N . PHE A 1 405 ? -11.128 1.316 -48.890 1.00 53.53 405 PHE A N 1
ATOM 3066 C CA . PHE A 1 405 ? -11.210 1.932 -50.220 1.00 53.53 405 PHE A CA 1
ATOM 3067 C C . PHE A 1 405 ? -12.476 1.555 -51.018 1.00 53.53 405 PHE A C 1
ATOM 3069 O O . PHE A 1 405 ? -12.814 2.235 -51.983 1.00 53.53 405 PHE A O 1
ATOM 3076 N N . LYS A 1 406 ? -13.184 0.472 -50.658 1.00 48.66 406 LYS A N 1
ATOM 3077 C CA . LYS A 1 406 ? -14.360 -0.013 -51.411 1.00 48.66 406 LYS A CA 1
ATOM 3078 C C . LYS A 1 406 ? -15.727 0.386 -50.855 1.00 48.66 406 LYS A C 1
ATOM 3080 O O . LYS A 1 406 ? -16.700 0.261 -51.594 1.00 48.66 406 LYS A O 1
ATOM 3085 N N . PHE A 1 407 ? -15.809 0.839 -49.604 1.00 48.97 407 PHE A N 1
ATOM 3086 C CA . PHE A 1 407 ? -17.084 1.124 -48.921 1.00 48.97 407 PHE A CA 1
ATOM 3087 C C . PHE A 1 407 ? -17.222 2.561 -48.389 1.00 48.97 407 PHE A C 1
ATOM 3089 O O . PHE A 1 407 ? -18.218 2.878 -47.743 1.00 48.97 407 PHE A O 1
ATOM 3096 N N . GLY A 1 408 ? -16.247 3.433 -48.658 1.00 36.81 408 GLY A N 1
ATOM 3097 C CA . GLY A 1 408 ? -16.200 4.805 -48.152 1.00 36.81 408 GLY A CA 1
ATOM 3098 C C . GLY A 1 408 ? -16.561 5.888 -49.171 1.00 36.81 408 GLY A C 1
ATOM 3099 O O . GLY A 1 408 ? -15.757 6.790 -49.347 1.00 36.81 408 GLY A O 1
ATOM 3100 N N . ASP A 1 409 ? -17.733 5.825 -49.811 1.00 41.41 409 ASP A N 1
ATOM 3101 C CA . ASP A 1 409 ? -18.309 6.965 -50.550 1.00 41.41 409 ASP A CA 1
ATOM 3102 C C . ASP A 1 409 ? -19.846 6.879 -50.588 1.00 41.41 409 ASP A C 1
ATOM 3104 O O . ASP A 1 409 ? -20.415 5.889 -51.051 1.00 41.41 409 ASP A O 1
ATOM 3108 N N . GLY A 1 410 ? -20.533 7.910 -50.080 1.00 30.64 410 GLY A N 1
ATOM 3109 C CA . GLY A 1 410 ? -21.991 7.886 -49.907 1.00 30.64 410 GLY A CA 1
ATOM 3110 C C . GLY A 1 410 ? -22.582 9.154 -49.284 1.00 30.64 410 GLY A C 1
ATOM 3111 O O . GLY A 1 410 ? -23.147 9.108 -48.194 1.00 30.64 410 GLY A O 1
ATOM 3112 N N . HIS A 1 411 ? -22.463 10.293 -49.969 1.00 39.44 411 HIS A N 1
ATOM 3113 C CA . HIS A 1 411 ? -23.145 11.536 -49.585 1.00 39.44 411 HIS A CA 1
ATOM 3114 C C . HIS A 1 411 ? -24.641 11.523 -49.958 1.00 39.44 411 HIS A C 1
ATOM 3116 O O . HIS A 1 411 ? -24.971 11.194 -51.098 1.00 39.44 411 HIS A O 1
ATOM 3122 N N . PRO A 1 412 ? -25.535 12.027 -49.088 1.00 34.53 412 PRO A N 1
ATOM 3123 C CA . PRO A 1 412 ? -26.798 12.627 -49.501 1.00 34.53 412 PRO A CA 1
ATOM 3124 C C . PRO A 1 412 ? -26.727 14.166 -49.475 1.00 34.53 412 PRO A C 1
ATOM 3126 O O . PRO A 1 412 ? -26.110 14.781 -48.605 1.00 34.53 412 PRO A O 1
ATOM 3129 N N . SER A 1 413 ? -27.362 14.787 -50.467 1.00 32.53 413 SER A N 1
ATOM 3130 C CA . SER A 1 413 ? -27.316 16.222 -50.766 1.00 32.53 413 SER A CA 1
ATOM 3131 C C . SER A 1 413 ? -28.301 17.077 -49.958 1.00 32.53 413 SER A C 1
ATOM 3133 O O . SER A 1 413 ? -29.364 16.617 -49.546 1.00 32.53 413 SER A O 1
ATOM 3135 N N . LEU A 1 414 ? -27.977 18.368 -49.829 1.00 36.28 414 LEU A N 1
ATOM 3136 C CA . LEU A 1 414 ? -28.866 19.415 -49.313 1.00 36.28 414 LEU A CA 1
ATOM 3137 C C . LEU A 1 414 ? -30.177 19.531 -50.113 1.00 36.28 414 LEU A C 1
ATOM 3139 O O . LEU A 1 414 ? -30.210 19.316 -51.325 1.00 36.28 414 LEU A O 1
ATOM 3143 N N . SER A 1 415 ? -31.237 19.999 -49.454 1.00 31.59 415 SER A N 1
ATOM 3144 C CA . SER A 1 415 ? -32.376 20.649 -50.111 1.00 31.59 415 SER A CA 1
ATOM 3145 C C . SER A 1 415 ? -32.938 21.751 -49.219 1.00 31.59 415 SER A C 1
ATOM 3147 O O . SER A 1 415 ? -33.215 21.537 -48.041 1.00 31.59 415 SER A O 1
ATOM 3149 N N . SER A 1 416 ? -33.071 22.941 -49.798 1.00 39.34 416 SER A N 1
ATOM 3150 C CA . SER A 1 416 ? -33.556 24.153 -49.138 1.00 39.34 416 SER A CA 1
ATOM 3151 C C . SER A 1 416 ? -35.051 24.334 -49.388 1.00 39.34 416 SER A C 1
ATOM 3153 O O . SER A 1 416 ? -35.497 24.162 -50.520 1.00 39.34 416 SER A O 1
ATOM 3155 N N . ALA A 1 417 ? -35.808 24.781 -48.384 1.00 30.20 417 ALA A N 1
ATOM 3156 C CA . ALA A 1 417 ? -37.162 25.293 -48.589 1.00 30.20 417 ALA A CA 1
ATOM 3157 C C . ALA A 1 417 ? -37.476 26.442 -47.617 1.00 30.20 417 ALA A C 1
ATOM 3159 O O . ALA A 1 417 ? -37.617 26.248 -46.412 1.00 30.20 417 ALA A O 1
ATOM 3160 N N . THR A 1 418 ? -37.606 27.644 -48.171 1.00 31.27 418 THR A N 1
ATOM 3161 C CA . THR A 1 418 ? -38.196 28.823 -47.519 1.00 31.27 418 THR A CA 1
ATOM 3162 C C . THR A 1 418 ? -39.694 28.851 -47.817 1.00 31.27 418 THR A C 1
ATOM 3164 O O . THR A 1 418 ? -40.037 28.611 -48.972 1.00 31.27 418 THR A O 1
ATOM 3167 N N . THR A 1 419 ? -40.564 29.207 -46.854 1.00 29.89 419 THR A N 1
ATOM 3168 C CA . THR A 1 419 ? -41.835 29.962 -47.058 1.00 29.89 419 THR A CA 1
ATOM 3169 C C . THR A 1 419 ? -42.554 30.271 -45.723 1.00 29.89 419 THR A C 1
ATOM 3171 O O . THR A 1 419 ? -43.081 29.388 -45.062 1.00 29.89 419 THR A O 1
ATOM 3174 N N . THR A 1 420 ? -42.510 31.553 -45.349 1.00 32.62 420 THR A N 1
ATOM 3175 C CA . THR A 1 420 ? -43.568 32.486 -44.873 1.00 32.62 420 THR A CA 1
ATOM 3176 C C . THR A 1 420 ? -44.869 32.031 -44.152 1.00 32.62 420 THR A C 1
ATOM 3178 O O . THR A 1 420 ? -45.599 31.180 -44.645 1.00 32.62 420 THR A O 1
ATOM 3181 N N . GLY A 1 421 ? -45.246 32.778 -43.088 1.00 30.64 421 GLY A N 1
ATOM 3182 C CA . GLY A 1 421 ? -46.554 32.797 -42.370 1.00 30.64 421 GLY A CA 1
ATOM 3183 C C . GLY A 1 421 ? -46.350 33.005 -40.848 1.00 30.64 421 GLY A C 1
ATOM 3184 O O . GLY A 1 421 ? -45.864 32.084 -40.210 1.00 30.64 421 GLY A O 1
ATOM 3185 N N . VAL A 1 422 ? -46.491 34.170 -40.177 1.00 32.06 422 VAL A N 1
ATOM 3186 C CA . VAL A 1 422 ? -47.635 35.114 -39.984 1.00 32.06 422 VAL A CA 1
ATOM 3187 C C . VAL A 1 422 ? -48.927 34.358 -39.573 1.00 32.06 422 VAL A C 1
ATOM 3189 O O . VAL A 1 422 ? -49.273 33.419 -40.276 1.00 32.06 422 VAL A O 1
ATOM 3192 N N . VAL A 1 423 ? -49.695 34.616 -38.488 1.00 34.31 423 VAL A N 1
ATOM 3193 C CA . VAL A 1 423 ? -50.071 35.844 -37.715 1.00 34.31 423 VAL A CA 1
ATOM 3194 C C . VAL A 1 423 ? -50.318 35.510 -36.177 1.00 34.31 423 VAL A C 1
ATOM 3196 O O . VAL A 1 423 ? -49.710 34.534 -35.747 1.00 34.31 423 VAL A O 1
ATOM 3199 N N . PRO A 1 424 ? -51.030 36.252 -35.261 1.00 47.56 424 PRO A N 1
ATOM 3200 C CA . PRO A 1 424 ? -50.375 36.759 -34.031 1.00 47.56 424 PRO A CA 1
ATOM 3201 C C . PRO A 1 424 ? -51.059 36.535 -32.636 1.00 47.56 424 PRO A C 1
ATOM 3203 O O . PRO A 1 424 ? -52.202 36.114 -32.527 1.00 47.56 424 PRO A O 1
ATOM 3206 N N . VAL A 1 425 ? -50.329 36.933 -31.576 1.00 35.47 425 VAL A N 1
ATOM 3207 C CA . VAL A 1 425 ? -50.720 37.655 -30.321 1.00 35.47 425 VAL A CA 1
ATOM 3208 C C . VAL A 1 425 ? -52.112 37.462 -29.674 1.00 35.47 425 VAL A C 1
ATOM 3210 O O . VAL A 1 425 ? -53.124 37.857 -30.238 1.00 35.47 425 VAL A O 1
ATOM 3213 N N . THR A 1 426 ? -52.122 37.131 -28.368 1.00 29.91 426 THR A N 1
ATOM 3214 C CA . THR A 1 426 ? -52.941 37.765 -27.288 1.00 29.91 426 THR A CA 1
ATOM 3215 C C . THR A 1 426 ? -52.238 37.475 -25.937 1.00 29.91 426 THR A C 1
ATOM 3217 O O . THR A 1 426 ? -52.024 36.314 -25.610 1.00 29.91 426 THR A O 1
ATOM 3220 N N . THR A 1 427 ? -51.580 38.434 -25.268 1.00 32.00 427 THR A N 1
ATOM 3221 C CA . THR A 1 427 ? -52.089 39.276 -24.147 1.00 32.00 427 THR A CA 1
ATOM 3222 C C . THR A 1 427 ? -52.781 38.443 -23.045 1.00 32.00 427 THR A C 1
ATOM 3224 O O . THR A 1 427 ? -53.759 37.758 -23.302 1.00 32.00 427 THR A O 1
ATOM 3227 N N . THR A 1 428 ? -52.347 38.434 -21.780 1.00 32.75 428 THR A N 1
ATOM 3228 C CA . THR A 1 428 ? -52.594 39.511 -20.794 1.00 32.75 428 THR A CA 1
ATOM 3229 C C . THR A 1 428 ? -51.776 39.265 -19.516 1.00 32.75 428 THR A C 1
ATOM 3231 O O . THR A 1 428 ? -51.578 38.116 -19.127 1.00 32.75 428 THR A O 1
ATOM 3234 N N . ALA A 1 429 ? -51.346 40.331 -18.833 1.00 34.06 429 ALA A N 1
ATOM 3235 C CA . ALA A 1 429 ? -50.702 40.281 -17.516 1.00 34.06 429 ALA A CA 1
ATOM 3236 C C . ALA A 1 429 ? -51.600 40.907 -16.432 1.00 34.06 429 ALA A C 1
ATOM 3238 O O . ALA A 1 429 ? -52.244 41.918 -16.704 1.00 34.06 429 ALA A O 1
ATOM 3239 N N . VAL A 1 430 ? -51.588 40.363 -15.205 1.00 34.19 430 VAL A N 1
ATOM 3240 C CA . VAL A 1 430 ? -52.122 41.013 -13.985 1.00 34.19 430 VAL A CA 1
ATOM 3241 C C . VAL A 1 430 ? -51.211 40.647 -12.797 1.00 34.19 430 VAL A C 1
ATOM 3243 O O . VAL A 1 430 ? -51.154 39.487 -12.408 1.00 34.19 430 VAL A O 1
ATOM 3246 N N . VAL A 1 431 ? -50.226 41.482 -12.453 1.00 33.38 431 VAL A N 1
ATOM 3247 C CA . VAL A 1 431 ? -50.165 42.418 -11.300 1.00 33.38 431 VAL A CA 1
ATOM 3248 C C . VAL A 1 431 ? -50.697 41.928 -9.934 1.00 33.38 431 VAL A C 1
ATOM 3250 O O . VAL A 1 431 ? -51.889 41.719 -9.743 1.00 33.38 431 VAL A O 1
ATOM 3253 N N . SER A 1 432 ? -49.787 41.882 -8.951 1.00 36.25 432 SER A N 1
ATOM 3254 C CA . SER A 1 432 ? -50.016 42.080 -7.498 1.00 36.25 432 SER A CA 1
ATOM 3255 C C . SER A 1 432 ? -50.381 43.574 -7.217 1.00 36.25 432 SER A C 1
ATOM 3257 O O . SER A 1 432 ? -50.540 44.299 -8.199 1.00 36.25 432 SER A O 1
ATOM 3259 N N . PRO A 1 433 ? -50.439 44.139 -5.977 1.00 57.72 433 PRO A N 1
ATOM 3260 C CA . PRO A 1 433 ? -50.148 43.599 -4.633 1.00 57.72 433 PRO A CA 1
ATOM 3261 C C . PRO A 1 433 ? -51.163 44.028 -3.534 1.00 57.72 433 PRO A C 1
ATOM 3263 O O . PRO A 1 433 ? -52.185 44.637 -3.835 1.00 57.72 433 PRO A O 1
ATOM 3266 N N . THR A 1 434 ? -50.857 43.784 -2.246 1.00 29.59 434 THR A N 1
ATOM 3267 C CA . THR A 1 434 ? -50.699 44.834 -1.192 1.00 29.59 434 THR A CA 1
ATOM 3268 C C . THR A 1 434 ? -50.834 44.269 0.238 1.00 29.59 434 THR A C 1
ATOM 3270 O O . THR A 1 434 ? -51.732 43.500 0.549 1.00 29.59 434 THR A O 1
ATOM 3273 N N . THR A 1 435 ? -49.883 44.689 1.075 1.00 33.06 435 THR A N 1
ATOM 3274 C CA . THR A 1 435 ? -49.663 44.552 2.533 1.00 33.06 435 THR A CA 1
ATOM 3275 C C . THR A 1 435 ? -50.856 44.371 3.487 1.00 33.06 435 THR A C 1
ATOM 3277 O O . THR A 1 435 ? -51.913 44.944 3.254 1.00 33.06 435 THR A O 1
ATOM 3280 N N . LEU A 1 436 ? -50.577 43.849 4.697 1.00 33.84 436 LEU A N 1
ATOM 3281 C CA . LEU A 1 436 ? -50.661 44.666 5.928 1.00 33.84 436 LEU A CA 1
ATOM 3282 C C . LEU A 1 436 ? -49.814 44.106 7.094 1.00 33.84 436 LEU A C 1
ATOM 3284 O O . LEU A 1 436 ? -49.452 42.933 7.117 1.00 33.84 436 LEU A O 1
ATOM 3288 N N . THR A 1 437 ? -49.464 44.996 8.024 1.00 31.64 437 THR A N 1
ATOM 3289 C CA . THR A 1 437 ? -48.506 44.813 9.132 1.00 31.64 437 THR A CA 1
ATOM 3290 C C . THR A 1 437 ? -49.220 44.509 10.452 1.00 31.64 437 THR A C 1
ATOM 3292 O O . THR A 1 437 ? -50.281 45.072 10.705 1.00 31.64 437 THR A O 1
ATOM 3295 N N . THR A 1 438 ? -48.617 43.730 11.357 1.00 32.44 438 THR A N 1
ATOM 3296 C CA . THR A 1 438 ? -48.895 43.797 12.810 1.00 32.44 438 THR A CA 1
ATOM 3297 C C . THR A 1 438 ? -47.641 43.406 13.599 1.00 32.44 438 THR A C 1
ATOM 3299 O O . THR A 1 438 ? -46.877 42.543 13.172 1.00 32.44 438 THR A O 1
ATOM 3302 N N . THR A 1 439 ? -47.426 44.076 14.730 1.00 33.84 439 THR A N 1
ATOM 3303 C CA . THR A 1 439 ? -46.247 43.982 15.602 1.00 33.84 439 THR A CA 1
ATOM 3304 C C . THR A 1 439 ? -46.661 43.411 16.954 1.00 33.84 439 THR A C 1
ATOM 3306 O O . THR A 1 439 ? -47.608 43.945 17.514 1.00 33.84 439 THR A O 1
ATOM 3309 N N . GLU A 1 440 ? -45.925 42.442 17.513 1.00 34.03 440 GLU A N 1
ATOM 3310 C CA . GLU A 1 440 ? -45.668 42.355 18.967 1.00 34.03 440 GLU A CA 1
ATOM 3311 C C . GLU A 1 440 ? -44.570 41.330 19.319 1.00 34.03 440 GLU A C 1
ATOM 3313 O O . GLU A 1 440 ? -44.146 40.533 18.481 1.00 34.03 440 GLU A O 1
ATOM 3318 N N . THR A 1 441 ? -44.034 41.436 20.539 1.00 29.56 441 THR A N 1
ATOM 3319 C CA . THR A 1 441 ? -42.809 40.765 21.024 1.00 29.56 441 THR A CA 1
ATOM 3320 C C . THR A 1 441 ? -43.129 39.758 22.169 1.00 29.56 441 THR A C 1
ATOM 3322 O O . THR A 1 441 ? -44.249 39.260 22.214 1.00 29.56 441 THR A O 1
ATOM 3325 N N . PRO A 1 442 ? -42.177 39.251 22.983 1.00 53.81 442 PRO A N 1
ATOM 3326 C CA . PRO A 1 442 ? -41.575 37.945 22.709 1.00 53.81 442 PRO A CA 1
ATOM 3327 C C . PRO A 1 442 ? -41.677 36.937 23.875 1.00 53.81 442 PRO A C 1
ATOM 3329 O O . PRO A 1 442 ? -41.447 37.296 25.028 1.00 53.81 442 PRO A O 1
ATOM 3332 N N . TYR A 1 443 ? -41.837 35.641 23.579 1.00 31.91 443 TYR A N 1
ATOM 3333 C CA . TYR A 1 443 ? -41.586 34.576 24.563 1.00 31.91 443 TYR A CA 1
ATOM 3334 C C . TYR A 1 443 ? -40.816 33.393 23.971 1.00 31.91 443 TYR A C 1
ATOM 3336 O O . TYR A 1 443 ? -41.095 32.910 22.876 1.00 31.91 443 TYR A O 1
ATOM 3344 N N . THR A 1 444 ? -39.814 32.936 24.718 1.00 34.28 444 THR A N 1
ATOM 3345 C CA . THR A 1 444 ? -38.933 31.818 24.382 1.00 34.28 444 THR A CA 1
ATOM 3346 C C . THR A 1 444 ? -39.569 30.477 24.735 1.00 34.28 444 THR A C 1
ATOM 3348 O O . THR A 1 444 ? -39.999 30.250 25.862 1.00 34.28 444 THR A O 1
ATOM 3351 N N . THR A 1 445 ? -39.536 29.519 23.808 1.00 34.06 445 THR A N 1
ATOM 3352 C CA . THR A 1 445 ? -39.650 28.090 24.139 1.00 34.06 445 THR A CA 1
ATOM 3353 C C . THR A 1 445 ? -38.782 27.286 23.179 1.00 34.06 445 THR A C 1
ATOM 3355 O O . THR A 1 445 ? -39.143 27.049 22.028 1.00 34.06 445 THR A O 1
ATOM 3358 N N . THR A 1 446 ? -37.605 26.882 23.652 1.00 32.38 446 THR A N 1
ATOM 3359 C CA . THR A 1 446 ? -36.664 26.060 22.885 1.00 32.38 446 THR A CA 1
ATOM 3360 C C . THR A 1 446 ? -37.221 24.648 22.727 1.00 32.38 446 THR A C 1
ATOM 3362 O O . THR A 1 446 ? -37.159 23.849 23.659 1.00 32.38 446 THR A O 1
ATOM 3365 N N . THR A 1 447 ? -37.725 24.317 21.539 1.00 31.09 447 THR A N 1
ATOM 3366 C CA . THR A 1 447 ? -37.998 22.931 21.132 1.00 31.09 447 THR A CA 1
ATOM 3367 C C . THR A 1 447 ? -37.033 22.533 20.021 1.00 31.09 447 THR A C 1
ATOM 3369 O O . THR A 1 447 ? -36.830 23.258 19.050 1.00 31.09 447 THR A O 1
ATOM 3372 N N . TRP A 1 448 ? -36.357 21.400 20.210 1.00 31.20 448 TRP A N 1
ATOM 3373 C CA . TRP A 1 448 ? -35.237 20.968 19.374 1.00 31.20 448 TRP A CA 1
ATOM 3374 C C . TRP A 1 448 ? -35.760 20.121 18.203 1.00 31.20 448 TRP A C 1
ATOM 3376 O O . TRP A 1 448 ? -35.849 18.898 18.296 1.00 31.20 448 TRP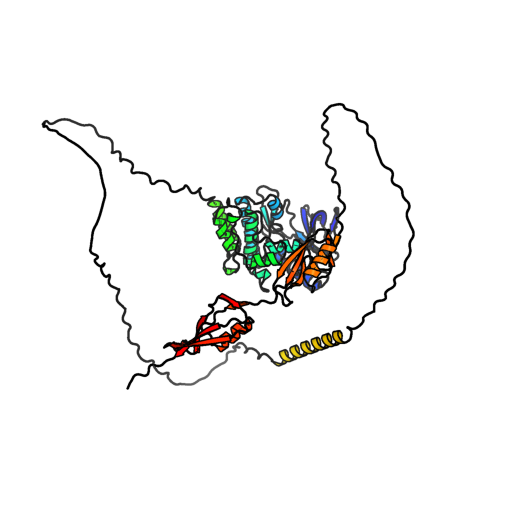 A O 1
ATOM 3386 N N . THR A 1 449 ? -36.156 20.762 17.103 1.00 33.19 449 THR A N 1
ATOM 3387 C CA . THR A 1 449 ? -36.556 20.058 15.873 1.00 33.19 449 THR A CA 1
ATOM 3388 C C . THR A 1 449 ? -35.336 19.540 15.116 1.00 33.19 449 THR A C 1
ATOM 3390 O O . THR A 1 449 ? -34.444 20.312 14.763 1.00 33.19 449 THR A O 1
ATOM 3393 N N . SER A 1 450 ? -35.311 18.238 14.828 1.00 33.06 450 SER A N 1
ATOM 3394 C CA . SER A 1 450 ? -34.271 17.599 14.014 1.00 33.06 450 SER A CA 1
ATOM 3395 C C . SER A 1 450 ? -34.206 18.197 12.597 1.00 33.06 450 SER A C 1
ATOM 3397 O O . SER A 1 450 ? -35.255 18.483 12.018 1.00 33.06 450 SER A O 1
ATOM 3399 N N . PRO A 1 451 ? -33.013 18.352 11.992 1.00 41.97 451 PRO A N 1
ATOM 3400 C CA . PRO A 1 451 ? -32.898 18.863 10.632 1.00 41.97 451 PRO A CA 1
ATOM 3401 C C . PRO A 1 451 ? -33.376 17.825 9.607 1.00 41.97 451 PRO A C 1
ATOM 3403 O O . PRO A 1 451 ? -32.724 16.805 9.379 1.00 41.97 451 PRO A O 1
ATOM 3406 N N . THR A 1 452 ? -34.493 18.109 8.939 1.00 32.62 452 THR A N 1
ATOM 3407 C CA . THR A 1 452 ? -34.961 17.333 7.783 1.00 32.62 452 THR A CA 1
ATOM 3408 C C . THR A 1 452 ? -33.982 17.494 6.620 1.00 32.62 452 THR A C 1
ATOM 3410 O O . THR A 1 452 ? -33.798 18.594 6.096 1.00 32.62 452 THR A O 1
ATOM 3413 N N . THR A 1 453 ? -33.358 16.401 6.177 1.00 34.47 453 THR A N 1
ATOM 3414 C CA . THR A 1 453 ? -32.467 16.422 5.010 1.00 34.47 453 THR A CA 1
ATOM 3415 C C . THR A 1 453 ? -33.279 16.613 3.728 1.00 34.47 453 THR A C 1
ATOM 3417 O O . THR A 1 453 ? -33.877 15.674 3.205 1.00 34.47 453 THR A O 1
ATOM 3420 N N . THR A 1 454 ? -33.290 17.840 3.202 1.00 34.34 454 THR A N 1
ATOM 3421 C CA . THR A 1 454 ? -33.865 18.129 1.882 1.00 34.34 454 THR A CA 1
ATOM 3422 C C . THR A 1 454 ? -33.053 17.398 0.816 1.00 34.34 454 THR A C 1
ATOM 3424 O O . THR A 1 454 ? -31.891 17.724 0.576 1.00 34.34 454 THR A O 1
ATOM 3427 N N . THR A 1 455 ? -33.662 16.401 0.175 1.00 37.53 455 THR A N 1
ATOM 3428 C CA . THR A 1 455 ? -33.057 15.703 -0.964 1.00 37.53 455 THR A CA 1
ATOM 3429 C C . THR A 1 455 ? -33.138 16.610 -2.187 1.00 37.53 455 THR A C 1
ATOM 3431 O O . THR A 1 455 ? -34.203 16.764 -2.781 1.00 37.53 455 THR A O 1
ATOM 3434 N N . ALA A 1 456 ? -32.018 17.233 -2.554 1.00 39.44 456 ALA A N 1
ATOM 3435 C CA . ALA A 1 456 ? -31.906 17.942 -3.822 1.00 39.44 456 ALA A CA 1
ATOM 3436 C C . ALA A 1 456 ? -31.993 16.941 -4.987 1.00 39.44 456 ALA A C 1
ATOM 3438 O O . ALA A 1 456 ? -31.376 15.875 -4.945 1.00 39.44 456 ALA A O 1
ATOM 3439 N N . ALA A 1 457 ? -32.752 17.287 -6.030 1.00 48.34 457 ALA A N 1
ATOM 3440 C CA . ALA A 1 457 ? -32.813 16.488 -7.251 1.00 48.34 457 ALA A CA 1
ATOM 3441 C C . ALA A 1 457 ? -31.415 16.387 -7.903 1.00 48.34 457 ALA A C 1
ATOM 3443 O O . ALA A 1 457 ? -30.644 17.351 -7.832 1.00 48.34 457 ALA A O 1
ATOM 3444 N N . PRO A 1 458 ? -31.065 15.251 -8.539 1.00 48.06 458 PRO A N 1
ATOM 3445 C CA . PRO A 1 458 ? -29.755 15.084 -9.159 1.00 48.06 458 PRO A CA 1
ATOM 3446 C C . PRO A 1 458 ? -29.531 16.133 -10.264 1.00 48.06 458 PRO A C 1
ATOM 3448 O O . PRO A 1 458 ? -30.459 16.424 -11.026 1.00 48.06 458 PRO A O 1
ATOM 3451 N N . PRO A 1 459 ? -28.319 16.711 -10.377 1.00 56.34 459 PRO A N 1
ATOM 3452 C CA . PRO A 1 459 ? -28.038 17.738 -11.370 1.00 56.34 459 PRO A CA 1
ATOM 3453 C C . PRO A 1 459 ? -28.179 17.179 -12.789 1.00 56.34 459 PRO A C 1
ATOM 3455 O O . PRO A 1 459 ? -27.745 16.063 -13.081 1.00 56.34 459 PRO A O 1
ATOM 3458 N N . LYS A 1 460 ? -28.767 17.981 -13.684 1.00 61.78 460 LYS A N 1
ATOM 3459 C CA . LYS A 1 460 ? -28.940 17.633 -15.098 1.00 61.78 460 LYS A CA 1
ATOM 3460 C C . LYS A 1 460 ? -27.575 17.327 -15.725 1.00 61.78 460 LYS A C 1
ATOM 3462 O O . LYS A 1 460 ? -26.669 18.159 -15.667 1.00 61.78 460 LYS A O 1
ATOM 3467 N N . ALA A 1 461 ? -27.450 16.147 -16.324 1.00 77.25 461 ALA A N 1
ATOM 3468 C CA . ALA A 1 461 ? -26.244 15.729 -17.024 1.00 77.25 461 ALA A CA 1
ATOM 3469 C C . ALA A 1 461 ? -26.345 15.997 -18.536 1.00 77.25 461 ALA A C 1
ATOM 3471 O O . ALA A 1 461 ? -27.433 15.973 -19.116 1.00 77.25 461 ALA A O 1
ATOM 3472 N N . ILE A 1 462 ? -25.194 16.266 -19.140 1.00 79.00 462 ILE A N 1
ATOM 3473 C CA . ILE A 1 462 ? -24.951 16.557 -20.554 1.00 79.00 462 ILE A CA 1
ATOM 3474 C C . ILE A 1 462 ? -23.836 15.634 -21.059 1.00 79.00 462 ILE A C 1
ATOM 3476 O O . ILE A 1 462 ? -22.950 15.243 -20.297 1.00 79.00 462 ILE A O 1
ATOM 3480 N N . VAL A 1 463 ? -23.891 15.256 -22.335 1.00 84.06 463 VAL A N 1
ATOM 3481 C CA . VAL A 1 463 ? -22.915 14.341 -22.946 1.00 84.06 463 VAL A CA 1
ATOM 3482 C C . VAL A 1 463 ? -21.741 15.141 -23.502 1.00 84.06 463 VAL A C 1
ATOM 3484 O O . VAL A 1 463 ? -21.955 16.141 -24.182 1.00 84.06 463 VAL A O 1
ATOM 3487 N N . VAL A 1 464 ? -20.508 14.703 -23.240 1.00 85.94 464 VAL A N 1
ATOM 3488 C CA . VAL A 1 464 ? -19.300 15.309 -23.813 1.00 85.94 464 VAL A CA 1
ATOM 3489 C C . VAL A 1 464 ? -19.292 15.061 -25.331 1.00 85.94 464 VAL A C 1
ATOM 3491 O O . VAL A 1 464 ? -19.229 13.899 -25.742 1.00 85.94 464 VAL A O 1
ATOM 3494 N N . PRO A 1 465 ? -19.368 16.099 -26.184 1.00 81.81 465 PRO A N 1
ATOM 3495 C CA . PRO A 1 465 ? -19.321 15.934 -27.633 1.00 81.81 465 PRO A CA 1
ATOM 3496 C C . PRO A 1 465 ? -17.965 15.392 -28.097 1.00 81.81 465 PRO A C 1
ATOM 3498 O O . PRO A 1 465 ? -16.924 15.728 -27.528 1.00 81.81 465 PRO A O 1
ATOM 3501 N N . ASP A 1 466 ? -17.967 14.596 -29.170 1.00 87.44 466 ASP A N 1
ATOM 3502 C CA . ASP A 1 466 ? -16.718 14.188 -29.810 1.00 87.44 466 ASP A CA 1
ATOM 3503 C C . ASP A 1 466 ? -16.116 15.352 -30.600 1.00 87.44 466 ASP A C 1
ATOM 3505 O O . ASP A 1 466 ? -16.664 15.811 -31.603 1.00 87.44 466 ASP A O 1
ATOM 3509 N N . VAL A 1 467 ? -14.990 15.846 -30.093 1.00 86.69 467 VAL A N 1
ATOM 3510 C CA . VAL A 1 467 ? -14.178 16.902 -30.702 1.00 86.69 467 VAL A CA 1
ATOM 3511 C C . VAL A 1 467 ? -12.709 16.475 -30.828 1.00 86.69 467 VAL A C 1
ATOM 3513 O O . VAL A 1 467 ? -11.829 17.310 -31.047 1.00 86.69 467 VAL A O 1
ATOM 3516 N N . VAL A 1 468 ? -12.416 15.173 -30.706 1.00 85.69 468 VAL A N 1
ATOM 3517 C CA . VAL A 1 468 ? -11.068 14.632 -30.935 1.00 85.69 468 VAL A CA 1
ATOM 3518 C C . VAL A 1 468 ? -10.721 14.753 -32.424 1.00 85.69 468 VAL A C 1
ATOM 3520 O O . VAL A 1 468 ? -11.563 14.586 -33.300 1.00 85.69 468 VAL A O 1
ATOM 3523 N N . GLY A 1 469 ? -9.479 15.129 -32.733 1.00 81.38 469 GLY A N 1
ATOM 3524 C CA . GLY A 1 469 ? -9.031 15.439 -34.094 1.00 81.38 469 GLY A CA 1
ATOM 3525 C C . GLY A 1 469 ? -9.423 16.834 -34.602 1.00 81.38 469 GLY A C 1
ATOM 3526 O O . GLY A 1 469 ? -8.884 17.274 -35.617 1.00 81.38 469 GLY A O 1
ATOM 3527 N N . SER A 1 470 ? -10.290 17.571 -33.897 1.00 87.75 470 SER A N 1
ATOM 3528 C CA . SER A 1 470 ? -10.649 18.949 -34.263 1.00 87.75 470 SER A CA 1
ATOM 3529 C C . SER A 1 470 ? -9.591 19.973 -33.814 1.00 87.75 470 SER A C 1
ATOM 3531 O O . SER A 1 470 ? -8.828 19.715 -32.876 1.00 87.75 470 SER A O 1
ATOM 3533 N N . PRO A 1 471 ? -9.535 21.171 -34.430 1.00 91.06 471 PRO A N 1
ATOM 3534 C CA . PRO A 1 471 ? -8.771 22.297 -33.896 1.00 91.06 471 PRO A CA 1
ATOM 3535 C C . PRO A 1 471 ? -9.292 22.720 -32.515 1.00 91.06 471 PRO A C 1
ATOM 3537 O O . PRO A 1 471 ? -10.505 22.792 -32.306 1.00 91.06 471 PRO A O 1
ATOM 3540 N N . ILE A 1 472 ? -8.389 23.077 -31.594 1.00 89.94 472 ILE A N 1
ATOM 3541 C CA . ILE A 1 472 ? -8.746 23.498 -30.224 1.00 89.94 472 ILE A CA 1
ATOM 3542 C C . ILE A 1 472 ? -9.784 24.632 -30.180 1.00 89.94 472 ILE A C 1
ATOM 3544 O O . ILE A 1 472 ? -10.674 24.607 -29.336 1.00 89.94 472 ILE A O 1
ATOM 3548 N N . ALA A 1 473 ? -9.733 25.589 -31.112 1.00 86.81 473 ALA A N 1
ATOM 3549 C CA . ALA A 1 473 ? -10.708 26.680 -31.181 1.00 86.81 473 ALA A CA 1
ATOM 3550 C C . ALA A 1 473 ? -12.146 26.162 -31.382 1.00 86.81 473 ALA A C 1
ATOM 3552 O O . ALA A 1 473 ? -13.050 26.542 -30.642 1.00 86.81 473 ALA A O 1
ATOM 3553 N N . THR A 1 474 ? -12.343 25.242 -32.332 1.00 87.62 474 THR A N 1
ATOM 3554 C CA . THR A 1 474 ? -13.642 24.616 -32.622 1.00 87.62 474 THR A CA 1
ATOM 3555 C C . THR A 1 474 ? -14.107 23.746 -31.455 1.00 87.62 474 THR A C 1
ATOM 3557 O O . THR A 1 474 ? -15.241 23.880 -30.996 1.00 87.62 474 THR A O 1
ATOM 3560 N N . ALA A 1 475 ? -13.206 22.906 -30.936 1.00 86.69 475 ALA A N 1
ATOM 3561 C CA . ALA A 1 475 ? -13.473 22.017 -29.811 1.00 86.69 475 ALA A CA 1
ATOM 3562 C C . ALA A 1 475 ? -13.920 22.786 -28.558 1.00 86.69 475 ALA A C 1
ATOM 3564 O O . ALA A 1 475 ? -14.910 22.426 -27.923 1.00 86.69 475 ALA A O 1
ATOM 3565 N N . LYS A 1 476 ? -13.223 23.883 -28.234 1.00 87.50 476 LYS A N 1
ATOM 3566 C CA . LYS A 1 476 ? -13.533 24.738 -27.089 1.00 87.50 476 LYS A CA 1
ATOM 3567 C C . LYS A 1 476 ? -14.918 25.372 -27.212 1.00 87.50 476 LYS A C 1
ATOM 3569 O O . LYS A 1 476 ? -15.723 25.218 -26.300 1.00 87.50 476 LYS A O 1
ATOM 3574 N N . THR A 1 477 ? -15.226 26.016 -28.342 1.00 89.19 477 THR A N 1
ATOM 3575 C CA . THR A 1 477 ? -16.544 26.637 -28.564 1.00 89.19 477 THR A CA 1
ATOM 3576 C C . THR A 1 477 ? -17.683 25.621 -28.480 1.00 89.19 477 THR A C 1
ATOM 3578 O O . THR A 1 477 ? -18.743 25.937 -27.945 1.00 89.19 477 THR A O 1
ATOM 3581 N N . GLN A 1 478 ? -17.480 24.397 -28.973 1.00 87.25 478 GLN A N 1
ATOM 3582 C CA . GLN A 1 478 ? -18.488 23.340 -28.901 1.00 87.25 478 GLN A CA 1
ATOM 3583 C C . GLN A 1 478 ? -18.702 22.841 -27.463 1.00 87.25 478 GLN A C 1
ATOM 3585 O O . GLN A 1 478 ? -19.843 22.739 -27.023 1.00 87.25 478 GLN A O 1
ATOM 3590 N N . LEU A 1 479 ? -17.629 22.602 -26.704 1.00 86.75 479 LEU A N 1
ATOM 3591 C CA . LEU A 1 479 ? -17.709 22.184 -25.299 1.00 86.75 479 LEU A CA 1
ATOM 3592 C C . LEU A 1 479 ? -18.341 23.262 -24.400 1.00 86.75 479 LEU A C 1
ATOM 3594 O O . LEU A 1 479 ? -19.218 22.953 -23.594 1.00 86.75 479 LEU A O 1
ATOM 3598 N N . GLU A 1 480 ? -17.956 24.528 -24.571 1.00 89.56 480 GLU A N 1
ATOM 3599 C CA . GLU A 1 480 ? -18.529 25.655 -23.819 1.00 89.56 480 GLU A CA 1
ATOM 3600 C C . GLU A 1 480 ? -20.017 25.863 -24.147 1.00 89.56 480 GLU A C 1
ATOM 3602 O O . GLU A 1 480 ? -20.808 26.150 -23.249 1.00 89.56 480 GLU A O 1
ATOM 3607 N N . LYS A 1 481 ? -20.428 25.644 -25.405 1.00 88.12 481 LYS A N 1
ATOM 3608 C CA . LYS A 1 481 ? -21.834 25.723 -25.837 1.00 88.12 481 LYS A CA 1
ATOM 3609 C C . LYS A 1 481 ? -22.721 24.649 -25.198 1.00 88.12 481 LYS A C 1
ATOM 3611 O O . LYS A 1 481 ? -23.855 24.957 -24.842 1.00 88.12 481 LYS A O 1
ATOM 3616 N N . GLU A 1 482 ? -22.224 23.422 -25.041 1.00 85.94 482 GLU A N 1
ATOM 3617 C CA . GLU A 1 482 ? -22.956 22.358 -24.330 1.00 85.94 482 GLU A CA 1
ATOM 3618 C C . GLU A 1 482 ? -23.027 22.609 -22.809 1.00 85.94 482 GLU A C 1
ATOM 3620 O O . GLU A 1 482 ? -23.855 22.016 -22.121 1.00 85.94 482 GLU A O 1
ATOM 3625 N N . GLY A 1 483 ? -22.210 23.531 -22.282 1.00 81.56 483 GLY A N 1
ATOM 3626 C CA . GLY A 1 483 ? -22.202 23.932 -20.874 1.00 81.56 483 GLY A CA 1
ATOM 3627 C C . GLY A 1 483 ? -21.046 23.355 -20.054 1.00 81.56 483 GLY A C 1
ATOM 3628 O O . GLY A 1 483 ? -21.159 23.280 -18.830 1.00 81.56 483 GLY A O 1
ATOM 3629 N N . PHE A 1 484 ? -19.949 22.939 -20.694 1.00 87.94 484 PHE A N 1
ATOM 3630 C CA . PHE A 1 484 ? -18.722 22.504 -20.020 1.00 87.94 484 PHE A CA 1
ATOM 3631 C C . PHE A 1 484 ? -17.732 23.655 -19.808 1.00 87.94 484 PHE A C 1
ATOM 3633 O O . PHE A 1 484 ? -17.630 24.571 -20.620 1.00 87.94 484 PHE A O 1
ATOM 3640 N N . VAL A 1 485 ? -16.933 23.574 -18.742 1.00 86.19 485 VAL A N 1
ATOM 3641 C CA . VAL A 1 485 ? -15.785 24.469 -18.527 1.00 86.19 485 VAL A CA 1
ATOM 3642 C C . VAL A 1 485 ? -14.552 23.849 -19.184 1.00 86.19 485 VAL A C 1
ATOM 3644 O O . VAL A 1 485 ? -14.166 22.735 -18.844 1.00 86.19 485 VAL A O 1
ATOM 3647 N N . VAL A 1 486 ? -13.903 24.542 -20.119 1.00 88.94 486 VAL A N 1
ATOM 3648 C CA . VAL A 1 486 ? -12.773 23.967 -20.870 1.00 88.94 486 VAL A CA 1
ATOM 3649 C C . VAL A 1 486 ? -11.432 24.286 -20.209 1.00 88.94 486 VAL A C 1
ATOM 3651 O O . VAL A 1 486 ? -11.075 25.451 -20.032 1.00 88.94 486 VAL A O 1
ATOM 3654 N N . LYS A 1 487 ? -10.647 23.246 -19.902 1.00 87.06 487 LYS A N 1
ATOM 3655 C CA . LYS A 1 487 ? -9.253 23.360 -19.445 1.00 87.06 487 LYS A CA 1
ATOM 3656 C C . LYS A 1 487 ? -8.303 22.813 -20.507 1.00 87.06 487 LYS A C 1
ATOM 3658 O O . LYS A 1 487 ? -8.292 21.618 -20.765 1.00 87.06 487 LYS A O 1
ATOM 3663 N N . GLU A 1 488 ? -7.462 23.659 -21.086 1.00 88.88 488 GLU A N 1
ATOM 3664 C CA . GLU A 1 488 ? -6.469 23.220 -22.073 1.00 88.88 488 GLU A CA 1
ATOM 3665 C C . GLU A 1 488 ? -5.212 22.639 -21.399 1.00 88.88 488 GLU A C 1
ATOM 3667 O O . GLU A 1 488 ? -4.698 23.207 -20.432 1.00 88.88 488 GLU A O 1
ATOM 3672 N N . VAL A 1 489 ? -4.697 21.517 -21.914 1.00 85.75 489 VAL A N 1
ATOM 3673 C CA . VAL A 1 489 ? -3.408 20.929 -21.515 1.00 85.75 489 VAL A CA 1
ATOM 3674 C C . VAL A 1 489 ? -2.614 20.550 -22.762 1.00 85.75 489 VAL A C 1
ATOM 3676 O O . VAL A 1 489 ? -3.072 19.772 -23.592 1.00 85.75 489 VAL A O 1
ATOM 3679 N N . GLN A 1 490 ? -1.398 21.076 -22.885 1.00 80.44 490 GLN A N 1
ATOM 3680 C CA . GLN A 1 490 ? -0.492 20.769 -23.993 1.00 80.44 490 GLN A CA 1
ATOM 3681 C C . GLN A 1 490 ? 0.220 19.427 -23.753 1.00 80.44 490 GLN A C 1
ATOM 3683 O O . GLN A 1 490 ? 0.696 19.163 -22.647 1.00 80.44 490 GLN A O 1
ATOM 3688 N N . ARG A 1 491 ? 0.300 18.579 -24.783 1.00 80.69 491 ARG A N 1
ATOM 3689 C CA . ARG A 1 491 ? 0.920 17.245 -24.741 1.00 80.69 491 ARG A CA 1
ATOM 3690 C C . ARG A 1 491 ? 1.665 16.962 -26.047 1.00 80.69 491 ARG A C 1
ATOM 3692 O O . ARG A 1 491 ? 1.119 17.200 -27.118 1.00 80.69 491 ARG A O 1
ATOM 3699 N N . GLU A 1 492 ? 2.862 16.382 -25.963 1.00 77.94 492 GLU A N 1
ATOM 3700 C CA . GLU A 1 492 ? 3.572 15.896 -27.153 1.00 77.94 492 GLU A CA 1
ATOM 3701 C C . GLU A 1 492 ? 2.822 14.730 -27.805 1.00 77.94 492 GLU A C 1
ATOM 3703 O O . GLU A 1 492 ? 2.477 13.745 -27.145 1.00 77.94 492 GLU A O 1
ATOM 3708 N N . ASP A 1 493 ? 2.575 14.843 -29.108 1.00 80.69 493 ASP A N 1
ATOM 3709 C CA . ASP A 1 493 ? 1.827 13.855 -29.878 1.00 80.69 493 ASP A CA 1
ATOM 3710 C C . ASP A 1 493 ? 2.223 13.901 -31.369 1.00 80.69 493 ASP A C 1
ATOM 3712 O O . ASP A 1 493 ? 2.834 14.854 -31.846 1.00 80.69 493 ASP A O 1
ATOM 3716 N N . LYS A 1 494 ? 1.890 12.855 -32.130 1.00 75.25 494 LYS A N 1
ATOM 3717 C CA . LYS A 1 494 ? 2.157 12.762 -33.575 1.00 75.25 494 LYS A CA 1
ATOM 3718 C C . LYS A 1 494 ? 1.316 13.733 -34.417 1.00 75.25 494 LYS A C 1
ATOM 3720 O O . LYS A 1 494 ? 1.691 14.011 -35.554 1.00 75.25 494 LYS A O 1
ATOM 3725 N N . HIS A 1 495 ? 0.174 14.200 -33.907 1.00 77.38 495 HIS A N 1
ATOM 3726 C CA . HIS A 1 495 ? -0.716 15.111 -34.633 1.00 77.38 495 HIS A CA 1
ATOM 3727 C C . HIS A 1 495 ? -0.153 16.540 -34.695 1.00 77.38 495 HIS A C 1
ATOM 3729 O O . HIS A 1 495 ? 0.677 16.940 -33.878 1.00 77.38 495 HIS A O 1
ATOM 3735 N N . THR A 1 496 ? -0.623 17.333 -35.658 1.00 77.50 496 THR A N 1
ATOM 3736 C CA . THR A 1 496 ? -0.230 18.740 -35.823 1.00 77.50 496 THR A CA 1
ATOM 3737 C C . THR A 1 496 ? -0.494 19.570 -34.568 1.00 77.50 496 THR A C 1
ATOM 3739 O O . THR A 1 496 ? -1.491 19.371 -33.874 1.00 77.50 496 THR A O 1
ATOM 3742 N N . LYS A 1 497 ? 0.392 20.532 -34.286 1.00 81.31 497 LYS A N 1
ATOM 3743 C CA . LYS A 1 497 ? 0.253 21.425 -33.131 1.00 81.31 497 LYS A CA 1
ATOM 3744 C C . LYS A 1 497 ? -1.091 22.168 -33.176 1.00 81.31 497 LYS A C 1
ATOM 3746 O O . LYS A 1 497 ? -1.426 22.755 -34.200 1.00 81.31 497 LYS A O 1
ATOM 3751 N N . GLY A 1 498 ? -1.831 22.170 -32.066 1.00 80.44 498 GLY A N 1
ATOM 3752 C CA . GLY A 1 498 ? -3.159 22.796 -31.964 1.00 80.44 498 GLY A CA 1
ATOM 3753 C C . GLY A 1 498 ? -4.351 21.863 -32.236 1.00 80.44 498 GLY A C 1
ATOM 3754 O O . GLY A 1 498 ? -5.497 22.282 -32.069 1.00 80.44 498 GLY A O 1
ATOM 3755 N N . THR A 1 499 ? -4.107 20.606 -32.616 1.00 87.06 499 THR A N 1
ATOM 3756 C CA . THR A 1 499 ? -5.144 19.568 -32.746 1.00 87.06 499 THR A CA 1
ATOM 3757 C C . THR A 1 499 ? -5.475 18.955 -31.385 1.00 87.06 499 THR A C 1
ATOM 3759 O O . THR A 1 499 ? -4.567 18.642 -30.615 1.00 87.06 499 THR A O 1
ATOM 3762 N N . VAL A 1 500 ? -6.758 18.736 -31.090 1.00 89.25 500 VAL A N 1
ATOM 3763 C CA . VAL A 1 500 ? -7.195 17.979 -29.907 1.00 89.25 500 VAL A CA 1
ATOM 3764 C C . VAL A 1 500 ? -6.884 16.496 -30.096 1.00 89.25 500 VAL A C 1
ATOM 3766 O O . VAL A 1 500 ? -7.345 15.881 -31.054 1.00 89.25 500 VAL A O 1
ATOM 3769 N N . VAL A 1 501 ? -6.118 15.910 -29.178 1.00 88.50 501 VAL A N 1
ATOM 3770 C CA . VAL A 1 501 ? -5.687 14.500 -29.235 1.00 88.50 501 VAL A CA 1
ATOM 3771 C C . VAL A 1 501 ? -6.371 13.609 -28.200 1.00 88.50 501 VAL A C 1
ATOM 3773 O O . VAL A 1 501 ? -6.398 12.395 -28.374 1.00 88.50 501 VAL A O 1
ATOM 3776 N N . ALA A 1 502 ? -6.934 14.191 -27.138 1.00 85.38 502 ALA A N 1
ATOM 3777 C CA . ALA A 1 502 ? -7.772 13.491 -26.167 1.00 85.38 502 ALA A CA 1
ATOM 3778 C C . ALA A 1 502 ? -8.654 14.475 -25.382 1.00 85.38 502 ALA A C 1
ATOM 3780 O O . ALA A 1 502 ? -8.365 15.672 -25.313 1.00 85.38 502 ALA A O 1
ATOM 3781 N N . LEU A 1 503 ? -9.693 13.939 -24.745 1.00 84.81 503 LEU A N 1
ATOM 3782 C CA . LEU A 1 503 ? -10.573 14.635 -23.808 1.00 84.81 503 LEU A CA 1
ATOM 3783 C C . LEU A 1 503 ? -10.612 13.848 -22.492 1.00 84.81 503 LEU A C 1
ATOM 3785 O O . LEU A 1 503 ? -10.616 12.616 -22.520 1.00 84.81 503 LEU A O 1
ATOM 3789 N N . ASP A 1 504 ? -10.643 14.550 -21.363 1.00 81.12 504 ASP A N 1
ATOM 3790 C CA . ASP A 1 504 ? -10.925 13.988 -20.039 1.00 81.12 504 ASP A CA 1
ATOM 3791 C C . ASP A 1 504 ? -11.937 14.889 -19.302 1.00 81.12 504 ASP A C 1
ATOM 3793 O O . ASP A 1 504 ? -11.561 15.987 -18.878 1.00 81.12 504 ASP A O 1
ATOM 3797 N N . PRO A 1 505 ? -13.214 14.486 -19.160 1.00 83.19 505 PRO A N 1
ATOM 3798 C CA . PRO A 1 505 ? -13.773 13.190 -19.554 1.00 83.19 505 PRO A CA 1
ATOM 3799 C C . PRO A 1 505 ? -13.807 12.937 -21.071 1.00 83.19 505 PRO A C 1
ATOM 3801 O O . PRO A 1 505 ? -13.786 13.871 -21.871 1.00 83.19 505 PRO A O 1
ATOM 3804 N N . ALA A 1 506 ? -13.850 11.662 -21.461 1.00 80.19 506 ALA A N 1
ATOM 3805 C CA . ALA A 1 506 ? -13.825 11.243 -22.861 1.00 80.19 506 ALA A CA 1
ATOM 3806 C C . ALA A 1 506 ? -15.117 11.601 -23.622 1.00 80.19 506 ALA A C 1
ATOM 3808 O O . ALA A 1 506 ? -16.193 11.726 -23.040 1.00 80.19 506 ALA A O 1
ATOM 3809 N N . ALA A 1 507 ? -15.022 11.699 -24.951 1.00 80.31 507 ALA A N 1
ATOM 3810 C CA . ALA A 1 507 ? -16.187 11.863 -25.817 1.00 80.31 507 ALA A CA 1
ATOM 3811 C C . ALA A 1 507 ? -17.248 10.775 -25.555 1.00 80.31 507 ALA A C 1
ATOM 3813 O O . ALA A 1 507 ? -16.926 9.597 -25.395 1.00 80.31 507 ALA A O 1
ATOM 3814 N N . GLY A 1 508 ? -18.519 11.174 -25.512 1.00 78.00 508 GLY A N 1
ATOM 3815 C CA . GLY A 1 508 ? -19.656 10.291 -25.257 1.00 78.00 508 GLY A CA 1
ATOM 3816 C C . GLY A 1 508 ? -19.974 10.021 -23.779 1.00 78.00 508 GLY A C 1
ATOM 3817 O O . GLY A 1 508 ? -21.010 9.415 -23.505 1.00 78.00 508 GLY A O 1
ATOM 3818 N N . THR A 1 509 ? -19.163 10.469 -22.810 1.00 79.75 509 THR A N 1
ATOM 3819 C CA . THR A 1 509 ? -19.506 10.318 -21.382 1.00 79.75 509 THR A CA 1
ATOM 3820 C C . THR A 1 509 ? -20.475 11.407 -20.911 1.00 79.75 509 THR A C 1
ATOM 3822 O O . THR A 1 509 ? -20.495 12.518 -21.434 1.00 79.75 509 THR A O 1
ATOM 3825 N N . SER A 1 510 ? -21.308 11.100 -19.911 1.00 80.06 510 SER A N 1
ATOM 3826 C CA . SER A 1 510 ? -22.351 12.004 -19.401 1.00 80.06 510 SER A CA 1
ATOM 3827 C C . SER A 1 510 ? -21.949 12.616 -18.057 1.00 80.06 510 SER A C 1
ATOM 3829 O O . SER A 1 510 ? -21.764 11.887 -17.084 1.00 80.06 510 SER A O 1
ATOM 3831 N N . HIS A 1 511 ? -21.858 13.946 -17.981 1.00 77.00 511 HIS A N 1
ATOM 3832 C CA . HIS A 1 511 ? -21.396 14.689 -16.800 1.00 77.00 511 HIS A CA 1
ATOM 3833 C C . HIS A 1 511 ? -22.314 15.879 -16.466 1.00 77.00 511 HIS A C 1
ATOM 3835 O O . HIS A 1 511 ? -23.039 16.349 -17.339 1.00 77.00 511 HIS A O 1
ATOM 3841 N N . PRO A 1 512 ? -22.335 16.383 -15.216 1.00 80.00 512 PRO A N 1
ATOM 3842 C CA . PRO A 1 512 ? -23.175 17.524 -14.844 1.00 80.00 512 PRO A CA 1
ATOM 3843 C C . PRO A 1 512 ? -22.848 18.797 -15.641 1.00 80.00 512 PRO A C 1
ATOM 3845 O O . PRO A 1 512 ? -21.678 19.081 -15.917 1.00 80.00 512 PRO A O 1
ATOM 3848 N N . VAL A 1 513 ? -23.874 19.600 -15.945 1.00 78.44 513 VAL A N 1
ATOM 3849 C CA . VAL A 1 513 ? -23.693 20.956 -16.500 1.00 78.44 513 VAL A CA 1
ATOM 3850 C C . VAL A 1 513 ? -22.751 21.766 -15.598 1.00 78.44 513 VAL A C 1
ATOM 3852 O O . VAL A 1 513 ? -22.895 21.756 -14.376 1.00 78.44 513 VAL A O 1
ATOM 3855 N N . GLY A 1 514 ? -21.780 22.458 -16.198 1.00 75.75 514 GLY A N 1
ATOM 3856 C CA . GLY A 1 514 ? -20.740 23.217 -15.499 1.00 75.75 514 GLY A CA 1
ATOM 3857 C C . GLY A 1 514 ? -19.504 22.406 -15.090 1.00 75.75 514 GLY A C 1
ATOM 3858 O O . GLY A 1 514 ? -18.574 22.979 -14.527 1.00 75.75 514 GLY A O 1
ATOM 3859 N N . SER A 1 515 ? -19.453 21.095 -15.362 1.00 82.06 515 SER A N 1
ATOM 3860 C CA . SER A 1 515 ? -18.247 20.292 -15.113 1.00 82.06 515 SER A CA 1
ATOM 3861 C C . SER A 1 515 ? -17.083 20.671 -16.043 1.00 82.06 515 SER A C 1
ATOM 3863 O O . SER A 1 515 ? -17.290 21.125 -17.172 1.00 82.06 515 SER A O 1
ATOM 3865 N N . THR A 1 516 ? -15.849 20.486 -15.568 1.00 85.12 516 THR A N 1
ATOM 3866 C CA . THR A 1 516 ? -14.643 20.791 -16.348 1.00 85.12 516 THR A CA 1
ATOM 3867 C C . THR A 1 516 ? -14.272 19.641 -17.281 1.00 85.12 516 THR A C 1
ATOM 3869 O O . THR A 1 516 ? -14.030 18.532 -16.811 1.00 85.12 516 THR A O 1
ATOM 3872 N N . VAL A 1 517 ? -14.136 19.925 -18.578 1.00 88.00 517 VAL A N 1
ATOM 3873 C CA . VAL A 1 517 ? -13.535 19.025 -19.573 1.00 88.00 517 VAL A CA 1
ATOM 3874 C C . VAL A 1 517 ? -12.106 19.486 -19.843 1.00 88.00 517 VAL A C 1
ATOM 3876 O O . VAL A 1 517 ? -11.863 20.611 -20.291 1.00 88.00 517 VAL A O 1
ATOM 3879 N N . THR A 1 518 ? -11.144 18.614 -19.564 1.00 87.88 518 THR A N 1
ATOM 3880 C CA . THR A 1 518 ? -9.740 18.808 -19.918 1.00 87.88 518 THR A CA 1
ATOM 3881 C C . THR A 1 518 ? -9.528 18.403 -21.371 1.00 87.88 518 THR A C 1
ATOM 3883 O O . THR A 1 518 ? -9.762 17.258 -21.750 1.00 87.88 518 THR A O 1
ATOM 3886 N N . VAL A 1 519 ? -9.068 19.344 -22.188 1.00 88.56 519 VAL A N 1
ATOM 3887 C CA . VAL A 1 519 ? -8.792 19.147 -23.609 1.00 88.56 519 VAL A CA 1
ATOM 3888 C C . VAL A 1 519 ? -7.286 19.028 -23.793 1.00 88.56 519 VAL A C 1
ATOM 3890 O O . VAL A 1 519 ? -6.548 19.995 -23.590 1.00 88.56 519 VAL A O 1
ATOM 3893 N N . TYR A 1 520 ? -6.827 17.837 -24.172 1.00 86.75 520 TYR A N 1
ATOM 3894 C CA . TYR A 1 520 ? -5.424 17.598 -24.483 1.00 86.75 520 TYR A CA 1
ATOM 3895 C C . TYR A 1 520 ? -5.143 18.028 -25.916 1.00 86.75 520 TYR A C 1
ATOM 3897 O O . TYR A 1 520 ? -5.695 17.469 -26.864 1.00 86.75 520 TYR A O 1
ATOM 3905 N N . VAL A 1 521 ? -4.263 19.009 -26.070 1.00 88.88 521 VAL A N 1
ATOM 3906 C CA . VAL A 1 521 ? -3.879 19.594 -27.354 1.00 88.88 521 VAL A CA 1
ATOM 3907 C C . VAL A 1 521 ? -2.471 19.141 -27.705 1.00 88.88 521 VAL A C 1
ATOM 3909 O O . VAL A 1 521 ? -1.571 19.210 -26.868 1.00 88.88 521 VAL A O 1
ATOM 3912 N N . SER A 1 522 ? -2.272 18.696 -28.945 1.00 85.38 522 SER A N 1
ATOM 3913 C CA . SER A 1 522 ? -0.936 18.390 -29.449 1.00 85.38 522 SER A CA 1
ATOM 3914 C C . SER A 1 522 ? -0.064 19.645 -29.411 1.00 85.38 522 SER A C 1
ATOM 3916 O O . SER A 1 522 ? -0.403 20.661 -30.028 1.00 85.38 522 SER A O 1
ATOM 3918 N N . SER A 1 523 ? 1.089 19.557 -28.752 1.00 79.38 523 SER A N 1
ATOM 3919 C CA . SER A 1 523 ? 2.184 20.522 -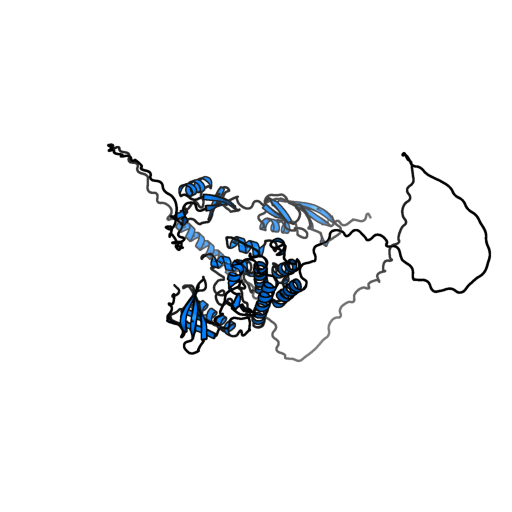28.892 1.00 79.38 523 SER A CA 1
ATOM 3920 C C . SER A 1 523 ? 3.039 20.260 -30.143 1.00 79.38 523 SER A C 1
ATOM 3922 O O . SER A 1 523 ? 3.866 21.101 -30.505 1.00 79.38 523 SER A O 1
ATOM 3924 N N . GLY A 1 524 ? 2.801 19.137 -30.832 1.00 70.62 524 GLY A N 1
ATOM 3925 C CA . GLY A 1 524 ? 3.604 18.584 -31.920 1.00 70.62 524 GLY A CA 1
ATOM 3926 C C . GLY A 1 524 ? 4.475 17.396 -31.473 1.00 70.62 524 GLY A C 1
ATOM 3927 O O . GLY A 1 524 ? 4.561 17.097 -30.278 1.00 70.62 524 GLY A O 1
ATOM 3928 N N . PRO A 1 525 ? 5.130 16.701 -32.421 1.00 65.62 525 PRO A N 1
ATOM 3929 C CA . PRO A 1 525 ? 6.019 15.587 -32.108 1.00 65.62 525 PRO A CA 1
ATOM 3930 C C . PRO A 1 525 ? 7.321 16.080 -31.468 1.00 65.62 525 PRO A C 1
ATOM 3932 O O . PRO A 1 525 ? 7.849 17.117 -31.870 1.00 65.62 525 PRO A O 1
ATOM 3935 N N . ALA A 1 526 ? 7.869 15.296 -30.532 1.00 63.41 526 ALA A N 1
ATOM 3936 C CA . ALA A 1 526 ? 9.110 15.594 -29.811 1.00 63.41 526 ALA A CA 1
ATOM 3937 C C . ALA A 1 526 ? 10.225 16.104 -30.746 1.00 63.41 526 ALA A C 1
ATOM 3939 O O . ALA A 1 526 ? 10.696 15.383 -31.636 1.00 63.41 526 ALA A O 1
ATOM 3940 N N . THR A 1 527 ? 10.641 17.356 -30.542 1.00 68.44 527 THR A N 1
ATOM 3941 C CA . THR A 1 527 ? 11.647 18.052 -31.363 1.00 68.44 527 THR A CA 1
ATOM 3942 C C . THR A 1 527 ? 13.071 17.871 -30.846 1.00 68.44 527 THR A C 1
ATOM 3944 O O . THR A 1 527 ? 14.025 18.194 -31.555 1.00 68.44 527 THR A O 1
ATOM 3947 N N . THR A 1 528 ? 13.233 17.328 -29.640 1.00 79.62 528 THR A N 1
ATOM 3948 C CA . THR A 1 528 ? 14.514 17.172 -28.947 1.00 79.62 528 THR A CA 1
ATOM 3949 C C . THR A 1 528 ? 14.837 15.710 -28.626 1.00 79.62 528 THR A C 1
ATOM 3951 O O . THR A 1 528 ? 14.015 14.804 -28.793 1.00 79.62 528 THR A O 1
ATOM 3954 N N . ILE A 1 529 ? 16.082 15.480 -28.211 1.00 86.00 529 ILE A N 1
ATOM 3955 C CA . ILE A 1 529 ? 16.610 14.228 -27.657 1.00 86.00 529 ILE A CA 1
ATOM 3956 C C . ILE A 1 529 ? 17.610 14.551 -26.544 1.00 86.00 529 ILE A C 1
ATOM 3958 O O . ILE A 1 529 ? 18.244 15.607 -26.555 1.00 86.00 529 ILE A O 1
ATOM 3962 N N . THR A 1 530 ? 17.806 13.620 -25.615 1.00 88.06 530 THR A N 1
ATOM 3963 C CA . THR A 1 530 ? 18.928 13.677 -24.672 1.00 88.06 530 THR A CA 1
ATOM 3964 C C . THR A 1 530 ? 20.164 13.053 -25.313 1.00 88.06 530 THR A C 1
ATOM 3966 O O . THR A 1 530 ? 20.111 11.933 -25.817 1.00 88.06 530 THR A O 1
ATOM 3969 N N . MET A 1 531 ? 21.278 13.777 -25.288 1.00 92.44 531 MET A N 1
ATOM 3970 C CA . MET A 1 531 ? 22.571 13.356 -25.812 1.00 92.44 531 MET A CA 1
ATOM 3971 C C . MET A 1 531 ? 23.112 12.148 -25.021 1.00 92.44 531 MET A C 1
ATOM 3973 O O . MET A 1 531 ? 23.386 12.290 -23.825 1.00 92.44 531 MET A O 1
ATOM 3977 N N . PRO A 1 532 ? 23.301 10.969 -25.640 1.00 90.44 532 PRO A N 1
ATOM 3978 C CA . PRO A 1 532 ? 23.953 9.836 -24.992 1.00 90.44 532 PRO A CA 1
ATOM 3979 C C . PRO A 1 532 ? 25.468 10.061 -24.861 1.00 90.44 532 PRO A C 1
ATOM 3981 O O . PRO A 1 532 ? 26.037 10.987 -25.444 1.00 90.44 532 PRO A O 1
ATOM 3984 N N . THR A 1 533 ? 26.144 9.177 -24.123 1.00 95.00 533 THR A N 1
ATOM 3985 C CA . THR A 1 533 ? 27.608 9.094 -24.198 1.00 95.00 533 THR A CA 1
ATOM 3986 C C . THR A 1 533 ? 28.032 8.430 -25.511 1.00 95.00 533 THR A C 1
ATOM 3988 O O . THR A 1 533 ? 27.546 7.356 -25.866 1.00 95.00 533 THR A O 1
ATOM 3991 N N . LEU A 1 534 ? 28.916 9.103 -26.243 1.00 91.88 534 LEU A N 1
ATOM 3992 C CA . LEU A 1 534 ? 29.521 8.666 -27.502 1.00 91.88 534 LEU A CA 1
ATOM 3993 C C . LEU A 1 534 ? 31.005 8.308 -27.319 1.00 91.88 534 LEU A C 1
ATOM 3995 O O . LEU A 1 534 ? 31.610 7.704 -28.203 1.00 91.88 534 LEU A O 1
ATOM 3999 N N . VAL A 1 535 ? 31.597 8.673 -26.177 1.00 92.44 535 VAL A N 1
ATOM 4000 C CA . VAL A 1 535 ? 33.007 8.420 -25.856 1.00 92.44 535 VAL A CA 1
ATOM 4001 C C . VAL A 1 535 ? 33.285 6.913 -25.841 1.00 92.44 535 VAL A C 1
ATOM 4003 O O . VAL A 1 535 ? 32.569 6.133 -25.218 1.00 92.44 535 VAL A O 1
ATOM 4006 N N . GLY A 1 536 ? 34.342 6.503 -26.542 1.00 89.62 536 GLY A N 1
ATOM 4007 C CA . GLY A 1 536 ? 34.735 5.106 -26.732 1.00 89.62 536 GLY A CA 1
ATOM 4008 C C . GLY A 1 536 ? 34.105 4.407 -27.943 1.00 89.62 536 GLY A C 1
ATOM 4009 O O . GLY A 1 536 ? 34.582 3.331 -28.308 1.00 89.62 536 GLY A O 1
ATOM 4010 N N . LEU A 1 537 ? 33.097 5.000 -28.595 1.00 92.62 537 LEU A N 1
ATOM 4011 C CA . LEU A 1 537 ? 32.498 4.473 -29.828 1.00 92.62 537 LEU A CA 1
ATOM 4012 C C . LEU A 1 537 ? 33.289 4.889 -31.078 1.00 92.62 537 LEU A C 1
ATOM 4014 O O . LEU A 1 537 ? 34.068 5.845 -31.047 1.00 92.62 537 LEU A O 1
ATOM 4018 N N . SER A 1 538 ? 33.056 4.200 -32.198 1.00 92.81 538 SER A N 1
ATOM 4019 C CA . SER A 1 538 ? 33.426 4.718 -33.520 1.00 92.81 538 SER A CA 1
ATOM 4020 C C . SER A 1 538 ? 32.438 5.805 -33.969 1.00 92.81 538 SER A C 1
ATOM 4022 O O . SER A 1 538 ? 31.306 5.874 -33.484 1.00 92.81 538 SER A O 1
ATOM 4024 N N . VAL A 1 539 ? 32.828 6.636 -34.942 1.00 91.00 539 VAL A N 1
ATOM 4025 C CA . VAL A 1 539 ? 31.934 7.664 -35.518 1.00 91.00 539 VAL A CA 1
ATOM 4026 C C . VAL A 1 539 ? 30.683 7.033 -36.151 1.00 91.00 539 VAL A C 1
ATOM 4028 O O . VAL A 1 539 ? 29.588 7.585 -36.038 1.00 91.00 539 VAL A O 1
ATOM 4031 N N . ALA A 1 540 ? 30.813 5.850 -36.763 1.00 91.00 540 ALA A N 1
ATOM 4032 C CA . ALA A 1 540 ? 29.689 5.123 -37.353 1.00 91.00 540 ALA A CA 1
ATOM 4033 C C . ALA A 1 540 ? 28.711 4.612 -36.279 1.00 91.00 540 ALA A C 1
ATOM 4035 O O . ALA A 1 540 ? 27.503 4.829 -36.392 1.00 91.00 540 ALA A O 1
ATOM 4036 N N . ASP A 1 541 ? 29.226 4.010 -35.203 1.00 91.25 541 ASP A N 1
ATOM 4037 C CA . ASP A 1 541 ? 28.402 3.501 -34.098 1.00 91.25 541 ASP A CA 1
ATOM 4038 C C . ASP A 1 541 ? 27.704 4.640 -33.344 1.00 91.25 541 ASP A C 1
ATOM 4040 O O . ASP A 1 541 ? 26.521 4.537 -33.023 1.00 91.25 541 ASP A O 1
ATOM 4044 N N . ALA A 1 542 ? 28.408 5.755 -33.124 1.00 90.44 542 ALA A N 1
ATOM 4045 C CA . ALA A 1 542 ? 27.850 6.970 -32.539 1.00 90.44 542 ALA A CA 1
ATOM 4046 C C . ALA A 1 542 ? 26.716 7.555 -33.398 1.00 90.44 542 ALA A C 1
ATOM 4048 O O . ALA A 1 542 ? 25.656 7.894 -32.873 1.00 90.44 542 ALA A O 1
ATOM 4049 N N . THR A 1 543 ? 26.893 7.596 -34.724 1.00 91.56 543 THR A N 1
ATOM 4050 C CA . THR A 1 543 ? 25.841 8.025 -35.663 1.00 91.56 543 THR A CA 1
ATOM 4051 C C . THR A 1 543 ? 24.610 7.122 -35.555 1.00 91.56 543 THR A C 1
ATOM 4053 O O . THR A 1 543 ? 23.491 7.611 -35.395 1.00 91.56 543 THR A O 1
ATOM 4056 N N . GLY A 1 544 ? 24.807 5.799 -35.569 1.00 88.94 544 GLY A N 1
ATOM 4057 C CA . GLY A 1 544 ? 23.722 4.826 -35.430 1.00 88.94 544 GLY A CA 1
ATOM 4058 C C . GLY A 1 544 ? 23.029 4.867 -34.062 1.00 88.94 544 GLY A C 1
ATOM 4059 O O . GLY A 1 544 ? 21.825 4.622 -33.975 1.00 88.94 544 GLY A O 1
ATOM 4060 N N . ALA A 1 545 ? 23.754 5.200 -32.991 1.00 89.81 545 ALA A N 1
ATOM 4061 C CA . ALA A 1 545 ? 23.192 5.400 -31.658 1.00 89.81 545 ALA A CA 1
ATOM 4062 C C . ALA A 1 545 ? 22.288 6.642 -31.601 1.00 89.81 545 ALA A C 1
ATOM 4064 O O . ALA A 1 545 ? 21.164 6.549 -31.108 1.00 89.81 545 ALA A O 1
ATOM 4065 N N . LEU A 1 546 ? 22.727 7.772 -32.167 1.00 89.06 546 LEU A N 1
ATOM 4066 C CA . LEU A 1 546 ? 21.927 8.998 -32.240 1.00 89.06 546 LEU A CA 1
ATOM 4067 C C . LEU A 1 546 ? 20.681 8.820 -33.125 1.00 89.06 546 LEU A C 1
ATOM 4069 O O . LEU A 1 546 ? 19.578 9.198 -32.727 1.00 89.06 546 LEU A O 1
ATOM 4073 N N . GLN A 1 547 ? 20.816 8.188 -34.294 1.00 88.75 547 GLN A N 1
ATOM 4074 C CA . GLN A 1 547 ? 19.692 7.948 -35.211 1.00 88.75 547 GLN A CA 1
ATOM 4075 C C . GLN A 1 547 ? 18.579 7.095 -34.580 1.00 88.75 547 GLN A C 1
ATOM 4077 O O . GLN A 1 547 ? 17.399 7.374 -34.794 1.00 88.75 547 GLN A O 1
ATOM 4082 N N . LYS A 1 548 ? 18.920 6.111 -33.733 1.00 86.88 548 LYS A N 1
ATOM 4083 C CA . LYS A 1 548 ? 17.936 5.316 -32.967 1.00 86.88 548 LYS A CA 1
ATOM 4084 C C . LYS A 1 548 ? 17.102 6.149 -31.987 1.00 86.88 548 LYS A C 1
ATOM 4086 O O . LYS A 1 548 ? 15.987 5.750 -31.669 1.00 86.88 548 LYS A O 1
ATOM 4091 N N . LEU A 1 549 ? 17.607 7.300 -31.538 1.00 85.81 549 LEU A N 1
ATOM 4092 C CA . LEU A 1 549 ? 16.878 8.253 -30.689 1.00 85.81 549 LEU A CA 1
ATOM 4093 C C . LEU A 1 549 ? 15.996 9.224 -31.505 1.00 85.81 549 LEU A C 1
ATOM 4095 O O . LEU A 1 549 ? 15.312 10.075 -30.936 1.00 85.81 549 LEU A O 1
ATOM 4099 N N . GLY A 1 550 ? 15.983 9.102 -32.838 1.00 82.12 550 GLY A N 1
ATOM 4100 C CA . GLY A 1 550 ? 15.257 9.993 -33.744 1.00 82.12 550 GLY A CA 1
ATOM 4101 C C . GLY A 1 550 ? 16.049 11.229 -34.179 1.00 82.12 550 GLY A C 1
ATOM 4102 O O . GLY A 1 550 ? 15.457 12.156 -34.734 1.00 82.12 550 GLY A O 1
ATOM 4103 N N . TRP A 1 551 ? 17.364 11.254 -33.938 1.00 91.19 551 TRP A N 1
ATOM 4104 C CA . TRP A 1 551 ? 18.259 12.290 -34.455 1.00 91.19 551 TRP A CA 1
ATOM 4105 C C . TRP A 1 551 ? 18.427 12.194 -35.979 1.00 91.19 551 TRP A C 1
ATOM 4107 O O . TRP A 1 551 ? 18.450 11.106 -36.557 1.00 91.19 551 TRP A O 1
ATOM 4117 N N . LYS A 1 552 ? 18.566 13.355 -36.613 1.00 87.50 552 LYS A N 1
ATOM 4118 C CA . LYS A 1 552 ? 18.678 13.596 -38.057 1.00 87.50 552 LYS A CA 1
ATOM 4119 C C . LYS A 1 552 ? 19.744 14.651 -38.402 1.00 87.50 552 LYS A C 1
ATOM 4121 O O . LYS A 1 552 ? 19.825 15.054 -39.558 1.00 87.50 552 LYS A O 1
ATOM 4126 N N . GLY A 1 553 ? 20.500 15.136 -37.414 1.00 86.31 553 GLY A N 1
ATOM 4127 C CA . GLY A 1 553 ? 21.575 16.109 -37.615 1.00 86.31 553 GLY A CA 1
ATOM 4128 C C . GLY A 1 553 ? 22.835 15.505 -38.248 1.00 86.31 553 GLY A C 1
ATOM 4129 O O . GLY A 1 553 ? 22.877 14.332 -38.623 1.00 86.31 553 GLY A O 1
ATOM 4130 N N . THR A 1 554 ? 23.884 16.324 -38.338 1.00 90.62 554 THR A N 1
ATOM 4131 C CA . THR A 1 554 ? 25.190 15.947 -38.905 1.00 90.62 554 THR A CA 1
ATOM 4132 C C . THR A 1 554 ? 26.233 15.773 -37.805 1.00 90.62 554 THR A C 1
ATOM 4134 O O . THR A 1 554 ? 26.309 16.595 -36.889 1.00 90.62 554 THR A O 1
ATOM 4137 N N . ILE A 1 555 ? 27.054 14.719 -37.906 1.00 93.12 555 ILE A N 1
ATOM 4138 C CA . ILE A 1 555 ? 28.204 14.496 -37.023 1.00 93.12 555 ILE A CA 1
ATOM 4139 C C . ILE A 1 555 ? 29.491 14.953 -37.718 1.00 93.12 555 ILE A C 1
ATOM 4141 O O . ILE A 1 555 ? 29.757 14.572 -38.858 1.00 93.12 555 ILE A O 1
ATOM 4145 N N . THR A 1 556 ? 30.297 15.757 -37.031 1.00 94.25 556 THR A N 1
ATOM 4146 C CA . THR A 1 556 ? 31.546 16.318 -37.562 1.00 94.25 556 THR A CA 1
ATOM 4147 C C . THR A 1 556 ? 32.728 15.825 -36.723 1.00 94.25 556 THR A C 1
ATOM 4149 O O . THR A 1 556 ? 32.915 16.304 -35.600 1.00 94.25 556 THR A O 1
ATOM 4152 N N . PRO A 1 557 ? 33.528 14.865 -37.224 1.00 92.62 557 PRO A N 1
ATOM 4153 C CA . PRO A 1 557 ? 34.696 14.367 -36.510 1.00 92.62 557 PRO A CA 1
ATOM 4154 C C . PRO A 1 557 ? 35.904 15.306 -36.650 1.00 92.62 557 PRO A C 1
ATOM 4156 O O . PRO A 1 557 ? 36.237 15.753 -37.747 1.00 92.62 557 PRO A O 1
ATOM 4159 N N . THR A 1 558 ? 36.608 15.545 -35.546 1.00 93.19 558 THR A N 1
ATOM 4160 C CA . THR A 1 558 ? 37.912 16.222 -35.490 1.00 93.19 558 THR A CA 1
ATOM 4161 C C . THR A 1 558 ? 38.978 15.232 -35.026 1.00 93.19 558 THR A C 1
ATOM 4163 O O . THR A 1 558 ? 38.818 14.570 -34.006 1.00 93.19 558 THR A O 1
ATOM 4166 N N . TYR A 1 559 ? 40.083 15.094 -35.760 1.00 90.25 559 TYR A N 1
ATOM 4167 C CA . TYR A 1 559 ? 41.114 14.105 -35.422 1.00 90.25 559 TYR A CA 1
ATOM 4168 C C . TYR A 1 559 ? 42.177 14.690 -34.488 1.00 90.25 559 TYR A C 1
ATOM 4170 O O . TYR A 1 559 ? 42.766 15.732 -34.775 1.00 90.25 559 TYR A O 1
ATOM 4178 N N . VAL A 1 560 ? 42.437 14.003 -33.375 1.00 88.75 560 VAL A N 1
ATOM 4179 C CA . VAL A 1 560 ? 43.398 14.411 -32.343 1.00 88.75 560 VAL A CA 1
ATOM 4180 C C . VAL A 1 560 ? 44.525 13.386 -32.272 1.00 88.75 560 VAL A C 1
ATOM 4182 O O . VAL A 1 560 ? 44.284 12.195 -32.066 1.00 88.75 560 VAL A O 1
ATOM 4185 N N . LYS A 1 561 ? 45.772 13.846 -32.432 1.00 86.94 561 LYS A N 1
ATOM 4186 C CA . LYS A 1 561 ? 46.953 12.977 -32.350 1.00 86.94 561 LYS A CA 1
ATOM 4187 C C . LYS A 1 561 ? 47.078 12.360 -30.959 1.00 86.94 561 LYS A C 1
ATOM 4189 O O . LYS A 1 561 ? 46.999 13.061 -29.953 1.00 86.94 561 LYS A O 1
ATOM 4194 N N . THR A 1 562 ? 47.320 11.056 -30.904 1.00 79.62 562 THR A N 1
ATOM 4195 C CA . THR A 1 562 ? 47.548 10.323 -29.657 1.00 79.62 562 THR A CA 1
ATOM 4196 C C . THR A 1 562 ? 48.654 9.281 -29.813 1.00 79.62 562 THR A C 1
ATOM 4198 O O . THR A 1 562 ? 48.913 8.782 -30.908 1.00 79.62 562 THR A O 1
ATOM 4201 N N . THR A 1 563 ? 49.318 8.954 -28.708 1.00 79.75 563 THR A N 1
ATOM 4202 C CA . THR A 1 563 ? 50.248 7.820 -28.589 1.00 79.75 563 THR A CA 1
ATOM 4203 C C . THR A 1 563 ? 49.554 6.555 -28.071 1.00 79.75 563 THR A C 1
ATOM 4205 O O . THR A 1 563 ? 50.137 5.476 -28.100 1.00 79.75 563 THR A O 1
ATOM 4208 N N . ASP A 1 564 ? 48.302 6.673 -27.618 1.00 81.38 564 ASP A N 1
ATOM 4209 C CA . ASP A 1 564 ? 47.495 5.583 -27.076 1.00 81.38 564 ASP A CA 1
ATOM 4210 C C . ASP A 1 564 ? 46.768 4.836 -28.206 1.00 81.38 564 ASP A C 1
ATOM 4212 O O . ASP A 1 564 ? 45.774 5.308 -28.767 1.00 81.38 564 ASP A O 1
ATOM 4216 N N . THR A 1 565 ? 47.258 3.641 -28.539 1.00 80.75 565 THR A N 1
ATOM 4217 C CA . THR A 1 565 ? 46.683 2.796 -29.595 1.00 80.75 565 THR A CA 1
ATOM 4218 C C . THR A 1 565 ? 45.257 2.335 -29.289 1.00 80.75 565 THR A C 1
ATOM 4220 O O . THR A 1 565 ? 44.491 2.110 -30.226 1.00 80.75 565 THR A O 1
ATOM 4223 N N . ALA A 1 566 ? 44.839 2.269 -28.018 1.00 81.69 566 ALA A N 1
ATOM 4224 C CA . ALA A 1 566 ? 43.483 1.864 -27.641 1.00 81.69 566 ALA A CA 1
ATOM 4225 C C . ALA A 1 566 ? 42.418 2.933 -27.953 1.00 81.69 566 ALA A C 1
ATOM 4227 O O . ALA A 1 566 ? 41.224 2.606 -28.003 1.00 81.69 566 ALA A O 1
ATOM 4228 N N . LYS A 1 567 ? 42.848 4.185 -28.186 1.00 83.25 567 LYS A N 1
ATOM 4229 C CA . LYS A 1 567 ? 42.019 5.331 -28.602 1.00 83.25 567 LYS A CA 1
ATOM 4230 C C . LYS A 1 567 ? 41.972 5.541 -30.121 1.00 83.25 567 LYS A C 1
ATOM 4232 O O . LYS A 1 567 ? 41.215 6.393 -30.581 1.00 83.25 567 LYS A O 1
ATOM 4237 N N . SER A 1 568 ? 42.735 4.772 -30.901 1.00 87.44 568 SER A N 1
ATOM 4238 C CA . SER A 1 568 ? 42.738 4.863 -32.367 1.00 87.44 568 SER A CA 1
ATOM 4239 C C . SER A 1 568 ? 41.338 4.631 -32.949 1.00 87.44 568 SER A C 1
ATOM 4241 O O . SER A 1 568 ? 40.706 3.615 -32.661 1.00 87.44 568 SER A O 1
ATOM 4243 N N . GLY A 1 569 ? 40.839 5.575 -33.750 1.00 85.38 569 GLY A N 1
ATOM 4244 C CA . GLY A 1 569 ? 39.527 5.503 -34.403 1.00 85.38 569 GLY A CA 1
ATOM 4245 C C . GLY A 1 569 ? 38.318 5.635 -33.467 1.00 85.38 569 GLY A C 1
ATOM 4246 O O . GLY A 1 569 ? 37.184 5.504 -33.930 1.00 85.38 569 GLY A O 1
ATOM 4247 N N . LYS A 1 570 ? 38.531 5.902 -32.171 1.00 91.75 570 LYS A N 1
ATOM 4248 C CA . LYS A 1 570 ? 37.465 6.064 -31.174 1.00 91.75 570 LYS A CA 1
ATOM 4249 C C . LYS A 1 570 ? 37.267 7.519 -30.791 1.00 91.75 570 LYS A C 1
ATOM 4251 O O . LYS A 1 570 ? 38.221 8.296 -30.740 1.00 91.75 570 LYS A O 1
ATOM 4256 N N . ILE A 1 571 ? 36.029 7.856 -30.458 1.00 93.75 571 ILE A N 1
ATOM 4257 C CA . ILE A 1 571 ? 35.659 9.158 -29.917 1.00 93.75 571 ILE A CA 1
ATOM 4258 C C . ILE A 1 571 ? 36.269 9.308 -28.518 1.00 93.75 571 ILE A C 1
ATOM 4260 O O . ILE A 1 571 ? 36.016 8.494 -27.631 1.00 93.75 571 ILE A O 1
ATOM 4264 N N . THR A 1 572 ? 37.082 10.341 -28.322 1.00 90.06 572 THR A N 1
ATOM 4265 C CA . THR A 1 572 ? 37.705 10.695 -27.040 1.00 90.06 572 THR A CA 1
ATOM 4266 C C . THR A 1 572 ? 36.953 11.799 -26.305 1.00 90.06 572 THR A C 1
ATOM 4268 O O . THR A 1 572 ? 37.082 11.894 -25.090 1.00 90.06 572 THR A O 1
ATOM 4271 N N . ASP A 1 573 ? 36.195 12.626 -27.029 1.00 90.25 573 ASP A N 1
ATOM 4272 C CA . ASP A 1 573 ? 35.392 13.727 -26.486 1.00 90.25 573 ASP A CA 1
ATOM 4273 C C . ASP A 1 573 ? 34.208 14.052 -27.417 1.00 90.25 573 ASP A C 1
ATOM 4275 O O . ASP A 1 573 ? 34.273 13.776 -28.619 1.00 90.25 573 ASP A O 1
ATOM 4279 N N . GLN A 1 574 ? 33.136 14.636 -26.880 1.00 92.50 574 GLN A N 1
ATOM 4280 C CA . GLN A 1 574 ? 31.901 14.946 -27.606 1.00 92.50 574 GLN A CA 1
ATOM 4281 C C . GLN A 1 574 ? 31.339 16.323 -27.237 1.00 92.50 574 GLN A C 1
ATOM 4283 O O . GLN A 1 574 ? 31.358 16.735 -26.079 1.00 92.50 574 GLN A O 1
ATOM 4288 N N . ASN A 1 575 ? 30.736 16.994 -28.212 1.00 89.38 575 ASN A N 1
ATOM 4289 C CA . ASN A 1 575 ? 29.998 18.230 -28.005 1.00 89.38 575 ASN A CA 1
ATOM 4290 C C . ASN A 1 575 ? 28.744 18.244 -28.907 1.00 89.38 575 ASN A C 1
ATOM 4292 O O . ASN A 1 575 ? 28.884 18.132 -30.125 1.00 89.38 575 ASN A O 1
ATOM 4296 N N . PRO A 1 576 ? 27.518 18.398 -28.371 1.00 91.94 576 PRO A N 1
ATOM 4297 C CA . PRO A 1 576 ? 27.179 18.570 -26.953 1.00 91.94 576 PRO A CA 1
ATOM 4298 C C . PRO A 1 576 ? 27.541 17.395 -26.028 1.00 91.94 576 PRO A C 1
ATOM 4300 O O . PRO A 1 576 ? 27.668 16.243 -26.449 1.00 91.94 576 PRO A O 1
ATOM 4303 N N . ALA A 1 577 ? 27.737 17.712 -24.746 1.00 89.56 577 ALA A N 1
ATOM 4304 C CA . ALA A 1 577 ? 28.131 16.753 -23.716 1.00 89.56 577 ALA A CA 1
ATOM 4305 C C . ALA A 1 577 ? 27.011 15.743 -23.402 1.00 89.56 577 ALA A C 1
ATOM 4307 O O . ALA A 1 577 ? 25.824 16.036 -23.574 1.00 89.56 577 ALA A O 1
ATOM 4308 N N . ALA A 1 578 ? 27.373 14.561 -22.899 1.00 90.25 578 ALA A N 1
ATOM 4309 C CA . ALA A 1 578 ? 26.401 13.552 -22.482 1.00 90.25 578 ALA A CA 1
ATOM 4310 C C . ALA A 1 578 ? 25.425 14.111 -21.423 1.00 90.25 578 ALA A C 1
ATOM 4312 O O . ALA A 1 578 ? 25.820 14.845 -20.520 1.00 90.25 578 ALA A O 1
ATOM 4313 N N . GLY A 1 579 ? 24.138 13.782 -21.553 1.00 83.69 579 GLY A N 1
ATOM 4314 C CA . GLY A 1 579 ? 23.054 14.295 -20.708 1.00 83.69 579 GLY A CA 1
ATOM 4315 C C . GLY A 1 579 ? 22.472 15.651 -21.134 1.00 83.69 579 GLY A C 1
ATOM 4316 O O . GLY A 1 579 ? 21.422 16.038 -20.625 1.00 83.69 579 GLY A O 1
ATOM 4317 N N . THR A 1 580 ? 23.084 16.371 -22.083 1.00 89.69 580 THR A N 1
ATOM 4318 C CA . THR A 1 580 ? 22.494 17.613 -22.622 1.00 89.69 580 THR A CA 1
ATOM 4319 C C . THR A 1 580 ? 21.250 17.325 -23.467 1.00 89.69 580 THR A C 1
ATOM 4321 O O . THR A 1 580 ? 21.152 16.284 -24.111 1.00 89.69 580 THR A O 1
ATOM 4324 N N . THR A 1 581 ? 20.277 18.240 -23.483 1.00 86.69 581 THR A N 1
ATOM 4325 C CA . THR A 1 581 ? 19.118 18.143 -24.387 1.00 86.69 581 THR A CA 1
ATOM 4326 C C . THR A 1 581 ? 19.408 18.929 -25.660 1.00 86.69 581 THR A C 1
ATOM 4328 O O . THR A 1 581 ? 19.738 20.111 -25.585 1.00 86.69 581 THR A O 1
ATOM 4331 N N . ILE A 1 582 ? 19.290 18.279 -26.818 1.00 87.31 582 ILE A N 1
ATOM 4332 C CA . ILE A 1 582 ? 19.597 18.854 -28.133 1.00 87.31 582 ILE A CA 1
ATOM 4333 C C . ILE A 1 582 ? 18.399 18.710 -29.075 1.00 87.31 582 ILE A C 1
ATOM 4335 O O . ILE A 1 582 ? 17.582 17.804 -28.908 1.00 87.31 582 ILE A O 1
ATOM 4339 N N . ALA A 1 583 ? 18.281 19.586 -30.075 1.00 85.38 583 ALA A N 1
ATOM 4340 C CA . ALA A 1 583 ? 17.285 19.420 -31.133 1.00 85.38 583 ALA A CA 1
ATOM 4341 C C . ALA A 1 583 ? 17.610 18.193 -32.004 1.00 85.38 583 ALA A C 1
ATOM 4343 O O . ALA A 1 583 ? 18.770 17.795 -32.136 1.00 85.38 583 ALA A O 1
ATOM 4344 N N . ARG A 1 584 ? 16.593 17.578 -32.616 1.00 84.75 584 ARG A N 1
ATOM 4345 C CA . ARG A 1 584 ? 16.769 16.380 -33.455 1.00 84.75 584 ARG A CA 1
ATOM 4346 C C . ARG A 1 584 ? 17.606 16.621 -34.708 1.00 84.75 584 ARG A C 1
ATOM 4348 O O . ARG A 1 584 ? 18.135 15.662 -35.246 1.00 84.75 584 ARG A O 1
ATOM 4355 N N . ASP A 1 585 ? 17.754 17.855 -35.155 1.00 85.31 585 ASP A N 1
ATOM 4356 C CA . ASP A 1 585 ? 18.599 18.289 -36.271 1.00 85.31 585 ASP A CA 1
ATOM 4357 C C . ASP A 1 585 ? 19.916 18.953 -35.824 1.00 85.31 585 ASP A C 1
ATOM 4359 O O . ASP A 1 585 ? 20.750 19.284 -36.667 1.00 85.31 585 ASP A O 1
ATOM 4363 N N . ALA A 1 586 ? 20.143 19.118 -34.514 1.00 88.94 586 ALA A N 1
ATOM 4364 C CA . ALA A 1 586 ? 21.316 19.815 -33.992 1.00 88.94 586 ALA A CA 1
ATOM 4365 C C . ALA A 1 586 ? 22.629 19.125 -34.419 1.00 88.94 586 ALA A C 1
ATOM 4367 O O . ALA A 1 586 ? 22.727 17.898 -34.312 1.00 88.94 586 ALA A O 1
ATOM 4368 N N . PRO A 1 587 ? 23.651 19.882 -34.862 1.00 89.75 587 PRO A N 1
ATOM 4369 C CA . PRO A 1 587 ? 24.950 19.323 -35.211 1.00 89.75 587 PRO A CA 1
ATOM 4370 C C . PRO A 1 587 ? 25.690 18.818 -33.967 1.00 89.75 587 PRO A C 1
ATOM 4372 O O . PRO A 1 587 ? 25.567 19.382 -32.879 1.00 89.75 587 PRO A O 1
ATOM 4375 N N . VAL A 1 588 ? 26.496 17.773 -34.146 1.00 93.94 588 VAL A N 1
ATOM 4376 C CA . VAL A 1 588 ? 27.310 17.155 -33.089 1.00 93.94 588 VAL A CA 1
ATOM 4377 C C . VAL A 1 588 ? 28.757 17.119 -33.562 1.00 93.94 588 VAL A C 1
ATOM 4379 O O . VAL A 1 588 ? 29.043 16.608 -34.641 1.00 93.94 588 VAL A O 1
ATOM 4382 N N . THR A 1 589 ? 29.690 17.633 -32.767 1.00 93.25 589 THR A N 1
ATOM 4383 C CA . THR A 1 589 ? 31.127 17.500 -33.024 1.00 93.25 589 THR A CA 1
ATOM 4384 C C . THR A 1 589 ? 31.737 16.458 -32.089 1.00 93.25 589 THR A C 1
ATOM 4386 O O . THR A 1 589 ? 31.338 16.325 -30.931 1.00 93.25 589 THR A O 1
ATOM 4389 N N . VAL A 1 590 ? 32.683 15.666 -32.597 1.00 93.50 590 VAL A N 1
ATOM 4390 C CA . VAL A 1 590 ? 33.342 14.603 -31.822 1.00 93.50 590 VAL A CA 1
ATOM 4391 C C . VAL A 1 590 ? 34.840 14.589 -32.087 1.00 93.50 590 VAL A C 1
ATOM 4393 O O . VAL A 1 590 ? 35.263 14.588 -33.240 1.00 93.50 590 VAL A O 1
ATOM 4396 N N . SER A 1 591 ? 35.646 14.540 -31.030 1.00 93.00 591 SER A N 1
ATOM 4397 C CA . SER A 1 591 ? 37.096 14.365 -31.159 1.00 93.00 591 SER A CA 1
ATOM 4398 C C . SER A 1 591 ? 37.421 12.881 -31.280 1.00 93.00 591 SER A C 1
ATOM 4400 O O . SER A 1 591 ? 36.956 12.094 -30.461 1.00 93.00 591 SER A O 1
ATOM 4402 N N . VAL A 1 592 ? 38.215 12.489 -32.273 1.00 93.25 592 VAL A N 1
ATOM 4403 C CA . VAL A 1 592 ? 38.561 11.096 -32.593 1.00 93.25 592 VAL A CA 1
ATOM 4404 C C . VAL A 1 592 ? 40.069 10.894 -32.469 1.00 93.25 592 VAL A C 1
ATOM 4406 O O . VAL A 1 592 ? 40.850 11.638 -33.063 1.00 93.25 592 VAL A O 1
ATOM 4409 N N . GLY A 1 593 ? 40.498 9.875 -31.724 1.00 89.94 593 GLY A N 1
ATOM 4410 C CA . GLY A 1 593 ? 41.918 9.567 -31.560 1.00 89.94 593 GLY A CA 1
ATOM 4411 C C . GLY A 1 593 ? 42.555 9.064 -32.859 1.00 89.94 593 GLY A C 1
ATOM 4412 O O . GLY A 1 593 ? 42.080 8.104 -33.465 1.00 89.94 593 GLY A O 1
ATOM 4413 N N . GLN A 1 594 ? 43.662 9.679 -33.274 1.00 88.56 594 GLN A N 1
ATOM 4414 C CA . GLN A 1 594 ? 44.474 9.251 -34.413 1.00 88.56 594 GLN A CA 1
ATOM 4415 C C . GLN A 1 594 ? 45.901 8.960 -33.941 1.00 88.56 594 GLN A C 1
ATOM 4417 O O . GLN A 1 594 ? 46.576 9.842 -33.411 1.00 88.56 594 GLN A O 1
ATOM 4422 N N . VAL A 1 595 ? 46.376 7.726 -34.123 1.00 83.00 595 VAL A N 1
ATOM 4423 C CA . VAL A 1 595 ? 47.734 7.355 -33.699 1.00 83.00 595 VAL A CA 1
ATOM 4424 C C . VAL A 1 595 ? 48.766 8.058 -34.577 1.00 83.00 595 VAL A C 1
ATOM 4426 O O . VAL A 1 595 ? 48.718 7.951 -35.801 1.00 83.00 595 VAL A O 1
ATOM 4429 N N . SER A 1 596 ? 49.717 8.754 -33.953 1.00 75.06 596 SER A N 1
ATOM 4430 C CA . SER A 1 596 ? 50.879 9.318 -34.644 1.00 75.06 596 SER A CA 1
ATOM 4431 C C . SER A 1 596 ? 52.168 8.702 -34.114 1.00 75.06 596 SER A C 1
ATOM 4433 O O . SER A 1 596 ? 52.575 8.986 -32.987 1.00 75.06 596 SER A O 1
ATOM 4435 N N . TYR A 1 597 ? 52.832 7.900 -34.942 1.00 61.12 597 TYR A N 1
ATOM 4436 C CA . TYR A 1 597 ? 54.185 7.429 -34.663 1.00 61.12 597 TYR A CA 1
ATOM 4437 C C . TYR A 1 597 ? 55.176 8.570 -34.904 1.00 61.12 597 TYR A C 1
ATOM 4439 O O . TYR A 1 597 ? 55.208 9.150 -35.989 1.00 61.12 597 TYR A O 1
ATOM 4447 N N . SER A 1 598 ? 55.978 8.901 -33.892 1.00 55.31 598 SER A N 1
ATOM 4448 C CA . SER A 1 598 ? 57.092 9.834 -34.059 1.00 55.31 598 SER A CA 1
ATOM 4449 C C . SER A 1 598 ? 58.207 9.131 -34.825 1.00 55.31 598 SER A C 1
ATOM 4451 O O . SER A 1 598 ? 58.890 8.271 -34.271 1.00 55.31 598 SER A O 1
ATOM 4453 N N . SER A 1 599 ? 58.401 9.490 -36.092 1.00 53.09 599 SER A N 1
ATOM 4454 C CA . SER A 1 599 ? 59.601 9.115 -36.836 1.00 53.09 599 SER A CA 1
ATOM 4455 C C . SER A 1 599 ? 60.813 9.786 -36.188 1.00 53.09 599 SER A C 1
ATOM 4457 O O . SER A 1 599 ? 60.901 11.016 -36.183 1.00 53.09 599 SER A O 1
ATOM 4459 N N . TYR A 1 600 ? 61.736 8.996 -35.641 1.00 44.09 600 TYR A N 1
ATOM 4460 C CA . TYR A 1 600 ? 63.053 9.509 -35.267 1.00 44.09 600 TYR A CA 1
ATOM 4461 C C . TYR A 1 600 ? 63.779 10.001 -36.534 1.00 44.09 600 TYR A C 1
ATOM 4463 O O . TYR A 1 600 ? 63.740 9.294 -37.546 1.00 44.09 600 TYR A O 1
ATOM 4471 N N . PRO A 1 601 ? 64.418 11.186 -36.517 1.00 52.69 601 PRO A N 1
ATOM 4472 C CA . PRO A 1 601 ? 65.325 11.578 -37.589 1.00 52.69 601 PRO A CA 1
ATOM 4473 C C . PRO A 1 601 ? 66.533 10.630 -37.606 1.00 52.69 601 PRO A C 1
ATOM 4475 O O . PRO A 1 601 ? 66.981 10.183 -36.548 1.00 52.69 601 PRO A O 1
ATOM 4478 N N . SER A 1 602 ? 66.989 10.295 -38.815 1.00 51.25 602 SER A N 1
ATOM 4479 C CA . SER A 1 602 ? 68.108 9.377 -39.086 1.00 51.25 602 SER A CA 1
ATOM 4480 C C . SER A 1 602 ? 69.473 9.999 -38.807 1.00 51.25 602 SER A C 1
ATOM 4482 O O . SER A 1 602 ? 69.594 11.227 -39.008 1.00 51.25 602 SER A O 1
#

pLDDT: mean 73.0, std 22.88, range [29.56, 98.75]

Foldseek 3Di:
DDDDDDQQDDDPQWGFHAWPDADPQFTWTWTARNVDRDIWTKGWGDDDPPPPPVLVVLLVVLVVLLQPDDDPQAWHWPDWDADPNITMTITDDAAAFWQVVVLVVPAADLVVLLQLLLSVQVSLVSCVVSVFHQQQQARRQWGWHPDVVIHTHGHRRPSSVVVPLPPLPDDDCVSVRRLLQFALCSLPPPDDDHSLRVLSSSLQRSLCNHQSDGQQDDPDNVSSSCCLQPNQGDASCVRPVQAANLNRVLSCQSSPNDSVSHDPGSNRSSVSSVVSVVVHHDPPDDPDDPDDDDDDDDDDDDDDDDDDDDDDDDDDDDDDDDDDDDDDDDDYDDDDDDDDDDDDDDDDDDDDDDDDDDDDDDDDDDDDDDDDDDDDDDDDDDPVVVVVVVVVVVVVVVVVVVVCVPPPDDDDDDDDDDDDDDDDDDDDDDDDDDDDDDDDDDDDDDDDDDDDDDDDDDADKFFQADQAQHFPVVSCVVCVVSQEAEAEDEDADQDDFRGFHAKVVGGGDIDGRHYHIYTYTHNYHDFKDFQADQFFHAPVVSVVVLVVRVADAEEAEDEDEDQDPSQARGFHDKPPDGRDMDGSHDYIYTYGYHYDDDDDDD

Secondary structure (DSSP, 8-state):
----PPTT-EETTEEEEEEEEEETTEEEEEEEESSSS-EEEEEEE---STTHHHHHHHHHHHHHHHTT---TTB--EEEEEEETTEEEEEEE---EEEHHHHGGG-SPPHHHHHHHHHHHHHHHHHHHHTT---S--SGGGEEEESSSS--EEE---STTTTT-SS-TTSSHHHHHHHHTT--THHHH--SPPPTHHHHHHHHHHHHHHHHSS-SS--SSHHHHHHHHHHSPPPPHHHH-TTS-THHHHHHHHHT-SSGGGS-SSHHHHHHHHHHHHHH-SPPP----PPPPPPPP-PPPPPPPP-------------------------------PPPP-PPPPPPPPPPPPPPPPPPP-------------PPPPPPPPPSHHHHHHHHHHHHHHHHHHHHHHHH---PPPP-----------------------------------------PPPPPEEE----TTSBHHHHHHHHHHHTPEEEEEEEE-SSPTTBEEEEESPTT-EEETTPEEEEEEEEES--EEEPPP-TTS-HHHHHHHHHHTT--S-EEEEEEEES-GGGBTSEEEEESPTT-EEETT--EEEEEEEE-------

InterPro domains:
  IPR000719 Protein kinase domain [PF00069] (14-264)
  IPR000719 Protein kinase domain [PS50011] (14-274)
  IPR000719 Protein kinase domain [SM00220] (14-274)
  IPR005543 PASTA domain [PF03793] (463-523)
  IPR005543 PASTA domain [PF03793] (529-593)
  IPR005543 PASTA domain [PS51178] (457-523)
  IPR005543 PASTA domain [PS51178] (524-594)
  IPR005543 PASTA domain [SM00740] (458-523)
  IPR005543 PASTA domain [SM00740] (525-594)
  IPR005543 PASTA domain [cd06577] (463-522)
  IPR005543 PASTA domain [cd06577] (530-592)
  IPR008271 Serine/threonine-protein kinase, active site [PS00108] (132-144)
  IPR011009 Protein kinase-like domain superfamily [SSF56112] (12-355)
  IPR017441 Protein kinase, ATP binding site [PS00107] (20-43)

Organism: NCBI:txid37332

Radius of gyration: 41.29 Å; chains: 1; bounding box: 121×108×118 Å